Protein AF-0000000078792615 (afdb_homodimer)

InterPro domains:
  IPR002495 Glycosyl transferase, family 8 [PF01501] (6-255)
  IPR029044 Nucleotide-diphospho-sugar transferases [G3DSA:3.90.550.10] (3-283)
  IPR029044 Nucleotide-diphospho-sugar transferases [SSF53448] (6-279)
  IPR050748 Glycosyltransferase 8 domain-containing [PTHR13778] (88-263)

Radius of gyration: 26.43 Å; Cα contacts (8 Å, |Δi|>4): 1040; chains: 2; bounding box: 48×71×64 Å

Secondary structure (DSSP, 8-state):
--EEEEEEEEEGGGHHHHHHHHHHHHHHSPTT--EEEEEEEES--HHHHHHHHHHHHHTT-TTEEEEEEPPPGGGGG---TT--TTS-THHHHHHHHHHHTTTEEEEEEE-SSEEE-S--GGGGGSS-TT-SEEEEEPHHHHTTTTSPTTSS-TT-S-TTT-EEEEEEEEEHHHHHHH--HHHHHHHHHT---TTHHHHHHHHHTGGGEEEPPGGGGB---HHHIIIIIHHH-HHHHHHHHHHHTT-SEEE----TT-SGGGSSS--SHHHHHHHHHHHHHHHH--/--EEEEEEEEEGGGHHHHHHHHHHHHHHSPTT--EEEEEEEES--HHHHHHHHHHHHHTT-TTEEEEEEPPPGGGGG---SS--TTS-THHHHHHHHHHHTTTEEEEEEE-SSEEE-S--GGGGGSS-TT-SEEEEEPHHHHTTTTSPTTSS-TT-S-TTT-EEEEEEEEEHHHHHHH--HHHHHHHHHT---TTHHHHHHHHHTGGGEEEPPGGGGB---HHHIIIIIHHH-HHHHHHHHHHHTT-SEEE----TT-SGGGSSS--SHHHHHHHHHHHHHHHH--

Sequence (572 aa):
MSENAVLFTVTGSHIQLTGTAIASLVLHWPVNIPLRILVMADDYLNQDIFWLKSIPKQLLRPNITVDVWQKPSIMDQVHTANTNTRYPSVVLWRLFAPYIFSDTDRLLYLDNDVLICDDISPMFDMLPDDKAIGAVNDFQTLLYADTKEGSIWPEIKHFDSYFNSGVLLINTHKYIQAYTQDQLVNTINTSDYSFIDQTILNNLFESQSIHLPLQYNYQKDDEWLNGYALHYNLKQAKKMQAARKKVVIRHFVSEIRSLPWEHGYSRDEFEQNFWRVFSLVKSITRMSENAVLFTVTGSHIQLTGTAIASLVLHWPVNIPLRILVMADDYLNQDIFWLKSIPKQLLRPNITVDVWQKPSIMDQVHTANTNTRYPSVVLWRLFAPYIFSDTDRLLYLDNDVLICDDISPMFDMLPDDKAIGAVNDFQTLLYADTKEGSIWPEIKHFDSYFNSGVLLINTHKYIQAYTQDQLVNTINTSDYSFIDQTILNNLFESQSIHLPLQYNYQKDDEWLNGYALHYNLKQAKKMQAARKKVVIRHFVSEIRSLPWEHGYSRDEFEQNFWRVFSLVKSITR

Organism: Lacticaseibacillus rhamnosus (strain LMS2-1) (NCBI:txid525361)

Structure (mmCIF, N/CA/C/O backbone):
data_AF-0000000078792615-model_v1
#
loop_
_entity.id
_entity.type
_entity.pdbx_description
1 polymer 'Glycosyltransferase, family 8'
#
loop_
_atom_site.group_PDB
_atom_site.id
_atom_site.type_symbol
_atom_site.label_atom_id
_atom_site.label_alt_id
_atom_site.label_comp_id
_atom_site.label_asym_id
_atom_site.label_entity_id
_atom_site.label_seq_id
_atom_site.pdbx_PDB_ins_code
_atom_site.Cartn_x
_atom_site.Cartn_y
_atom_site.Cartn_z
_atom_site.occupancy
_atom_site.B_iso_or_equiv
_atom_site.auth_seq_id
_atom_site.auth_comp_id
_atom_site.auth_asym_id
_atom_site.auth_atom_id
_atom_site.pdbx_PDB_model_num
ATOM 1 N N . MET A 1 1 ? 13.469 -21.625 -31.547 1 41.62 1 MET A N 1
ATOM 2 C CA . MET A 1 1 ? 13.547 -22.391 -30.297 1 41.62 1 MET A CA 1
ATOM 3 C C . MET A 1 1 ? 12.594 -21.812 -29.25 1 41.62 1 MET A C 1
ATOM 5 O O . MET A 1 1 ? 12.539 -20.609 -29.047 1 41.62 1 MET A O 1
ATOM 9 N N . SER A 1 2 ? 11.562 -22.531 -28.922 1 60.44 2 SER A N 1
ATOM 10 C CA . SER A 1 2 ? 10.43 -22.188 -28.078 1 60.44 2 SER A CA 1
ATOM 11 C C . SER A 1 2 ? 10.898 -21.766 -26.688 1 60.44 2 SER A C 1
ATOM 13 O O . SER A 1 2 ? 11.844 -22.344 -26.141 1 60.44 2 SER A O 1
ATOM 15 N N . GLU A 1 3 ? 10.719 -20.438 -26.297 1 86.88 3 GLU A N 1
ATOM 16 C CA . GLU A 1 3 ? 11.289 -19.844 -25.094 1 86.88 3 GLU A CA 1
ATOM 17 C C . GLU A 1 3 ? 10.289 -19.859 -23.938 1 86.88 3 GLU A C 1
ATOM 19 O O . GLU A 1 3 ? 9.078 -19.859 -24.156 1 86.88 3 GLU A O 1
ATOM 24 N N . ASN A 1 4 ? 10.781 -20.297 -22.766 1 93.69 4 ASN A N 1
ATOM 25 C CA . ASN A 1 4 ? 10.016 -20.188 -21.531 1 93.69 4 ASN A CA 1
ATOM 26 C C . ASN A 1 4 ? 9.984 -18.75 -21.016 1 93.69 4 ASN A C 1
ATOM 28 O O . ASN A 1 4 ? 10.922 -17.984 -21.25 1 93.69 4 ASN A O 1
ATOM 32 N N . ALA A 1 5 ? 8.852 -18.344 -20.547 1 98.31 5 ALA A N 1
ATOM 33 C CA . ALA A 1 5 ? 8.719 -16.984 -20.031 1 98.31 5 ALA A CA 1
ATOM 34 C C . ALA A 1 5 ? 7.91 -16.953 -18.734 1 98.31 5 ALA A C 1
ATOM 36 O O . ALA A 1 5 ? 7.18 -17.906 -18.438 1 98.31 5 ALA A O 1
ATOM 37 N N . VAL A 1 6 ? 8.156 -15.969 -17.953 1 98.75 6 VAL A N 1
ATOM 38 C CA . VAL A 1 6 ? 7.355 -15.695 -16.766 1 98.75 6 VAL A CA 1
ATOM 39 C C . VAL A 1 6 ? 6.465 -14.477 -17.016 1 98.75 6 VAL A C 1
ATOM 41 O O . VAL A 1 6 ? 6.906 -13.492 -17.609 1 98.75 6 VAL A O 1
ATOM 44 N N . LEU A 1 7 ? 5.199 -14.547 -16.594 1 98.69 7 LEU A N 1
ATOM 45 C CA . LEU A 1 7 ? 4.219 -13.508 -16.875 1 98.69 7 LEU A CA 1
ATOM 46 C C . LEU A 1 7 ? 3.637 -12.938 -15.586 1 98.69 7 LEU A C 1
ATOM 48 O O . LEU A 1 7 ? 3.297 -13.688 -14.664 1 98.69 7 LEU A O 1
ATOM 52 N N . PHE A 1 8 ? 3.574 -11.625 -15.516 1 98.44 8 PHE A N 1
ATOM 53 C CA . PHE A 1 8 ? 2.82 -10.898 -14.5 1 98.44 8 PHE A CA 1
ATOM 54 C C . PHE A 1 8 ? 1.744 -10.031 -15.148 1 98.44 8 PHE A C 1
ATOM 56 O O . PHE A 1 8 ? 1.907 -9.57 -16.281 1 98.44 8 PHE A O 1
ATOM 63 N N . THR A 1 9 ? 0.621 -9.852 -14.398 1 96.81 9 THR A N 1
ATOM 64 C CA . THR A 1 9 ? -0.385 -8.852 -14.734 1 96.81 9 THR A CA 1
ATOM 65 C C . THR A 1 9 ? -0.545 -7.844 -13.594 1 96.81 9 THR A C 1
ATOM 67 O O . THR A 1 9 ? -0.509 -8.219 -12.422 1 96.81 9 THR A O 1
ATOM 70 N N . VAL A 1 10 ? -0.583 -6.609 -13.969 1 94.5 10 VAL A N 1
ATOM 71 C CA . VAL A 1 10 ? -0.576 -5.645 -12.867 1 94.5 10 VAL A CA 1
ATOM 72 C C . VAL A 1 10 ? -1.396 -4.418 -13.258 1 94.5 10 VAL A C 1
ATOM 74 O O . VAL A 1 10 ? -1.412 -4.016 -14.422 1 94.5 10 VAL A O 1
ATOM 77 N N . THR A 1 11 ? -2.145 -3.938 -12.297 1 87.31 11 THR A N 1
ATOM 78 C CA . THR A 1 11 ? -2.816 -2.648 -12.422 1 87.31 11 THR A CA 1
ATOM 79 C C . THR A 1 11 ? -2.59 -1.804 -11.172 1 87.31 11 THR A C 1
ATOM 81 O O . THR A 1 11 ? -2.295 -2.338 -10.094 1 87.31 11 THR A O 1
ATOM 84 N N . GLY A 1 12 ? -2.619 -0.521 -11.391 1 78.38 12 GLY A N 1
ATOM 85 C CA . GLY A 1 12 ? -2.637 0.423 -10.281 1 78.38 12 GLY A CA 1
ATOM 86 C C . GLY A 1 12 ? -1.364 0.399 -9.461 1 78.38 12 GLY A C 1
ATOM 87 O O . GLY A 1 12 ? -0.263 0.337 -10.008 1 78.38 12 GLY A O 1
ATOM 88 N N . SER A 1 13 ? -1.615 0.479 -8.078 1 74.44 13 SER A N 1
ATOM 89 C CA . SER A 1 13 ? -0.501 0.624 -7.148 1 74.44 13 SER A CA 1
ATOM 90 C C . SER A 1 13 ? 0.203 -0.708 -6.914 1 74.44 13 SER A C 1
ATOM 92 O O . SER A 1 13 ? 1.247 -0.759 -6.262 1 74.44 13 SER A O 1
ATOM 94 N N . HIS A 1 14 ? -0.24 -1.742 -7.527 1 89.06 14 HIS A N 1
ATOM 95 C CA . HIS A 1 14 ? 0.392 -3.041 -7.328 1 89.06 14 HIS A CA 1
ATOM 96 C C . HIS A 1 14 ? 1.694 -3.148 -8.109 1 89.06 14 HIS A C 1
ATOM 98 O O . HIS A 1 14 ? 2.395 -4.16 -8.031 1 89.06 14 HIS A O 1
ATOM 104 N N . ILE A 1 15 ? 2.053 -2.131 -8.734 1 92.75 15 ILE A N 1
ATOM 105 C CA . ILE A 1 15 ? 3.281 -2.1 -9.516 1 92.75 15 ILE A CA 1
ATOM 106 C C . ILE A 1 15 ? 4.484 -2.342 -8.609 1 92.75 15 ILE A C 1
ATOM 108 O O . ILE A 1 15 ? 5.461 -2.973 -9.016 1 92.75 15 ILE A O 1
ATOM 112 N N . GLN A 1 16 ? 4.422 -1.887 -7.387 1 94.5 16 GLN A N 1
ATOM 113 C CA . GLN A 1 16 ? 5.531 -2.098 -6.465 1 94.5 16 GLN A CA 1
ATOM 114 C C . GLN A 1 16 ? 5.637 -3.564 -6.055 1 94.5 16 GLN A C 1
ATOM 116 O O . GLN A 1 16 ? 6.738 -4.086 -5.879 1 94.5 16 GLN A O 1
ATOM 121 N N . LEU A 1 17 ? 4.473 -4.203 -5.91 1 96.31 17 LEU A N 1
ATOM 122 C CA . LEU A 1 17 ? 4.469 -5.637 -5.645 1 96.31 17 LEU A CA 1
ATOM 123 C C . LEU A 1 17 ? 5.078 -6.406 -6.812 1 96.31 17 LEU A C 1
ATOM 125 O O . LEU A 1 17 ? 5.84 -7.352 -6.605 1 96.31 17 LEU A O 1
ATOM 129 N N . THR A 1 18 ? 4.73 -5.945 -7.973 1 97.56 18 THR A N 1
ATOM 130 C CA . THR A 1 18 ? 5.262 -6.586 -9.172 1 97.56 18 THR A CA 1
ATOM 131 C C . THR A 1 18 ? 6.781 -6.457 -9.227 1 97.56 18 THR A C 1
ATOM 133 O O . THR A 1 18 ? 7.484 -7.434 -9.492 1 97.56 18 THR A O 1
ATOM 136 N N . GLY A 1 19 ? 7.266 -5.25 -8.984 1 97.5 19 GLY A N 1
ATOM 137 C CA . GLY A 1 19 ? 8.711 -5.062 -8.93 1 97.5 19 GLY A CA 1
ATOM 138 C C . GLY A 1 19 ? 9.391 -5.949 -7.906 1 97.5 19 GLY A C 1
ATOM 139 O O . GLY A 1 19 ? 10.461 -6.5 -8.172 1 97.5 19 GLY A O 1
ATOM 140 N N . THR A 1 20 ? 8.742 -6.082 -6.762 1 98.06 20 THR A N 1
ATOM 141 C CA . THR A 1 20 ? 9.281 -6.91 -5.695 1 98.06 20 THR A CA 1
ATOM 142 C C . THR A 1 20 ? 9.297 -8.383 -6.102 1 98.06 20 THR A C 1
ATOM 144 O O . THR A 1 20 ? 10.281 -9.086 -5.867 1 98.06 20 THR A O 1
ATOM 147 N N . ALA A 1 21 ? 8.234 -8.836 -6.695 1 98.69 21 ALA A N 1
ATOM 148 C CA . ALA A 1 21 ? 8.164 -10.211 -7.188 1 98.69 21 ALA A CA 1
ATOM 149 C C . ALA A 1 21 ? 9.242 -10.469 -8.234 1 98.69 21 ALA A C 1
ATOM 151 O O . ALA A 1 21 ? 9.93 -11.492 -8.188 1 98.69 21 ALA A O 1
ATOM 152 N N . ILE A 1 22 ? 9.406 -9.555 -9.164 1 98.69 22 ILE A N 1
ATOM 153 C CA . ILE A 1 22 ? 10.414 -9.68 -10.211 1 98.69 22 ILE A CA 1
ATOM 154 C C . ILE A 1 22 ? 11.805 -9.734 -9.578 1 98.69 22 ILE A C 1
ATOM 156 O O . ILE A 1 22 ? 12.633 -10.57 -9.953 1 98.69 22 ILE A O 1
ATOM 160 N N . ALA A 1 23 ? 12.023 -8.859 -8.625 1 98.62 23 ALA A N 1
ATOM 161 C CA . ALA A 1 23 ? 13.328 -8.852 -7.965 1 98.62 23 ALA A CA 1
ATOM 162 C C . ALA A 1 23 ? 13.609 -10.18 -7.27 1 98.62 23 ALA A C 1
ATOM 164 O O . ALA A 1 23 ? 14.711 -10.719 -7.375 1 98.62 23 ALA A O 1
ATOM 165 N N . SER A 1 24 ? 12.617 -10.672 -6.559 1 98.81 24 SER A N 1
ATOM 166 C CA . SER A 1 24 ? 12.797 -11.953 -5.883 1 98.81 24 SER A CA 1
ATOM 167 C C . SER A 1 24 ? 13.055 -13.078 -6.887 1 98.81 24 SER A C 1
ATOM 169 O O . SER A 1 24 ? 13.852 -13.977 -6.625 1 98.81 24 SER A O 1
ATOM 171 N N . LEU A 1 25 ? 12.383 -13.062 -8.008 1 98.81 25 LEU A N 1
ATOM 172 C CA . LEU A 1 25 ? 12.594 -14.016 -9.094 1 98.81 25 LEU A CA 1
ATOM 173 C C . LEU A 1 25 ? 14.016 -13.914 -9.633 1 98.81 25 LEU A C 1
ATOM 175 O O . LEU A 1 25 ? 14.719 -14.922 -9.75 1 98.81 25 LEU A O 1
ATOM 179 N N . VAL A 1 26 ? 14.43 -12.711 -9.906 1 98.31 26 VAL A N 1
ATOM 180 C CA . VAL A 1 26 ? 15.75 -12.453 -10.484 1 98.31 26 VAL A CA 1
ATOM 181 C C . VAL A 1 26 ? 16.844 -12.945 -9.531 1 98.31 26 VAL A C 1
ATOM 183 O O . VAL A 1 26 ? 17.797 -13.602 -9.945 1 98.31 26 VAL A O 1
ATOM 186 N N . LEU A 1 27 ? 16.656 -12.711 -8.273 1 98.06 27 LEU A N 1
ATOM 187 C CA . LEU A 1 27 ? 17.656 -13.047 -7.258 1 98.06 27 LEU A CA 1
ATOM 188 C C . LEU A 1 27 ? 17.828 -14.562 -7.148 1 98.06 27 LEU A C 1
ATOM 190 O O . LEU A 1 27 ? 18.906 -15.039 -6.797 1 98.06 27 LEU A O 1
ATOM 194 N N . HIS A 1 28 ? 16.812 -15.328 -7.496 1 98.38 28 HIS A N 1
ATOM 195 C CA . HIS A 1 28 ? 16.859 -16.766 -7.273 1 98.38 28 HIS A CA 1
ATOM 196 C C . HIS A 1 28 ? 16.984 -17.531 -8.594 1 98.38 28 HIS A C 1
ATOM 198 O O . HIS A 1 28 ? 17.109 -18.75 -8.602 1 98.38 28 HIS A O 1
ATOM 204 N N . TRP A 1 29 ? 16.859 -16.781 -9.688 1 97.94 29 TRP A N 1
ATOM 205 C CA . TRP A 1 29 ? 17.016 -17.406 -10.992 1 97.94 29 TRP A CA 1
ATOM 206 C C . TRP A 1 29 ? 18.469 -17.812 -11.234 1 97.94 29 TRP A C 1
ATOM 208 O O . TRP A 1 29 ? 19.391 -17.094 -10.836 1 97.94 29 TRP A O 1
ATOM 218 N N . PRO A 1 30 ? 18.688 -19.047 -11.852 1 96 30 PRO A N 1
ATOM 219 C CA . PRO A 1 30 ? 20.062 -19.469 -12.117 1 96 30 PRO A CA 1
ATOM 220 C C . PRO A 1 30 ? 20.875 -18.422 -12.891 1 96 30 PRO A C 1
ATOM 222 O O . PRO A 1 30 ? 20.375 -17.859 -13.875 1 96 30 PRO A O 1
ATOM 225 N N . VAL A 1 31 ? 22.078 -18.453 -12.438 1 92.19 31 VAL A N 1
ATOM 226 C CA . VAL A 1 31 ? 22.953 -17.438 -13.023 1 92.19 31 VAL A CA 1
ATOM 227 C C . VAL A 1 31 ? 23.234 -17.797 -14.484 1 92.19 31 VAL A C 1
ATOM 229 O O . VAL A 1 31 ? 23.406 -18.969 -14.828 1 92.19 31 VAL A O 1
ATOM 232 N N . ASN A 1 32 ? 23.172 -17.062 -15.484 1 90 32 ASN A N 1
ATOM 233 C CA . ASN A 1 32 ? 23.594 -17.172 -16.875 1 90 32 ASN A CA 1
ATOM 234 C C . ASN A 1 32 ? 22.5 -17.812 -17.734 1 90 32 ASN A C 1
ATOM 236 O O . ASN A 1 32 ? 22.734 -18.156 -18.891 1 90 32 ASN A O 1
ATOM 240 N N . ILE A 1 33 ? 21.469 -18.266 -17.125 1 93.62 33 ILE A N 1
ATOM 241 C CA . ILE A 1 33 ? 20.328 -18.734 -17.922 1 93.62 33 ILE A CA 1
ATOM 242 C C . ILE A 1 33 ? 19.438 -17.547 -18.25 1 93.62 33 ILE A C 1
ATOM 244 O O . ILE A 1 33 ? 19 -16.812 -17.359 1 93.62 33 ILE A O 1
ATOM 248 N N . PRO A 1 34 ? 19.25 -17.359 -19.516 1 96.31 34 PRO A N 1
ATOM 249 C CA . PRO A 1 34 ? 18.375 -16.25 -19.891 1 96.31 34 PRO A CA 1
ATOM 250 C C . PRO A 1 34 ? 16.922 -16.484 -19.469 1 96.31 34 PRO A C 1
ATOM 252 O O . PRO A 1 34 ? 16.484 -17.625 -19.359 1 96.31 34 PRO A O 1
ATOM 255 N N . LEU A 1 35 ? 16.234 -15.445 -19.203 1 97.19 35 LEU A N 1
ATOM 256 C CA . LEU A 1 35 ? 14.82 -15.484 -18.875 1 97.19 35 LEU A CA 1
ATOM 257 C C . LEU A 1 35 ? 14.086 -14.281 -19.453 1 97.19 35 LEU A C 1
ATOM 259 O O . LEU A 1 35 ? 14.594 -13.156 -19.391 1 97.19 35 LEU A O 1
ATOM 263 N N . ARG A 1 36 ? 12.977 -14.578 -20.047 1 97.88 36 ARG A N 1
ATOM 264 C CA . ARG A 1 36 ? 12.062 -13.539 -20.5 1 97.88 36 ARG A CA 1
ATOM 265 C C . ARG A 1 36 ? 10.922 -13.344 -19.5 1 97.88 36 ARG A C 1
ATOM 267 O O . ARG A 1 36 ? 10.18 -14.273 -19.203 1 97.88 36 ARG A O 1
ATOM 274 N N . ILE A 1 37 ? 10.875 -12.148 -18.938 1 98.56 37 ILE A N 1
ATOM 275 C CA . ILE A 1 37 ? 9.766 -11.773 -18.062 1 98.56 37 ILE A CA 1
ATOM 276 C C . ILE A 1 37 ? 8.812 -10.844 -18.812 1 98.56 37 ILE A C 1
ATOM 278 O O . ILE A 1 37 ? 9.234 -9.852 -19.406 1 98.56 37 ILE A O 1
ATOM 282 N N . LEU A 1 38 ? 7.582 -11.219 -18.812 1 98.38 38 LEU A N 1
ATOM 283 C CA . LEU A 1 38 ? 6.516 -10.445 -19.438 1 98.38 38 LEU A CA 1
ATOM 284 C C . LEU A 1 38 ? 5.621 -9.797 -18.375 1 98.38 38 LEU A C 1
ATOM 286 O O . LEU A 1 38 ? 5.293 -10.43 -17.359 1 98.38 38 LEU A O 1
ATOM 290 N N . VAL A 1 39 ? 5.309 -8.523 -18.578 1 98.12 39 VAL A N 1
ATOM 291 C CA . VAL A 1 39 ? 4.391 -7.82 -17.672 1 98.12 39 VAL A CA 1
ATOM 292 C C . VAL A 1 39 ? 3.268 -7.18 -18.484 1 98.12 39 VAL A C 1
ATOM 294 O O . VAL A 1 39 ? 3.521 -6.336 -19.359 1 98.12 39 VAL A O 1
ATOM 297 N N . MET A 1 40 ? 2.051 -7.645 -18.266 1 97 40 MET A N 1
ATOM 298 C CA . MET A 1 40 ? 0.905 -6.938 -18.844 1 97 40 MET A CA 1
ATOM 299 C C . MET A 1 40 ? 0.404 -5.859 -17.891 1 97 40 MET A C 1
ATOM 301 O O . MET A 1 40 ? 0.065 -6.148 -16.734 1 97 40 MET A O 1
ATOM 305 N N . ALA A 1 41 ? 0.444 -4.723 -18.312 1 93.31 41 ALA A N 1
ATOM 306 C CA . ALA A 1 41 ? 0.088 -3.58 -17.484 1 93.31 41 ALA A CA 1
ATOM 307 C C . ALA A 1 41 ? -0.82 -2.611 -18.234 1 93.31 41 ALA A C 1
ATOM 309 O O . ALA A 1 41 ? -0.812 -2.576 -19.469 1 93.31 41 ALA A O 1
ATOM 310 N N . ASP A 1 42 ? -1.654 -1.929 -17.469 1 85.44 42 ASP A N 1
ATOM 311 C CA . ASP A 1 42 ? -2.525 -0.917 -18.062 1 85.44 42 ASP A CA 1
ATOM 312 C C . ASP A 1 42 ? -2.404 0.413 -17.328 1 85.44 42 ASP A C 1
ATOM 314 O O . ASP A 1 42 ? -2.324 0.439 -16.094 1 85.44 42 ASP A O 1
ATOM 318 N N . ASP A 1 43 ? -2.348 1.54 -18.109 1 79.88 43 ASP A N 1
ATOM 319 C CA . ASP A 1 43 ? -2.416 2.914 -17.625 1 79.88 43 ASP A CA 1
ATOM 320 C C . ASP A 1 43 ? -1.289 3.203 -16.641 1 79.88 43 ASP A C 1
ATOM 322 O O . ASP A 1 43 ? -1.533 3.709 -15.539 1 79.88 43 ASP A O 1
ATOM 326 N N . TYR A 1 44 ? -0.04 2.824 -17.016 1 80.75 44 TYR A N 1
ATOM 327 C CA . TYR A 1 44 ? 1.097 3.125 -16.156 1 80.75 44 TYR A CA 1
ATOM 328 C C . TYR A 1 44 ? 1.992 4.188 -16.781 1 80.75 44 TYR A C 1
ATOM 330 O O . TYR A 1 44 ? 1.984 4.375 -18 1 80.75 44 TYR A O 1
ATOM 338 N N . LEU A 1 45 ? 2.648 4.836 -15.945 1 82.75 45 LEU A N 1
ATOM 339 C CA . LEU A 1 45 ? 3.584 5.871 -16.359 1 82.75 45 LEU A CA 1
ATOM 340 C C . LEU A 1 45 ? 4.812 5.258 -17.031 1 82.75 45 LEU A C 1
ATOM 342 O O . LEU A 1 45 ? 5.227 4.152 -16.672 1 82.75 45 LEU A O 1
ATOM 346 N N . ASN A 1 46 ? 5.402 5.965 -18 1 90.31 46 ASN A N 1
ATOM 347 C CA . ASN A 1 46 ? 6.633 5.512 -18.641 1 90.31 46 ASN A CA 1
ATOM 348 C C . ASN A 1 46 ? 7.738 5.254 -17.625 1 90.31 46 ASN A C 1
ATOM 350 O O . ASN A 1 46 ? 8.523 4.32 -17.781 1 90.31 46 ASN A O 1
ATOM 354 N N . GLN A 1 47 ? 7.75 6.016 -16.641 1 91.19 47 GLN A N 1
ATOM 355 C CA . GLN A 1 47 ? 8.781 5.871 -15.617 1 91.19 47 GLN A CA 1
ATOM 356 C C . GLN A 1 47 ? 8.648 4.543 -14.875 1 91.19 47 GLN A C 1
ATOM 358 O O . GLN A 1 47 ? 9.648 3.941 -14.484 1 91.19 47 GLN A O 1
ATOM 363 N N . ASP A 1 48 ? 7.434 4.121 -14.688 1 92.25 48 ASP A N 1
ATOM 364 C CA . ASP A 1 48 ? 7.203 2.826 -14.055 1 92.25 48 ASP A CA 1
ATOM 365 C C . ASP A 1 48 ? 7.676 1.684 -14.953 1 92.25 48 ASP A C 1
ATOM 367 O O . ASP A 1 48 ? 8.227 0.694 -14.477 1 92.25 48 ASP A O 1
ATOM 371 N N . ILE A 1 49 ? 7.398 1.833 -16.219 1 93.88 49 ILE A N 1
ATOM 372 C CA . ILE A 1 49 ? 7.828 0.837 -17.188 1 93.88 49 ILE A CA 1
ATOM 373 C C . ILE A 1 49 ? 9.352 0.741 -17.188 1 93.88 49 ILE A C 1
ATOM 375 O O . ILE A 1 49 ? 9.914 -0.356 -17.141 1 93.88 49 ILE A O 1
ATOM 379 N N . PHE A 1 50 ? 10.008 1.859 -17.234 1 94.88 50 PHE A N 1
ATOM 380 C CA . PHE A 1 50 ? 11.469 1.887 -17.203 1 94.88 50 PHE A CA 1
ATOM 381 C C . PHE A 1 50 ? 12 1.276 -15.914 1 94.88 50 PHE A C 1
ATOM 383 O O . PHE A 1 50 ? 12.977 0.531 -15.93 1 94.88 50 PHE A O 1
ATOM 390 N N . TRP A 1 51 ? 11.312 1.616 -14.859 1 95.06 51 TRP A N 1
ATOM 391 C CA . TRP A 1 51 ? 11.68 1.085 -13.555 1 95.06 51 TRP A CA 1
ATOM 392 C C . TRP A 1 51 ? 11.609 -0.438 -13.547 1 95.06 51 TRP A C 1
ATOM 394 O O . TRP A 1 51 ? 12.586 -1.107 -13.195 1 95.06 51 TRP A O 1
ATOM 404 N N . LEU A 1 52 ? 10.578 -1.015 -14.016 1 96.44 52 LEU A N 1
ATOM 405 C CA . LEU A 1 52 ? 10.43 -2.465 -14.062 1 96.44 52 LEU A CA 1
ATOM 406 C C . LEU A 1 52 ? 11.516 -3.098 -14.93 1 96.44 52 LEU A C 1
ATOM 408 O O . LEU A 1 52 ? 12.141 -4.086 -14.523 1 96.44 52 LEU A O 1
ATOM 412 N N . LYS A 1 53 ? 11.742 -2.535 -16.078 1 97.06 53 LYS A N 1
ATOM 413 C CA . LYS A 1 53 ? 12.688 -3.082 -17.047 1 97.06 53 LYS A CA 1
ATOM 414 C C . LYS A 1 53 ? 14.117 -3.025 -16.516 1 97.06 53 LYS A C 1
ATOM 416 O O . LYS A 1 53 ? 14.969 -3.811 -16.938 1 97.06 53 LYS A O 1
ATOM 421 N N . SER A 1 54 ? 14.344 -2.143 -15.609 1 97.19 54 SER A N 1
ATOM 422 C CA . SER A 1 54 ? 15.711 -1.916 -15.148 1 97.19 54 SER A CA 1
ATOM 423 C C . SER A 1 54 ? 16.094 -2.896 -14.039 1 97.19 54 SER A C 1
ATOM 425 O O . SER A 1 54 ? 17.266 -3.059 -13.719 1 97.19 54 SER A O 1
ATOM 427 N N . ILE A 1 55 ? 15.164 -3.559 -13.445 1 97.75 55 ILE A N 1
ATOM 428 C CA . ILE A 1 55 ? 15.359 -4.332 -12.219 1 97.75 55 ILE A CA 1
ATOM 429 C C . ILE A 1 55 ? 16.406 -5.414 -12.461 1 97.75 55 ILE A C 1
ATOM 431 O O . ILE A 1 55 ? 17.375 -5.531 -11.703 1 97.75 55 ILE A O 1
ATOM 435 N N . PRO A 1 56 ? 16.328 -6.199 -13.562 1 97.88 56 PRO A N 1
ATOM 436 C CA . PRO A 1 56 ? 17.312 -7.266 -13.742 1 97.88 56 PRO A CA 1
ATOM 437 C C . PRO A 1 56 ? 18.734 -6.727 -13.875 1 97.88 56 PRO A C 1
ATOM 439 O O . PRO A 1 56 ? 19.656 -7.258 -13.25 1 97.88 56 PRO A O 1
ATOM 442 N N . LYS A 1 57 ? 18.859 -5.68 -14.656 1 96.62 57 LYS A N 1
ATOM 443 C CA . LYS A 1 57 ? 20.188 -5.102 -14.852 1 96.62 57 LYS A CA 1
ATOM 444 C C . LYS A 1 57 ? 20.75 -4.574 -13.539 1 96.62 57 LYS A C 1
ATOM 446 O O . LYS A 1 57 ? 21.938 -4.754 -13.25 1 96.62 57 LYS A O 1
ATOM 451 N N . GLN A 1 58 ? 19.922 -3.902 -12.758 1 96.62 58 GLN A N 1
ATOM 452 C CA . GLN A 1 58 ? 20.359 -3.332 -11.492 1 96.62 58 GLN A CA 1
ATOM 453 C C . GLN A 1 58 ? 20.766 -4.426 -10.508 1 96.62 58 GLN A C 1
ATOM 455 O O . GLN A 1 58 ? 21.594 -4.195 -9.625 1 96.62 58 GLN A O 1
ATOM 460 N N . LEU A 1 59 ? 20.219 -5.598 -10.711 1 96.88 59 LEU A N 1
ATOM 461 C CA . LEU A 1 59 ? 20.562 -6.727 -9.852 1 96.88 59 LEU A CA 1
ATOM 462 C C . LEU A 1 59 ? 21.656 -7.582 -10.484 1 96.88 59 LEU A C 1
ATOM 464 O O . LEU A 1 59 ? 21.844 -8.734 -10.094 1 96.88 59 LEU A O 1
ATOM 468 N N . LEU A 1 60 ? 22.25 -7.062 -11.539 1 96.19 60 LEU A N 1
ATOM 469 C CA . LEU A 1 60 ? 23.406 -7.645 -12.219 1 96.19 60 LEU A CA 1
ATOM 470 C C . LEU A 1 60 ? 23.031 -8.953 -12.914 1 96.19 60 LEU A C 1
ATOM 472 O O . LEU A 1 60 ? 23.781 -9.93 -12.852 1 96.19 60 LEU A O 1
ATOM 476 N N . ARG A 1 61 ? 21.844 -9.016 -13.422 1 96.94 61 ARG A N 1
ATOM 477 C CA . ARG A 1 61 ? 21.344 -10.133 -14.219 1 96.94 61 ARG A CA 1
ATOM 478 C C . ARG A 1 61 ? 20.875 -9.672 -15.594 1 96.94 61 ARG A C 1
ATOM 480 O O . ARG A 1 61 ? 19.703 -9.781 -15.922 1 96.94 61 ARG A O 1
ATOM 487 N N . PRO A 1 62 ? 21.812 -9.281 -16.406 1 94.38 62 PRO A N 1
ATOM 488 C CA . PRO A 1 62 ? 21.438 -8.656 -17.672 1 94.38 62 PRO A CA 1
ATOM 489 C C . PRO A 1 62 ? 20.828 -9.648 -18.656 1 94.38 62 PRO A C 1
ATOM 491 O O . PRO A 1 62 ? 20.234 -9.242 -19.672 1 94.38 62 PRO A O 1
ATOM 494 N N . ASN A 1 63 ? 20.969 -10.977 -18.438 1 95.94 63 ASN A N 1
ATOM 495 C CA . ASN A 1 63 ? 20.406 -11.992 -19.328 1 95.94 63 ASN A CA 1
ATOM 496 C C . ASN A 1 63 ? 18.906 -12.188 -19.078 1 95.94 63 ASN A C 1
ATOM 498 O O . ASN A 1 63 ? 18.25 -12.938 -19.797 1 95.94 63 ASN A O 1
ATOM 502 N N . ILE A 1 64 ? 18.438 -11.516 -18.062 1 97.81 64 ILE A N 1
ATOM 503 C CA . ILE A 1 64 ? 17 -11.508 -17.797 1 97.81 64 ILE A CA 1
ATOM 504 C C . ILE A 1 64 ? 16.375 -10.227 -18.344 1 97.81 64 ILE A C 1
ATOM 506 O O . ILE A 1 64 ? 16.875 -9.133 -18.094 1 97.81 64 ILE A O 1
ATOM 510 N N . THR A 1 65 ? 15.352 -10.359 -19.156 1 97.94 65 THR A N 1
ATOM 511 C CA . THR A 1 65 ? 14.703 -9.195 -19.766 1 97.94 65 THR A CA 1
ATOM 512 C C . THR A 1 65 ? 13.273 -9.047 -19.25 1 97.94 65 THR A C 1
ATOM 514 O O . THR A 1 65 ? 12.633 -10.039 -18.906 1 97.94 65 THR A O 1
ATOM 517 N N . VAL A 1 66 ? 12.836 -7.812 -19.156 1 98.31 66 VAL A N 1
ATOM 518 C CA . VAL A 1 66 ? 11.461 -7.488 -18.797 1 98.31 66 VAL A CA 1
ATOM 519 C C . VAL A 1 66 ? 10.797 -6.711 -19.938 1 98.31 66 VAL A C 1
ATOM 521 O O . VAL A 1 66 ? 11.281 -5.648 -20.344 1 98.31 66 VAL A O 1
ATOM 524 N N . ASP A 1 67 ? 9.758 -7.258 -20.469 1 97.31 67 ASP A N 1
ATOM 525 C CA . ASP A 1 67 ? 8.961 -6.598 -21.516 1 97.31 67 ASP A CA 1
ATOM 526 C C . ASP A 1 67 ? 7.559 -6.281 -21 1 97.31 67 ASP A C 1
ATOM 528 O O . ASP A 1 67 ? 6.867 -7.16 -20.484 1 97.31 67 ASP A O 1
ATOM 532 N N . VAL A 1 68 ? 7.164 -5.027 -21.188 1 96.94 68 VAL A N 1
ATOM 533 C CA . VAL A 1 68 ? 5.859 -4.586 -20.703 1 96.94 68 VAL A CA 1
ATOM 534 C C . VAL A 1 68 ? 4.879 -4.48 -21.875 1 96.94 68 VAL A C 1
ATOM 536 O O . VAL A 1 68 ? 5.207 -3.91 -22.922 1 96.94 68 VAL A O 1
ATOM 539 N N . TRP A 1 69 ? 3.768 -5.078 -21.688 1 95.75 69 TRP A N 1
ATOM 540 C CA . TRP A 1 69 ? 2.719 -5.145 -22.688 1 95.75 69 TRP A CA 1
ATOM 541 C C . TRP A 1 69 ? 1.43 -4.508 -22.188 1 95.75 69 TRP A C 1
ATOM 543 O O . TRP A 1 69 ? 1.245 -4.348 -20.969 1 95.75 69 TRP A O 1
ATOM 553 N N . GLN A 1 70 ? 0.562 -4.109 -23.125 1 93.31 70 GLN A N 1
ATOM 554 C CA . GLN A 1 70 ? -0.773 -3.635 -22.766 1 93.31 70 GLN A CA 1
ATOM 555 C C . GLN A 1 70 ? -1.684 -4.797 -22.375 1 93.31 70 GLN A C 1
ATOM 557 O O . GLN A 1 70 ? -1.37 -5.957 -22.656 1 93.31 70 GLN A O 1
ATOM 562 N N . LYS A 1 71 ? -2.752 -4.438 -21.719 1 92.5 71 LYS A N 1
ATOM 563 C CA . LYS A 1 71 ? -3.76 -5.453 -21.422 1 92.5 71 LYS A CA 1
ATOM 564 C C . LYS A 1 71 ? -4.273 -6.102 -22.703 1 92.5 71 LYS A C 1
ATOM 566 O O . LYS A 1 71 ? -4.199 -5.504 -23.781 1 92.5 71 LYS A O 1
ATOM 571 N N . PRO A 1 72 ? -4.828 -7.305 -22.578 1 93.5 72 PRO A N 1
ATOM 572 C CA . PRO A 1 72 ? -5.375 -7.926 -23.797 1 93.5 72 PRO A CA 1
ATOM 573 C C . PRO A 1 72 ? -6.527 -7.129 -24.391 1 93.5 72 PRO A C 1
ATOM 575 O O . PRO A 1 72 ? -7.477 -6.773 -23.688 1 93.5 72 PRO A O 1
ATOM 578 N N . SER A 1 73 ? -6.5 -6.914 -25.688 1 92.12 73 SER A N 1
ATOM 579 C CA . SER A 1 73 ? -7.531 -6.137 -26.375 1 92.12 73 SER A CA 1
ATOM 580 C C . SER A 1 73 ? -8.891 -6.82 -26.281 1 92.12 73 SER A C 1
ATOM 582 O O . SER A 1 73 ? -9.93 -6.152 -26.281 1 92.12 73 SER A O 1
ATOM 584 N N . ILE A 1 74 ? -8.844 -8.117 -26.203 1 93.81 74 ILE A N 1
ATOM 585 C CA . ILE A 1 74 ? -10.07 -8.914 -26.172 1 93.81 74 ILE A CA 1
ATOM 586 C C . ILE A 1 74 ? -10.883 -8.57 -24.938 1 93.81 74 ILE A C 1
ATOM 588 O O . ILE A 1 74 ? -12.07 -8.883 -24.859 1 93.81 74 ILE A O 1
ATOM 592 N N . MET A 1 75 ? -10.242 -7.961 -23.938 1 91.44 75 MET A N 1
ATOM 593 C CA . MET A 1 75 ? -10.93 -7.578 -22.703 1 91.44 75 MET A CA 1
ATOM 594 C C . MET A 1 75 ? -12.086 -6.625 -23 1 91.44 75 MET A C 1
ATOM 596 O O . MET A 1 75 ? -13.008 -6.496 -22.203 1 91.44 75 MET A O 1
ATOM 600 N N . ASP A 1 76 ? -12.031 -5.957 -24.125 1 90.06 76 ASP A N 1
ATOM 601 C CA . ASP A 1 76 ? -13.094 -5.047 -24.531 1 90.06 76 ASP A CA 1
ATOM 602 C C . ASP A 1 76 ? -14.398 -5.801 -24.766 1 90.06 76 ASP A C 1
ATOM 604 O O . ASP A 1 76 ? -15.477 -5.203 -24.766 1 90.06 76 ASP A O 1
ATOM 608 N N . GLN A 1 77 ? -14.289 -7.078 -24.984 1 91.5 77 GLN A N 1
ATOM 609 C CA . GLN A 1 77 ? -15.469 -7.898 -25.266 1 91.5 77 GLN A CA 1
ATOM 610 C C . GLN A 1 77 ? -15.992 -8.547 -23.984 1 91.5 77 GLN A C 1
ATOM 612 O O . GLN A 1 77 ? -17.031 -9.227 -24.016 1 91.5 77 GLN A O 1
ATOM 617 N N . VAL A 1 78 ? -15.25 -8.477 -22.969 1 89.25 78 VAL A N 1
ATOM 618 C CA . VAL A 1 78 ? -15.664 -9.031 -21.688 1 89.25 78 VAL A CA 1
ATOM 619 C C . VAL A 1 78 ? -16.578 -8.039 -20.969 1 89.25 78 VAL A C 1
ATOM 621 O O . VAL A 1 78 ? -16.219 -6.875 -20.797 1 89.25 78 VAL A O 1
ATOM 624 N N . HIS A 1 79 ? -17.812 -8.336 -20.875 1 78.44 79 HIS A N 1
ATOM 625 C CA . HIS A 1 79 ? -18.812 -7.488 -20.219 1 78.44 79 HIS A CA 1
ATOM 626 C C . HIS A 1 79 ? -19.031 -7.906 -18.781 1 78.44 79 HIS A C 1
ATOM 628 O O . HIS A 1 79 ? -19.672 -8.93 -18.516 1 78.44 79 HIS A O 1
ATOM 634 N N . THR A 1 80 ? -18.109 -8.062 -18.203 1 59 80 THR A N 1
ATOM 635 C CA . THR A 1 80 ? -18.344 -8.578 -16.859 1 59 80 THR A CA 1
ATOM 636 C C . THR A 1 80 ? -19.453 -7.797 -16.172 1 59 80 THR A C 1
ATOM 638 O O . THR A 1 80 ? -19.266 -6.629 -15.82 1 59 80 THR A O 1
ATOM 641 N N . ALA A 1 81 ? -20.609 -7.582 -16.766 1 50.41 81 ALA A N 1
ATOM 642 C CA . ALA A 1 81 ? -21.703 -7.137 -15.914 1 50.41 81 ALA A CA 1
ATOM 643 C C . ALA A 1 81 ? -21.359 -7.328 -14.438 1 50.41 81 ALA A C 1
ATOM 645 O O . ALA A 1 81 ? -21.609 -6.445 -13.617 1 50.41 81 ALA A O 1
ATOM 646 N N . ASN A 1 82 ? -21.422 -8.617 -14.148 1 46.44 82 ASN A N 1
ATOM 647 C CA . ASN A 1 82 ? -21.281 -9.125 -12.789 1 46.44 82 ASN A CA 1
ATOM 648 C C . ASN A 1 82 ? -19.859 -8.922 -12.258 1 46.44 82 ASN A C 1
ATOM 650 O O . ASN A 1 82 ? -19.344 -9.766 -11.531 1 46.44 82 ASN A O 1
ATOM 654 N N . THR A 1 83 ? -18.969 -8.453 -13.047 1 47.47 83 THR A N 1
ATOM 655 C CA . THR A 1 83 ? -17.75 -8.273 -12.25 1 47.47 83 THR A CA 1
ATOM 656 C C . THR A 1 83 ? -18.062 -7.551 -10.945 1 47.47 83 THR A C 1
ATOM 658 O O . THR A 1 83 ? -18.562 -6.422 -10.953 1 47.47 83 THR A O 1
ATOM 661 N N . ASN A 1 84 ? -18.547 -8.297 -10.211 1 49.12 84 ASN A N 1
ATOM 662 C CA . ASN A 1 84 ? -18.672 -7.832 -8.828 1 49.12 84 ASN A CA 1
ATOM 663 C C . ASN A 1 84 ? -17.594 -6.801 -8.492 1 49.12 84 ASN A C 1
ATOM 665 O O . ASN A 1 84 ? -16.453 -6.906 -8.961 1 49.12 84 ASN A O 1
ATOM 669 N N . THR A 1 85 ? -18.016 -5.578 -8.32 1 51.94 85 THR A N 1
ATOM 670 C CA . THR A 1 85 ? -17.188 -4.488 -7.824 1 51.94 85 THR A CA 1
ATOM 671 C C . THR A 1 85 ? -15.984 -5.031 -7.051 1 51.94 85 THR A C 1
ATOM 673 O O . THR A 1 85 ? -15.055 -4.289 -6.738 1 51.94 85 THR A O 1
ATOM 676 N N . ARG A 1 86 ? -16.109 -6.402 -6.867 1 51.5 86 ARG A N 1
ATOM 677 C CA . ARG A 1 86 ? -15.148 -6.961 -5.922 1 51.5 86 ARG A CA 1
ATOM 678 C C . ARG A 1 86 ? -13.812 -7.242 -6.598 1 51.5 86 ARG A C 1
ATOM 680 O O . ARG A 1 86 ? -12.758 -7.105 -5.98 1 51.5 86 ARG A O 1
ATOM 687 N N . TYR A 1 87 ? -13.922 -7.891 -7.914 1 59.06 87 TYR A N 1
ATOM 688 C CA . TYR A 1 87 ? -12.625 -8.242 -8.469 1 59.06 87 TYR A CA 1
ATOM 689 C C . TYR A 1 87 ? -12.305 -7.398 -9.695 1 59.06 87 TYR A C 1
ATOM 691 O O . TYR A 1 87 ? -13.133 -7.262 -10.602 1 59.06 87 TYR A O 1
ATOM 699 N N . PRO A 1 88 ? -11.102 -6.945 -9.641 1 70.81 88 PRO A N 1
ATOM 700 C CA . PRO A 1 88 ? -10.641 -6.105 -10.75 1 70.81 88 PRO A CA 1
ATOM 701 C C . PRO A 1 88 ? -10.445 -6.887 -12.047 1 70.81 88 PRO A C 1
ATOM 703 O O . PRO A 1 88 ? -10.172 -8.094 -12.008 1 70.81 88 PRO A O 1
ATOM 706 N N . SER A 1 89 ? -10.766 -6.371 -13.227 1 83.38 89 SER A N 1
ATOM 707 C CA . SER A 1 89 ? -10.672 -6.965 -14.555 1 83.38 89 SER A CA 1
ATOM 708 C C . SER A 1 89 ? -9.289 -7.566 -14.797 1 83.38 89 SER A C 1
ATOM 710 O O . SER A 1 89 ? -9.133 -8.469 -15.617 1 83.38 89 SER A O 1
ATOM 712 N N . VAL A 1 90 ? -8.344 -7.16 -14.047 1 90 90 VAL A N 1
ATOM 713 C CA . VAL A 1 90 ? -6.957 -7.57 -14.25 1 90 90 VAL A CA 1
ATOM 714 C C . VAL A 1 90 ? -6.824 -9.078 -14.031 1 90 90 VAL A C 1
ATOM 716 O O . VAL A 1 90 ? -6.008 -9.734 -14.68 1 90 90 VAL A O 1
ATOM 719 N N . VAL A 1 91 ? -7.68 -9.68 -13.211 1 90.44 91 VAL A N 1
ATOM 720 C CA . VAL A 1 91 ? -7.539 -11.094 -12.883 1 90.44 91 VAL A CA 1
ATOM 721 C C . VAL A 1 91 ? -7.918 -11.945 -14.094 1 90.44 91 VAL A C 1
ATOM 723 O O . VAL A 1 91 ? -7.543 -13.117 -14.18 1 90.44 91 VAL A O 1
ATOM 726 N N . LEU A 1 92 ? -8.609 -11.398 -15.039 1 94.38 92 LEU A N 1
ATOM 727 C CA . LEU A 1 92 ? -9.055 -12.125 -16.219 1 94.38 92 LEU A CA 1
ATOM 728 C C . LEU A 1 92 ? -8 -12.094 -17.312 1 94.38 92 LEU A C 1
ATOM 730 O O . LEU A 1 92 ? -8.055 -12.883 -18.266 1 94.38 92 LEU A O 1
ATOM 734 N N . TRP A 1 93 ? -7.055 -11.148 -17.219 1 96.12 93 TRP A N 1
ATOM 735 C CA . TRP A 1 93 ? -6.059 -10.992 -18.281 1 96.12 93 TRP A CA 1
ATOM 736 C C . TRP A 1 93 ? -5.27 -12.281 -18.484 1 96.12 93 TRP A C 1
ATOM 738 O O . TRP A 1 93 ? -4.953 -12.648 -19.609 1 96.12 93 TRP A O 1
ATOM 748 N N . ARG A 1 94 ? -5 -12.961 -17.391 1 96.81 94 ARG A N 1
ATOM 749 C CA . ARG A 1 94 ? -4.152 -14.148 -17.438 1 96.81 94 ARG A CA 1
ATOM 750 C C . ARG A 1 94 ? -4.789 -15.234 -18.297 1 96.81 94 ARG A C 1
ATOM 752 O O . ARG A 1 94 ? -4.086 -16.062 -18.875 1 96.81 94 ARG A O 1
ATOM 759 N N . LEU A 1 95 ? -6.105 -15.211 -18.406 1 97.62 95 LEU A N 1
ATOM 760 C CA . LEU A 1 95 ? -6.801 -16.219 -19.203 1 97.62 95 LEU A CA 1
ATOM 761 C C . LEU A 1 95 ? -6.469 -16.078 -20.688 1 97.62 95 LEU A C 1
ATOM 763 O O . LEU A 1 95 ? -6.547 -17.047 -21.438 1 97.62 95 LEU A O 1
ATOM 767 N N . PHE A 1 96 ? -6.07 -14.914 -21.078 1 97.88 96 PHE A N 1
ATOM 768 C CA . PHE A 1 96 ? -5.902 -14.641 -22.5 1 97.88 96 PHE A CA 1
ATOM 769 C C . PHE A 1 96 ? -4.43 -14.516 -22.859 1 97.88 96 PHE A C 1
ATOM 771 O O . PHE A 1 96 ? -4.07 -14.477 -24.047 1 97.88 96 PHE A O 1
ATOM 778 N N . ALA A 1 97 ? -3.574 -14.484 -21.859 1 97.31 97 ALA A N 1
ATOM 779 C CA . ALA A 1 97 ? -2.143 -14.273 -22.062 1 97.31 97 ALA A CA 1
ATOM 780 C C . ALA A 1 97 ? -1.552 -15.336 -22.984 1 97.31 97 ALA A C 1
ATOM 782 O O . ALA A 1 97 ? -0.742 -15.023 -23.859 1 97.31 97 ALA A O 1
ATOM 783 N N . PRO A 1 98 ? -1.949 -16.641 -22.891 1 97.81 98 PRO A N 1
ATOM 784 C CA . PRO A 1 98 ? -1.349 -17.656 -23.75 1 97.81 98 PRO A CA 1
ATOM 785 C C . PRO A 1 98 ? -1.597 -17.406 -25.234 1 97.81 98 PRO A C 1
ATOM 787 O O . PRO A 1 98 ? -0.792 -17.812 -26.078 1 97.81 98 PRO A O 1
ATOM 790 N N . TYR A 1 99 ? -2.688 -16.719 -25.594 1 97.81 99 TYR A N 1
ATOM 791 C CA . TYR A 1 99 ? -2.992 -16.406 -26.984 1 97.81 99 TYR A CA 1
ATOM 792 C C . TYR A 1 99 ? -2.086 -15.289 -27.5 1 97.81 99 TYR A C 1
ATOM 794 O O . TYR A 1 99 ? -1.737 -15.266 -28.672 1 97.81 99 TYR A O 1
ATOM 802 N N . ILE A 1 100 ? -1.746 -14.391 -26.641 1 97.12 100 ILE A N 1
ATOM 803 C CA . ILE A 1 100 ? -0.885 -13.258 -26.969 1 97.12 100 ILE A CA 1
ATOM 804 C C . ILE A 1 100 ? 0.565 -13.727 -27.062 1 97.12 100 ILE A C 1
ATOM 806 O O . ILE A 1 100 ? 1.298 -13.32 -27.969 1 97.12 100 ILE A O 1
ATOM 810 N N . PHE A 1 101 ? 0.885 -14.594 -26.172 1 97.5 101 PHE A N 1
ATOM 811 C CA . PHE A 1 101 ? 2.256 -15.086 -26.109 1 97.5 101 PHE A CA 1
ATOM 812 C C . PHE A 1 101 ? 2.342 -16.531 -26.625 1 97.5 101 PHE A C 1
ATOM 814 O O . PHE A 1 101 ? 2.924 -17.391 -25.953 1 97.5 101 PHE A O 1
ATOM 821 N N . SER A 1 102 ? 1.789 -16.781 -27.734 1 95.62 102 SER A N 1
ATOM 822 C CA . SER A 1 102 ? 1.68 -18.109 -28.312 1 95.62 102 SER A CA 1
ATOM 823 C C . SER A 1 102 ? 3.035 -18.625 -28.797 1 95.62 102 SER A C 1
ATOM 825 O O . SER A 1 102 ? 3.188 -19.812 -29.094 1 95.62 102 SER A O 1
ATOM 827 N N . ASP A 1 103 ? 4 -17.766 -28.828 1 94.81 103 ASP A N 1
ATOM 828 C CA . ASP A 1 103 ? 5.348 -18.125 -29.25 1 94.81 103 ASP A CA 1
ATOM 829 C C . ASP A 1 103 ? 6.121 -18.797 -28.125 1 94.81 103 ASP A C 1
ATOM 831 O O . ASP A 1 103 ? 7.227 -19.312 -28.328 1 94.81 103 ASP A O 1
ATOM 835 N N . THR A 1 104 ? 5.531 -18.844 -26.906 1 96.19 104 THR A N 1
ATOM 836 C CA . THR A 1 104 ? 6.184 -19.469 -25.766 1 96.19 104 THR A CA 1
ATOM 837 C C . THR A 1 104 ? 5.82 -20.953 -25.688 1 96.19 104 THR A C 1
ATOM 839 O O . THR A 1 104 ? 4.695 -21.344 -26 1 96.19 104 THR A O 1
ATOM 842 N N . ASP A 1 105 ? 6.789 -21.75 -25.281 1 96.06 105 ASP A N 1
ATOM 843 C CA . ASP A 1 105 ? 6.5 -23.156 -24.984 1 96.06 105 ASP A CA 1
ATOM 844 C C . ASP A 1 105 ? 5.766 -23.297 -23.656 1 96.06 105 ASP A C 1
ATOM 846 O O . ASP A 1 105 ? 4.688 -23.891 -23.594 1 96.06 105 ASP A O 1
ATOM 850 N N . ARG A 1 106 ? 6.441 -22.797 -22.609 1 97.88 106 ARG A N 1
ATOM 851 C CA . ARG A 1 106 ? 5.84 -22.734 -21.281 1 97.88 106 ARG A CA 1
ATOM 852 C C . ARG A 1 106 ? 5.734 -21.297 -20.797 1 97.88 106 ARG A C 1
ATOM 854 O O . ARG A 1 106 ? 6.68 -20.516 -20.922 1 97.88 106 ARG A O 1
ATOM 861 N N . LEU A 1 107 ? 4.574 -20.969 -20.359 1 98.5 107 LEU A N 1
ATOM 862 C CA . LEU A 1 107 ? 4.297 -19.688 -19.734 1 98.5 107 LEU A CA 1
ATOM 863 C C . LEU A 1 107 ? 3.961 -19.844 -18.266 1 98.5 107 LEU A C 1
ATOM 865 O O . LEU A 1 107 ? 2.957 -20.469 -17.922 1 98.5 107 LEU A O 1
ATOM 869 N N . LEU A 1 108 ? 4.855 -19.344 -17.438 1 98.81 108 LEU A N 1
ATOM 870 C CA . LEU A 1 108 ? 4.586 -19.359 -16 1 98.81 108 LEU A CA 1
ATOM 871 C C . LEU A 1 108 ? 3.947 -18.047 -15.555 1 98.81 108 LEU A C 1
ATOM 873 O O . LEU A 1 108 ? 4.598 -17 -15.57 1 98.81 108 LEU A O 1
ATOM 877 N N . TYR A 1 109 ? 2.707 -18.109 -15.227 1 98.81 109 TYR A N 1
ATOM 878 C CA . TYR A 1 109 ? 2.023 -16.953 -14.672 1 98.81 109 TYR A CA 1
ATOM 879 C C . TYR A 1 109 ? 2.209 -16.875 -13.156 1 98.81 109 TYR A C 1
ATOM 881 O O . TYR A 1 109 ? 2.049 -17.875 -12.461 1 98.81 109 TYR A O 1
ATOM 889 N N . LEU A 1 110 ? 2.51 -15.688 -12.656 1 98.75 110 LEU A N 1
ATOM 890 C CA . LEU A 1 110 ? 2.615 -15.414 -11.227 1 98.75 110 LEU A CA 1
ATOM 891 C C . LEU A 1 110 ? 1.806 -14.172 -10.852 1 98.75 110 LEU A C 1
ATOM 893 O O . LEU A 1 110 ? 1.912 -13.133 -11.508 1 98.75 110 LEU A O 1
ATOM 897 N N . ASP A 1 111 ? 0.928 -14.289 -9.805 1 97.06 111 ASP A N 1
ATOM 898 C CA . ASP A 1 111 ? 0.401 -13.07 -9.195 1 97.06 111 ASP A CA 1
ATOM 899 C C . ASP A 1 111 ? 1.53 -12.156 -8.727 1 97.06 111 ASP A C 1
ATOM 901 O O . ASP A 1 111 ? 2.676 -12.594 -8.594 1 97.06 111 ASP A O 1
ATOM 905 N N . ASN A 1 112 ? 1.146 -10.977 -8.453 1 96.31 112 ASN A N 1
ATOM 906 C CA . ASN A 1 112 ? 2.176 -10.031 -8.023 1 96.31 112 ASN A CA 1
ATOM 907 C C . ASN A 1 112 ? 2.441 -10.133 -6.527 1 96.31 112 ASN A C 1
ATOM 909 O O . ASN A 1 112 ? 3.463 -9.641 -6.039 1 96.31 112 ASN A O 1
ATOM 913 N N . ASP A 1 113 ? 1.556 -10.688 -5.781 1 96.38 113 ASP A N 1
ATOM 914 C CA . ASP A 1 113 ? 1.699 -10.781 -4.332 1 96.38 113 ASP A CA 1
ATOM 915 C C . ASP A 1 113 ? 2.4 -12.078 -3.934 1 96.38 113 ASP A C 1
ATOM 917 O O . ASP A 1 113 ? 1.928 -12.797 -3.053 1 96.38 113 ASP A O 1
ATOM 921 N N . VAL A 1 114 ? 3.514 -12.32 -4.605 1 98.31 114 VAL A N 1
ATOM 922 C CA . VAL A 1 114 ? 4.316 -13.508 -4.316 1 98.31 114 VAL A CA 1
ATOM 923 C C . VAL A 1 114 ? 5.734 -13.086 -3.928 1 98.31 114 VAL A C 1
ATOM 925 O O . VAL A 1 114 ? 6.145 -11.953 -4.191 1 98.31 114 VAL A O 1
ATOM 928 N N . LEU A 1 115 ? 6.43 -13.914 -3.277 1 98.69 115 LEU A N 1
ATOM 929 C CA . LEU A 1 115 ? 7.863 -13.867 -3.014 1 98.69 115 LEU A CA 1
ATOM 930 C C . LEU A 1 115 ? 8.539 -15.156 -3.467 1 98.69 115 LEU A C 1
ATOM 932 O O . LEU A 1 115 ? 8.211 -16.234 -2.984 1 98.69 115 LEU A O 1
ATOM 936 N N . ILE A 1 116 ? 9.445 -15.07 -4.461 1 98.88 116 ILE A N 1
ATOM 937 C CA . ILE A 1 116 ? 10.227 -16.219 -4.879 1 98.88 116 ILE A CA 1
ATOM 938 C C . ILE A 1 116 ? 11.328 -16.5 -3.854 1 98.88 116 ILE A C 1
ATOM 940 O O . ILE A 1 116 ? 12.156 -15.633 -3.574 1 98.88 116 ILE A O 1
ATOM 944 N N . CYS A 1 117 ? 11.281 -17.688 -3.318 1 98.69 117 CYS A N 1
ATOM 945 C CA . CYS A 1 117 ? 12.148 -18 -2.188 1 98.69 117 CYS A CA 1
ATOM 946 C C . CYS A 1 117 ? 13.258 -18.953 -2.604 1 98.69 117 CYS A C 1
ATOM 948 O O . CYS A 1 117 ? 14.188 -19.203 -1.835 1 98.69 117 CYS A O 1
ATOM 950 N N . ASP A 1 118 ? 13.141 -19.516 -3.721 1 98.31 118 ASP A N 1
ATOM 951 C CA . ASP A 1 118 ? 14.117 -20.469 -4.254 1 98.31 118 ASP A CA 1
ATOM 952 C C . ASP A 1 118 ? 14.078 -20.5 -5.781 1 98.31 118 ASP A C 1
ATOM 954 O O . ASP A 1 118 ? 13.258 -19.812 -6.398 1 98.31 118 ASP A O 1
ATOM 958 N N . ASP A 1 119 ? 15.047 -21.25 -6.352 1 98.12 119 ASP A N 1
ATOM 959 C CA . ASP A 1 119 ? 15.109 -21.391 -7.805 1 98.12 119 ASP A CA 1
ATOM 960 C C . ASP A 1 119 ? 13.844 -22.031 -8.359 1 98.12 119 ASP A C 1
ATOM 962 O O . ASP A 1 119 ? 13.508 -23.172 -8.008 1 98.12 119 ASP A O 1
ATOM 966 N N . ILE A 1 120 ? 13.102 -21.281 -9.25 1 98.12 120 ILE A N 1
ATOM 967 C CA . ILE A 1 120 ? 11.836 -21.797 -9.742 1 98.12 120 ILE A CA 1
ATOM 968 C C . ILE A 1 120 ? 12.023 -22.375 -11.141 1 98.12 120 ILE A C 1
ATOM 970 O O . ILE A 1 120 ? 11.086 -22.906 -11.734 1 98.12 120 ILE A O 1
ATOM 974 N N . SER A 1 121 ? 13.234 -22.375 -11.703 1 97.06 121 SER A N 1
ATOM 975 C CA . SER A 1 121 ? 13.484 -22.797 -13.078 1 97.06 121 SER A CA 1
ATOM 976 C C . SER A 1 121 ? 13.078 -24.25 -13.305 1 97.06 121 SER A C 1
ATOM 978 O O . SER A 1 121 ? 12.578 -24.594 -14.367 1 97.06 121 SER A O 1
ATOM 980 N N . PRO A 1 122 ? 13.172 -25.141 -12.273 1 96.88 122 PRO A N 1
ATOM 981 C CA . PRO A 1 122 ? 12.773 -26.531 -12.492 1 96.88 122 PRO A CA 1
ATOM 982 C C . PRO A 1 122 ? 11.273 -26.688 -12.766 1 96.88 122 PRO A C 1
ATOM 984 O O . PRO A 1 122 ? 10.828 -27.719 -13.258 1 96.88 122 PRO A O 1
ATOM 987 N N . MET A 1 123 ? 10.469 -25.688 -12.438 1 97.75 123 MET A N 1
ATOM 988 C CA . MET A 1 123 ? 9.023 -25.75 -12.633 1 97.75 123 MET A CA 1
ATOM 989 C C . MET A 1 123 ? 8.68 -26 -14.094 1 97.75 123 MET A C 1
ATOM 991 O O . MET A 1 123 ? 7.715 -26.703 -14.398 1 97.75 123 MET A O 1
ATOM 995 N N . PHE A 1 124 ? 9.453 -25.469 -15 1 97.12 124 PHE A N 1
ATOM 996 C CA . PHE A 1 124 ? 9.148 -25.516 -16.422 1 97.12 124 PHE A CA 1
ATOM 997 C C . PHE A 1 124 ? 9.172 -26.953 -16.938 1 97.12 124 PHE A C 1
ATOM 999 O O . PHE A 1 124 ? 8.516 -27.281 -17.922 1 97.12 124 PHE A O 1
ATOM 1006 N N . ASP A 1 125 ? 9.844 -27.797 -16.156 1 96.69 125 ASP A N 1
ATOM 1007 C CA . ASP A 1 125 ? 9.953 -29.203 -16.562 1 96.69 125 ASP A CA 1
ATOM 1008 C C . ASP A 1 125 ? 8.898 -30.062 -15.875 1 96.69 125 ASP A C 1
ATOM 1010 O O . ASP A 1 125 ? 8.789 -31.266 -16.141 1 96.69 125 ASP A O 1
ATOM 1014 N N . MET A 1 126 ? 8.078 -29.438 -15.086 1 98 126 MET A N 1
ATOM 1015 C CA . MET A 1 126 ? 7.164 -30.234 -14.258 1 98 126 MET A CA 1
ATOM 1016 C C . MET A 1 126 ? 5.855 -30.5 -14.992 1 98 126 MET A C 1
ATOM 1018 O O . MET A 1 126 ? 5.062 -31.344 -14.578 1 98 126 MET A O 1
ATOM 1022 N N . LEU A 1 127 ? 5.586 -29.766 -16.031 1 98.25 127 LEU A N 1
ATOM 1023 C CA . LEU A 1 127 ? 4.352 -29.922 -16.797 1 98.25 127 LEU A CA 1
ATOM 1024 C C . LEU A 1 127 ? 4.555 -30.844 -17.984 1 98.25 127 LEU A C 1
ATOM 1026 O O . LEU A 1 127 ? 5.32 -30.531 -18.906 1 98.25 127 LEU A O 1
ATOM 1030 N N . PRO A 1 128 ? 3.885 -31.984 -17.953 1 97.69 128 PRO A N 1
ATOM 1031 C CA . PRO A 1 128 ? 3.986 -32.906 -19.109 1 97.69 128 PRO A CA 1
ATOM 1032 C C . PRO A 1 128 ? 3.473 -32.25 -20.391 1 97.69 128 PRO A C 1
ATOM 1034 O O . PRO A 1 128 ? 2.578 -31.406 -20.359 1 97.69 128 PRO A O 1
ATOM 1037 N N . ASP A 1 129 ? 3.938 -32.781 -21.516 1 96.62 129 ASP A N 1
ATOM 1038 C CA . ASP A 1 129 ? 3.654 -32.188 -22.812 1 96.62 129 ASP A CA 1
ATOM 1039 C C . ASP A 1 129 ? 2.197 -32.406 -23.219 1 96.62 129 ASP A C 1
ATOM 1041 O O . ASP A 1 129 ? 1.68 -31.719 -24.094 1 96.62 129 ASP A O 1
ATOM 1045 N N . ASP A 1 130 ? 1.589 -33.375 -22.641 1 97.44 130 ASP A N 1
ATOM 1046 C CA . ASP A 1 130 ? 0.223 -33.688 -23.047 1 97.44 130 ASP A CA 1
ATOM 1047 C C . ASP A 1 130 ? -0.792 -32.969 -22.156 1 97.44 130 ASP A C 1
ATOM 1049 O O . ASP A 1 130 ? -2 -33.188 -22.281 1 97.44 130 ASP A O 1
ATOM 1053 N N . LYS A 1 131 ? -0.351 -32.156 -21.203 1 98.5 131 LYS A N 1
ATOM 1054 C CA . LYS A 1 131 ? -1.222 -31.406 -20.297 1 98.5 131 LYS A CA 1
ATOM 1055 C C . LYS A 1 131 ? -1.133 -29.906 -20.578 1 98.5 131 LYS A C 1
ATOM 1057 O O . LYS A 1 131 ? -0.116 -29.422 -21.062 1 98.5 131 LYS A O 1
ATOM 1062 N N . ALA A 1 132 ? -2.172 -29.188 -20.219 1 98.69 132 ALA A N 1
ATOM 1063 C CA . ALA A 1 132 ? -2.277 -27.766 -20.562 1 98.69 132 ALA A CA 1
ATOM 1064 C C . ALA A 1 132 ? -1.824 -26.906 -19.391 1 98.69 132 ALA A C 1
ATOM 1066 O O . ALA A 1 132 ? -1.229 -25.844 -19.594 1 98.69 132 ALA A O 1
ATOM 1067 N N . ILE A 1 133 ? -2.123 -27.375 -18.188 1 98.75 133 ILE A N 1
ATOM 1068 C CA . ILE A 1 133 ? -1.905 -26.5 -17.047 1 98.75 133 ILE A CA 1
ATOM 1069 C C . ILE A 1 133 ? -1.283 -27.281 -15.898 1 98.75 133 ILE A C 1
ATOM 1071 O O . ILE A 1 133 ? -1.696 -28.406 -15.617 1 98.75 133 ILE A O 1
ATOM 1075 N N . GLY A 1 134 ? -0.209 -26.812 -15.352 1 98.81 134 GLY A N 1
ATOM 1076 C CA . GLY A 1 134 ? 0.265 -27.172 -14.031 1 98.81 134 GLY A CA 1
ATOM 1077 C C . GLY A 1 134 ? -0.043 -26.125 -12.977 1 98.81 134 GLY A C 1
ATOM 1078 O O . GLY A 1 134 ? 0.228 -24.938 -13.172 1 98.81 134 GLY A O 1
ATOM 1079 N N . ALA A 1 135 ? -0.699 -26.5 -11.891 1 98.81 135 ALA A N 1
ATOM 1080 C CA . ALA A 1 135 ? -1.096 -25.578 -10.836 1 98.81 135 ALA A CA 1
ATOM 1081 C C . ALA A 1 135 ? -1.044 -26.234 -9.469 1 98.81 135 ALA A C 1
ATOM 1083 O O . ALA A 1 135 ? -0.882 -27.453 -9.367 1 98.81 135 ALA A O 1
ATOM 1084 N N . VAL A 1 136 ? -1.069 -25.438 -8.438 1 98.75 136 VAL A N 1
ATOM 1085 C CA . VAL A 1 136 ? -1.041 -25.922 -7.062 1 98.75 136 VAL A CA 1
ATOM 1086 C C . VAL A 1 136 ? -2.439 -25.844 -6.453 1 98.75 136 VAL A C 1
ATOM 1088 O O . VAL A 1 136 ? -3.174 -24.891 -6.695 1 98.75 136 VAL A O 1
ATOM 1091 N N . ASN A 1 137 ? -2.754 -26.828 -5.695 1 98.25 137 ASN A N 1
ATOM 1092 C CA . ASN A 1 137 ? -4.039 -26.844 -5.004 1 98.25 137 ASN A CA 1
ATOM 1093 C C . ASN A 1 137 ? -4.273 -25.547 -4.227 1 98.25 137 ASN A C 1
ATOM 1095 O O . ASN A 1 137 ? -3.326 -24.953 -3.711 1 98.25 137 ASN A O 1
ATOM 1099 N N . ASP A 1 138 ? -5.52 -25.172 -4.219 1 97.5 138 ASP A N 1
ATOM 1100 C CA . ASP A 1 138 ? -5.918 -24.109 -3.297 1 97.5 138 ASP A CA 1
ATOM 1101 C C . ASP A 1 138 ? -5.914 -24.609 -1.854 1 97.5 138 ASP A C 1
ATOM 1103 O O . ASP A 1 138 ? -6.617 -25.562 -1.521 1 97.5 138 ASP A O 1
ATOM 1107 N N . PHE A 1 139 ? -5.152 -23.922 -1.001 1 96.88 139 PHE A N 1
ATOM 1108 C CA . PHE A 1 139 ? -4.934 -24.406 0.353 1 96.88 139 PHE A CA 1
ATOM 1109 C C . PHE A 1 139 ? -6.242 -24.438 1.137 1 96.88 139 PHE A C 1
ATOM 1111 O O . PHE A 1 139 ? -6.496 -25.375 1.894 1 96.88 139 PHE A O 1
ATOM 1118 N N . GLN A 1 140 ? -7.023 -23.422 0.946 1 94.31 140 GLN A N 1
ATOM 1119 C CA . GLN A 1 140 ? -8.281 -23.359 1.685 1 94.31 140 GLN A CA 1
ATOM 1120 C C . GLN A 1 140 ? -9.227 -24.469 1.268 1 94.31 140 GLN A C 1
ATOM 1122 O O . GLN A 1 140 ? -9.781 -25.172 2.117 1 94.31 140 GLN A O 1
ATOM 1127 N N . THR A 1 141 ? -9.398 -24.641 -0.015 1 95.12 141 THR A N 1
ATOM 1128 C CA . THR A 1 141 ? -10.32 -25.656 -0.518 1 95.12 141 THR A CA 1
ATOM 1129 C C . THR A 1 141 ? -9.805 -27.062 -0.205 1 95.12 141 THR A C 1
ATOM 1131 O O . THR A 1 141 ? -10.586 -27.984 0.031 1 95.12 141 THR A O 1
ATOM 1134 N N . LEU A 1 142 ? -8.5 -27.203 -0.213 1 95.69 142 LEU A N 1
ATOM 1135 C CA . LEU A 1 142 ? -7.887 -28.5 0.078 1 95.69 142 LEU A CA 1
ATOM 1136 C C . LEU A 1 142 ? -8.281 -28.984 1.469 1 95.69 142 LEU A C 1
ATOM 1138 O O . LEU A 1 142 ? -8.406 -30.188 1.696 1 95.69 142 LEU A O 1
ATOM 1142 N N . LEU A 1 143 ? -8.539 -28.062 2.398 1 95 143 LEU A N 1
ATOM 1143 C CA . LEU A 1 143 ? -8.961 -28.438 3.744 1 95 143 LEU A CA 1
ATOM 1144 C C . LEU A 1 143 ? -10.344 -29.078 3.723 1 95 143 LEU A C 1
ATOM 1146 O O . LEU A 1 143 ? -10.703 -29.828 4.637 1 95 143 LEU A O 1
ATOM 1150 N N . TYR A 1 144 ? -11.07 -28.781 2.727 1 94.25 144 TYR A N 1
ATOM 1151 C CA . TYR A 1 144 ? -12.445 -29.266 2.66 1 94.25 144 TYR A CA 1
ATOM 1152 C C . TYR A 1 144 ? -12.531 -30.531 1.816 1 94.25 144 TYR A C 1
ATOM 1154 O O . TYR A 1 144 ? -13.625 -30.938 1.422 1 94.25 144 TYR A O 1
ATOM 1162 N N . ALA A 1 145 ? -11.508 -31.141 1.509 1 92.56 145 ALA A N 1
ATOM 1163 C CA . ALA A 1 145 ? -11.422 -32.281 0.617 1 92.56 145 ALA A CA 1
ATOM 1164 C C . ALA A 1 145 ? -12.359 -33.406 1.074 1 92.56 145 ALA A C 1
ATOM 1166 O O . ALA A 1 145 ? -12.844 -34.188 0.256 1 92.56 145 ALA A O 1
ATOM 1167 N N . ASP A 1 146 ? -12.711 -33.5 2.346 1 90.19 146 ASP A N 1
ATOM 1168 C CA . ASP A 1 146 ? -13.5 -34.594 2.879 1 90.19 146 ASP A CA 1
ATOM 1169 C C . ASP A 1 146 ? -14.969 -34.188 3.029 1 90.19 146 ASP A C 1
ATOM 1171 O O . ASP A 1 146 ? -15.781 -34.969 3.539 1 90.19 146 ASP A O 1
ATOM 1175 N N . THR A 1 147 ? -15.211 -33.031 2.613 1 88.62 147 THR A N 1
ATOM 1176 C CA . THR A 1 147 ? -16.594 -32.562 2.725 1 88.62 147 THR A CA 1
ATOM 1177 C C . THR A 1 147 ? -17.344 -32.781 1.417 1 88.62 147 THR A C 1
ATOM 1179 O O . THR A 1 147 ? -16.734 -33.062 0.381 1 88.62 147 THR A O 1
ATOM 1182 N N . LYS A 1 148 ? -18.719 -32.781 1.586 1 86.81 148 LYS A N 1
ATOM 1183 C CA . LYS A 1 148 ? -19.562 -32.938 0.403 1 86.81 148 LYS A CA 1
ATOM 1184 C C . LYS A 1 148 ? -19.266 -31.828 -0.618 1 86.81 148 LYS A C 1
ATOM 1186 O O . LYS A 1 148 ? -19.203 -30.641 -0.268 1 86.81 148 LYS A O 1
ATOM 1191 N N . GLU A 1 149 ? -19.062 -32.281 -1.836 1 83.75 149 GLU A N 1
ATOM 1192 C CA . GLU A 1 149 ? -18.766 -31.328 -2.91 1 83.75 149 GLU A CA 1
ATOM 1193 C C . GLU A 1 149 ? -19.828 -30.25 -3.006 1 83.75 149 GLU A C 1
ATOM 1195 O O . GLU A 1 149 ? -21.016 -30.531 -2.889 1 83.75 149 GLU A O 1
ATOM 1200 N N . GLY A 1 150 ? -19.391 -29.047 -3.199 1 83.38 150 GLY A N 1
ATOM 1201 C CA . GLY A 1 150 ? -20.281 -27.922 -3.398 1 83.38 150 GLY A CA 1
ATOM 1202 C C . GLY A 1 150 ? -20.969 -27.484 -2.123 1 83.38 150 GLY A C 1
ATOM 1203 O O . GLY A 1 150 ? -21.766 -26.531 -2.137 1 83.38 150 GLY A O 1
ATOM 1204 N N . SER A 1 151 ? -20.719 -28.094 -0.978 1 83.81 151 SER A N 1
ATOM 1205 C CA . SER A 1 151 ? -21.422 -27.828 0.266 1 83.81 151 SER A CA 1
ATOM 1206 C C . SER A 1 151 ? -20.984 -26.5 0.874 1 83.81 151 SER A C 1
ATOM 1208 O O . SER A 1 151 ? -21.766 -25.828 1.552 1 83.81 151 SER A O 1
ATOM 1210 N N . ILE A 1 152 ? -19.766 -26.141 0.609 1 86.5 152 ILE A N 1
ATOM 1211 C CA . ILE A 1 152 ? -19.234 -24.906 1.179 1 86.5 152 ILE A CA 1
ATOM 1212 C C . ILE A 1 152 ? -19.281 -23.797 0.136 1 86.5 152 ILE A C 1
ATOM 1214 O O . ILE A 1 152 ? -19.781 -22.703 0.407 1 86.5 152 ILE A O 1
ATOM 1218 N N . TRP A 1 153 ? -18.766 -24.125 -1.073 1 88.69 153 TRP A N 1
ATOM 1219 C CA . TRP A 1 153 ? -18.844 -23.25 -2.244 1 88.69 153 TRP A CA 1
ATOM 1220 C C . TRP A 1 153 ? -19.5 -23.969 -3.42 1 88.69 153 TRP A C 1
ATOM 1222 O O . TRP A 1 153 ? -18.891 -24.859 -4.027 1 88.69 153 TRP A O 1
ATOM 1232 N N . PRO A 1 154 ? -20.656 -23.547 -3.744 1 88.81 154 PRO A N 1
ATOM 1233 C CA . PRO A 1 154 ? -21.422 -24.266 -4.773 1 88.81 154 PRO A CA 1
ATOM 1234 C C . PRO A 1 154 ? -20.688 -24.297 -6.117 1 88.81 154 PRO A C 1
ATOM 1236 O O . PRO A 1 154 ? -20.891 -25.234 -6.902 1 88.81 154 PRO A O 1
ATOM 1239 N N . GLU A 1 155 ? -19.828 -23.359 -6.375 1 89.75 155 GLU A N 1
ATOM 1240 C CA . GLU A 1 155 ? -19.172 -23.25 -7.68 1 89.75 155 GLU A CA 1
ATOM 1241 C C . GLU A 1 155 ? -17.984 -24.188 -7.781 1 89.75 155 GLU A C 1
ATOM 1243 O O . GLU A 1 155 ? -17.453 -24.422 -8.875 1 89.75 155 GLU A O 1
ATOM 1248 N N . ILE A 1 156 ? -17.578 -24.781 -6.676 1 92.1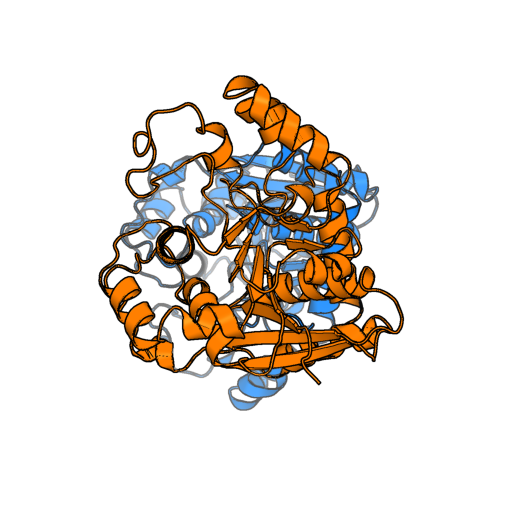2 156 ILE A N 1
ATOM 1249 C CA . ILE A 1 156 ? -16.422 -25.656 -6.656 1 92.12 156 ILE A CA 1
ATOM 1250 C C . ILE A 1 156 ? -16.875 -27.109 -6.672 1 92.12 156 ILE A C 1
ATOM 1252 O O . ILE A 1 156 ? -17.422 -27.609 -5.688 1 92.12 156 ILE A O 1
ATOM 1256 N N . LYS A 1 157 ? -16.594 -27.766 -7.738 1 88.75 157 LYS A N 1
ATOM 1257 C CA . LYS A 1 157 ? -17.047 -29.125 -7.957 1 88.75 157 LYS A CA 1
ATOM 1258 C C . LYS A 1 157 ? -16.266 -30.109 -7.086 1 88.75 157 LYS A C 1
ATOM 1260 O O . LYS A 1 157 ? -16.844 -30.984 -6.445 1 88.75 157 LYS A O 1
ATOM 1265 N N . HIS A 1 158 ? -14.945 -29.969 -7.121 1 91.38 158 HIS A N 1
ATOM 1266 C CA . HIS A 1 158 ? -14.047 -30.844 -6.375 1 91.38 158 HIS A CA 1
ATOM 1267 C C . HIS A 1 158 ? -13.102 -30.047 -5.488 1 91.38 158 HIS A C 1
ATOM 1269 O O . HIS A 1 158 ? -12.195 -29.375 -5.984 1 91.38 158 HIS A O 1
ATOM 1275 N N . PHE A 1 159 ? -13.273 -30.203 -4.191 1 93.5 159 PHE A N 1
ATOM 1276 C CA . PHE A 1 159 ? -12.469 -29.438 -3.252 1 93.5 159 PHE A CA 1
ATOM 1277 C C . PHE A 1 159 ? -11.016 -29.922 -3.266 1 93.5 159 PHE A C 1
ATOM 1279 O O . PHE A 1 159 ? -10.094 -29.109 -3.166 1 93.5 159 PHE A O 1
ATOM 1286 N N . ASP A 1 160 ? -10.812 -31.188 -3.402 1 92.31 160 ASP A N 1
ATOM 1287 C CA . ASP A 1 160 ? -9.484 -31.781 -3.25 1 92.31 160 ASP A CA 1
ATOM 1288 C C . ASP A 1 160 ? -8.609 -31.5 -4.473 1 92.31 160 ASP A C 1
ATOM 1290 O O . ASP A 1 160 ? -7.383 -31.531 -4.383 1 92.31 160 ASP A O 1
ATOM 1294 N N . SER A 1 161 ? -9.242 -31.25 -5.625 1 95.31 161 SER A N 1
ATOM 1295 C CA . SER A 1 161 ? -8.461 -31.047 -6.844 1 95.31 161 SER A CA 1
ATOM 1296 C C . SER A 1 161 ? -8.469 -29.578 -7.27 1 95.31 161 SER A C 1
ATOM 1298 O O . SER A 1 161 ? -7.703 -29.188 -8.148 1 95.31 161 SER A O 1
ATOM 1300 N N . TYR A 1 162 ? -9.273 -28.734 -6.645 1 97.25 162 TYR A N 1
ATOM 1301 C CA . TYR A 1 162 ? -9.383 -27.328 -6.992 1 97.25 162 TYR A CA 1
ATOM 1302 C C . TYR A 1 162 ? -8.055 -26.609 -6.789 1 97.25 162 TYR A C 1
ATOM 1304 O O . TYR A 1 162 ? -7.449 -26.703 -5.723 1 97.25 162 TYR A O 1
ATOM 1312 N N . PHE A 1 163 ? -7.574 -25.969 -7.883 1 98.19 163 PHE A N 1
ATOM 1313 C CA . PHE A 1 163 ? -6.27 -25.328 -7.77 1 98.19 163 PHE A CA 1
ATOM 1314 C C . PHE A 1 163 ? -6.414 -23.812 -7.73 1 98.19 163 PHE A C 1
ATOM 1316 O O . PHE A 1 163 ? -7.445 -23.266 -8.133 1 98.19 163 PHE A O 1
ATOM 1323 N N . ASN A 1 164 ? -5.48 -23.125 -7.105 1 97.75 164 ASN A N 1
ATOM 1324 C CA . ASN A 1 164 ? -5.348 -21.688 -7.074 1 97.75 164 ASN A CA 1
ATOM 1325 C C . ASN A 1 164 ? -4.758 -21.141 -8.375 1 97.75 164 ASN A C 1
ATOM 1327 O O . ASN A 1 164 ? -3.814 -21.719 -8.922 1 97.75 164 ASN A O 1
ATOM 1331 N N . SER A 1 165 ? -5.262 -20.062 -8.852 1 97.69 165 SER A N 1
ATOM 1332 C CA . SER A 1 165 ? -4.883 -19.562 -10.172 1 97.69 165 SER A CA 1
ATOM 1333 C C . SER A 1 165 ? -3.809 -18.484 -10.078 1 97.69 165 SER A C 1
ATOM 1335 O O . SER A 1 165 ? -3.5 -17.812 -11.062 1 97.69 165 SER A O 1
ATOM 1337 N N . GLY A 1 166 ? -3.193 -18.281 -8.891 1 97.81 166 GLY A N 1
ATOM 1338 C CA . GLY A 1 166 ? -2.203 -17.234 -8.727 1 97.81 166 GLY A CA 1
ATOM 1339 C C . GLY A 1 166 ? -0.817 -17.641 -9.195 1 97.81 166 GLY A C 1
ATOM 1340 O O . GLY A 1 166 ? 0.063 -16.781 -9.352 1 97.81 166 GLY A O 1
ATOM 1341 N N . VAL A 1 167 ? -0.589 -18.906 -9.336 1 98.81 167 VAL A N 1
ATOM 1342 C CA . VAL A 1 167 ? 0.606 -19.484 -9.93 1 98.81 167 VAL A CA 1
ATOM 1343 C C . VAL A 1 167 ? 0.207 -20.578 -10.93 1 98.81 167 VAL A C 1
ATOM 1345 O O . VAL A 1 167 ? -0.302 -21.625 -10.539 1 98.81 167 VAL A O 1
ATOM 1348 N N . LEU A 1 168 ? 0.466 -20.328 -12.203 1 98.88 168 LEU A N 1
ATOM 1349 C CA . LEU A 1 168 ? 0.056 -21.25 -13.258 1 98.88 168 LEU A CA 1
ATOM 1350 C C . LEU A 1 168 ? 1.204 -21.516 -14.219 1 98.88 168 LEU A C 1
ATOM 1352 O O . LEU A 1 168 ? 1.797 -20.578 -14.758 1 98.88 168 LEU A O 1
ATOM 1356 N N . LEU A 1 169 ? 1.546 -22.766 -14.352 1 98.88 169 LEU A N 1
ATOM 1357 C CA . LEU A 1 169 ? 2.414 -23.172 -15.453 1 98.88 169 LEU A CA 1
ATOM 1358 C C . LEU A 1 169 ? 1.594 -23.625 -16.656 1 98.88 169 LEU A C 1
ATOM 1360 O O . LEU A 1 169 ? 0.822 -24.578 -16.562 1 98.88 169 LEU A O 1
ATOM 1364 N N . ILE A 1 170 ? 1.8 -22.984 -17.797 1 98.81 170 ILE A N 1
ATOM 1365 C CA . ILE A 1 170 ? 0.892 -23.172 -18.922 1 98.81 170 ILE A CA 1
ATOM 1366 C C . ILE A 1 170 ? 1.663 -23.719 -20.125 1 98.81 170 ILE A C 1
ATOM 1368 O O . ILE A 1 170 ? 2.705 -23.172 -20.5 1 98.81 170 ILE A O 1
ATOM 1372 N N . ASN A 1 171 ? 1.199 -24.828 -20.578 1 98.44 171 ASN A N 1
ATOM 1373 C CA . ASN A 1 171 ? 1.545 -25.266 -21.922 1 98.44 171 ASN A CA 1
ATOM 1374 C C . ASN A 1 171 ? 0.781 -24.469 -22.984 1 98.44 171 ASN A C 1
ATOM 1376 O O . ASN A 1 171 ? -0.387 -24.766 -23.25 1 98.44 171 ASN A O 1
ATOM 1380 N N . THR A 1 172 ? 1.462 -23.516 -23.562 1 97.88 172 THR A N 1
ATOM 1381 C CA . THR A 1 172 ? 0.78 -22.516 -24.375 1 97.88 172 THR A CA 1
ATOM 1382 C C . THR A 1 172 ? 0.057 -23.172 -25.562 1 97.88 172 THR A C 1
ATOM 1384 O O . THR A 1 172 ? -1.105 -22.875 -25.828 1 97.88 172 THR A O 1
ATOM 1387 N N . HIS A 1 173 ? 0.675 -24.094 -26.188 1 97.12 173 HIS A N 1
ATOM 1388 C CA . HIS A 1 173 ? 0.092 -24.766 -27.344 1 97.12 173 HIS A CA 1
ATOM 1389 C C . HIS A 1 173 ? -1.156 -25.547 -26.953 1 97.12 173 HIS A C 1
ATOM 1391 O O . HIS A 1 173 ? -2.203 -25.422 -27.594 1 97.12 173 HIS A O 1
ATOM 1397 N N . LYS A 1 174 ? -1.029 -26.344 -25.922 1 98.12 174 LYS A N 1
ATOM 1398 C CA . LYS A 1 174 ? -2.166 -27.141 -25.469 1 98.12 174 LYS A CA 1
ATOM 1399 C C . LYS A 1 174 ? -3.311 -26.266 -25 1 98.12 174 LYS A C 1
ATOM 1401 O O . LYS A 1 174 ? -4.48 -26.562 -25.234 1 98.12 174 LYS A O 1
ATOM 1406 N N . TYR A 1 175 ? -2.973 -25.203 -24.359 1 98.56 175 TYR A N 1
ATOM 1407 C CA . TYR A 1 175 ? -3.963 -24.281 -23.844 1 98.56 175 TYR A CA 1
ATOM 1408 C C . TYR A 1 175 ? -4.781 -23.656 -24.969 1 98.56 175 TYR A C 1
ATOM 1410 O O . TYR A 1 175 ? -6.016 -23.688 -24.938 1 98.56 175 TYR A O 1
ATOM 1418 N N . ILE A 1 176 ? -4.105 -23.125 -25.984 1 97.94 176 ILE A N 1
ATOM 1419 C CA . ILE A 1 176 ? -4.758 -22.406 -27.062 1 97.94 176 ILE A CA 1
ATOM 1420 C C . ILE A 1 176 ? -5.539 -23.375 -27.938 1 97.94 176 ILE A C 1
ATOM 1422 O O . ILE A 1 176 ? -6.555 -23 -28.531 1 97.94 176 ILE A O 1
ATOM 1426 N N . GLN A 1 177 ? -5.121 -24.609 -27.938 1 97.38 177 GLN A N 1
ATOM 1427 C CA . GLN A 1 177 ? -5.801 -25.625 -28.719 1 97.38 177 GLN A CA 1
ATOM 1428 C C . GLN A 1 177 ? -7.09 -26.094 -28.047 1 97.38 177 GLN A C 1
ATOM 1430 O O . GLN A 1 177 ? -8.039 -26.5 -28.703 1 97.38 177 GLN A O 1
ATOM 1435 N N . ALA A 1 178 ? -7.09 -25.984 -26.797 1 97.38 178 ALA A N 1
ATOM 1436 C CA . ALA A 1 178 ? -8.211 -26.516 -26.031 1 97.38 178 ALA A CA 1
ATOM 1437 C C . ALA A 1 178 ? -9.453 -25.641 -26.188 1 97.38 178 ALA A C 1
ATOM 1439 O O . ALA A 1 178 ? -10.57 -26.141 -26.297 1 97.38 178 ALA A O 1
ATOM 1440 N N . TYR A 1 179 ? -9.281 -24.312 -26.172 1 97 179 TYR A N 1
ATOM 1441 C CA . TYR A 1 179 ? -10.391 -23.375 -26.266 1 97 179 TYR A CA 1
ATOM 1442 C C . TYR A 1 179 ? -9.992 -22.141 -27.078 1 97 179 TYR A C 1
ATOM 1444 O O . TYR A 1 179 ? -8.836 -21.703 -27.031 1 97 179 TYR A O 1
ATOM 1452 N N . THR A 1 180 ? -10.969 -21.578 -27.75 1 97.25 180 THR A N 1
ATOM 1453 C CA . THR A 1 180 ? -10.734 -20.312 -28.438 1 97.25 180 THR A CA 1
ATOM 1454 C C . THR A 1 180 ? -10.938 -19.141 -27.484 1 97.25 180 THR A C 1
ATOM 1456 O O . THR A 1 180 ? -11.578 -19.281 -26.438 1 97.25 180 THR A O 1
ATOM 1459 N N . GLN A 1 181 ? -10.398 -17.984 -27.844 1 97.19 181 GLN A N 1
ATOM 1460 C CA . GLN A 1 181 ? -10.609 -16.781 -27.047 1 97.19 181 GLN A CA 1
ATOM 1461 C C . GLN A 1 181 ? -12.102 -16.469 -26.922 1 97.19 181 GLN A C 1
ATOM 1463 O O . GLN A 1 181 ? -12.562 -16.062 -25.859 1 97.19 181 GLN A O 1
ATOM 1468 N N . ASP A 1 182 ? -12.789 -16.656 -28.016 1 96.25 182 ASP A N 1
ATOM 1469 C CA . ASP A 1 182 ? -14.219 -16.359 -28.016 1 96.25 182 ASP A CA 1
ATOM 1470 C C . ASP A 1 182 ? -14.969 -17.266 -27.047 1 96.25 182 ASP A C 1
ATOM 1472 O O . ASP A 1 182 ? -15.906 -16.828 -26.375 1 96.25 182 ASP A O 1
ATOM 1476 N N . GLN A 1 183 ? -14.609 -18.484 -27.016 1 96.62 183 GLN A N 1
ATOM 1477 C CA . GLN A 1 183 ? -15.219 -19.422 -26.062 1 96.62 183 GLN A CA 1
ATOM 1478 C C . GLN A 1 183 ? -14.969 -18.969 -24.625 1 96.62 183 GLN A C 1
ATOM 1480 O O . GLN A 1 183 ? -15.859 -19.062 -23.781 1 96.62 183 GLN A O 1
ATOM 1485 N N . LEU A 1 184 ? -13.75 -18.516 -24.375 1 96.06 184 LEU A N 1
ATOM 1486 C CA . LEU A 1 184 ? -13.422 -18.031 -23.031 1 96.06 184 LEU A CA 1
ATOM 1487 C C . LEU A 1 184 ? -14.242 -16.797 -22.688 1 96.06 184 LEU A C 1
ATOM 1489 O O . LEU A 1 184 ? -14.789 -16.688 -21.594 1 96.06 184 LEU A O 1
ATOM 1493 N N . VAL A 1 185 ? -14.367 -15.852 -23.62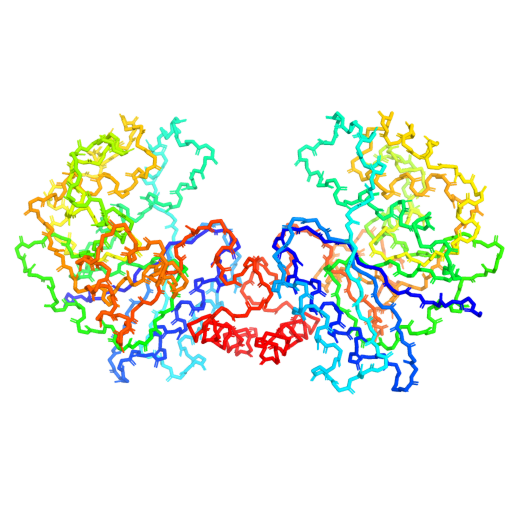5 1 95 185 VAL A N 1
ATOM 1494 C CA . VAL A 1 185 ? -15.156 -14.641 -23.406 1 95 185 VAL A CA 1
ATOM 1495 C C . VAL A 1 185 ? -16.594 -15.016 -23.078 1 95 185 VAL A C 1
ATOM 1497 O O . VAL A 1 185 ? -17.172 -14.484 -22.125 1 95 185 VAL A O 1
ATOM 1500 N N . ASN A 1 186 ? -17.141 -15.922 -23.859 1 94.62 186 ASN A N 1
ATOM 1501 C CA . ASN A 1 186 ? -18.516 -16.359 -23.625 1 94.62 186 ASN A CA 1
ATOM 1502 C C . ASN A 1 186 ? -18.672 -16.984 -22.234 1 94.62 186 ASN A C 1
ATOM 1504 O O . ASN A 1 186 ? -19.656 -16.719 -21.547 1 94.62 186 ASN A O 1
ATOM 1508 N N . THR A 1 187 ? -17.703 -17.828 -21.891 1 94.19 187 THR A N 1
ATOM 1509 C CA . THR A 1 187 ? -17.734 -18.453 -20.578 1 94.19 187 THR A CA 1
ATOM 1510 C C . THR A 1 187 ? -17.703 -17.406 -19.484 1 94.19 187 THR A C 1
ATOM 1512 O O . THR A 1 187 ? -18.469 -17.484 -18.516 1 94.19 187 THR A O 1
ATOM 1515 N N . ILE A 1 188 ? -16.797 -16.406 -19.578 1 93.5 188 ILE A N 1
ATOM 1516 C CA . ILE A 1 188 ? -16.656 -15.336 -18.594 1 93.5 188 ILE A CA 1
ATOM 1517 C C . ILE A 1 188 ? -17.969 -14.562 -18.5 1 93.5 188 ILE A C 1
ATOM 1519 O O . ILE A 1 188 ? -18.484 -14.344 -17.391 1 93.5 188 ILE A O 1
ATOM 1523 N N . ASN A 1 189 ? -18.516 -14.234 -19.609 1 91.38 189 ASN A N 1
ATOM 1524 C CA . ASN A 1 189 ? -19.672 -13.344 -19.656 1 91.38 189 ASN A CA 1
ATOM 1525 C C . ASN A 1 189 ? -20.938 -14.031 -19.141 1 91.38 189 ASN A C 1
ATOM 1527 O O . ASN A 1 189 ? -21.922 -13.367 -18.797 1 91.38 189 ASN A O 1
ATOM 1531 N N . THR A 1 190 ? -20.922 -15.367 -19.047 1 90.75 190 THR A N 1
ATOM 1532 C CA . THR A 1 190 ? -22.109 -16.094 -18.609 1 90.75 190 THR A CA 1
ATOM 1533 C C . THR A 1 190 ? -21.891 -16.703 -17.219 1 90.75 190 THR A C 1
ATOM 1535 O O . THR A 1 190 ? -22.75 -17.438 -16.719 1 90.75 190 THR A O 1
ATOM 1538 N N . SER A 1 191 ? -20.734 -16.438 -16.672 1 88.62 191 SER A N 1
ATOM 1539 C CA . SER A 1 191 ? -20.406 -17 -15.359 1 88.62 191 SER A CA 1
ATOM 1540 C C . SER A 1 191 ? -20.75 -16.016 -14.242 1 88.62 191 SER A C 1
ATOM 1542 O O . SER A 1 191 ? -20.641 -14.797 -14.414 1 88.62 191 SER A O 1
ATOM 1544 N N . ASP A 1 192 ? -21.109 -16.547 -13.055 1 85 192 ASP A N 1
ATOM 1545 C CA . ASP A 1 192 ? -21.359 -15.766 -11.859 1 85 192 ASP A CA 1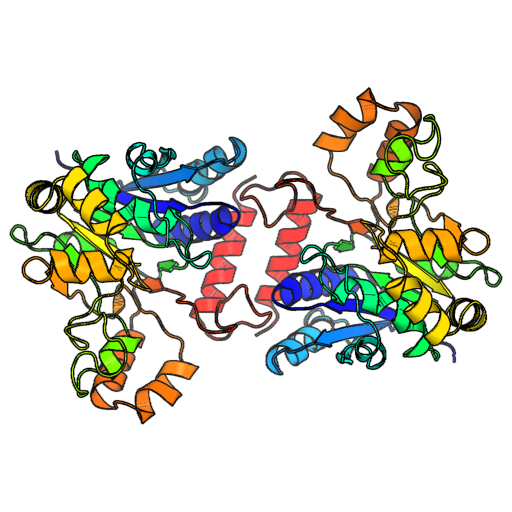
ATOM 1546 C C . ASP A 1 192 ? -20.516 -16.266 -10.688 1 85 192 ASP A C 1
ATOM 1548 O O . ASP A 1 192 ? -20.953 -16.203 -9.531 1 85 192 ASP A O 1
ATOM 1552 N N . TYR A 1 193 ? -19.391 -16.75 -11.055 1 87.81 193 TYR A N 1
ATOM 1553 C CA . TYR A 1 193 ? -18.5 -17.312 -10.031 1 87.81 193 TYR A CA 1
ATOM 1554 C C . TYR A 1 193 ? -17.875 -16.203 -9.195 1 87.81 193 TYR A C 1
ATOM 1556 O O . TYR A 1 193 ? -17.531 -15.148 -9.711 1 87.81 193 TYR A O 1
ATOM 1564 N N . SER A 1 194 ? -17.625 -16.406 -7.879 1 83.38 194 SER A N 1
ATOM 1565 C CA . SER A 1 194 ? -16.906 -15.484 -6.992 1 83.38 194 SER A CA 1
ATOM 1566 C C . SER A 1 194 ? -15.43 -15.391 -7.363 1 83.38 194 SER A C 1
ATOM 1568 O O . SER A 1 194 ? -14.859 -14.297 -7.383 1 83.38 194 SER A O 1
ATOM 1570 N N . PHE A 1 195 ? -14.867 -16.531 -7.637 1 88.56 195 PHE A N 1
ATOM 1571 C CA . PHE A 1 195 ? -13.492 -16.625 -8.109 1 88.56 195 PHE A CA 1
ATOM 1572 C C . PHE A 1 195 ? -13.453 -16.953 -9.594 1 88.56 195 PHE A C 1
ATOM 1574 O O . PHE A 1 195 ? -13.062 -18.062 -9.977 1 88.56 195 PHE A O 1
ATOM 1581 N N . ILE A 1 196 ? -13.812 -16.031 -10.383 1 90 196 ILE A N 1
ATOM 1582 C CA . ILE A 1 196 ? -14.242 -16.25 -11.758 1 90 196 ILE A CA 1
ATOM 1583 C C . ILE A 1 196 ? -13.102 -16.875 -12.555 1 90 196 ILE A C 1
ATOM 1585 O O . ILE A 1 196 ? -13.266 -17.938 -13.164 1 90 196 ILE A O 1
ATOM 1589 N N . ASP A 1 197 ? -11.922 -16.266 -12.539 1 94.25 197 ASP A N 1
ATOM 1590 C CA . ASP A 1 197 ? -10.812 -16.781 -13.328 1 94.25 197 ASP A CA 1
ATOM 1591 C C . ASP A 1 197 ? -10.406 -18.188 -12.859 1 94.25 197 ASP A C 1
ATOM 1593 O O . ASP A 1 197 ? -10.273 -19.094 -13.664 1 94.25 197 ASP A O 1
ATOM 1597 N N . GLN A 1 198 ? -10.344 -18.297 -11.555 1 95.88 198 GLN A N 1
ATOM 1598 C CA . GLN A 1 198 ? -9.898 -19.547 -10.938 1 95.88 198 GLN A CA 1
ATOM 1599 C C . GLN A 1 198 ? -10.891 -20.672 -11.203 1 95.88 198 GLN A C 1
ATOM 1601 O O . GLN A 1 198 ? -10.5 -21.766 -11.594 1 95.88 198 GLN A O 1
ATOM 1606 N N . THR A 1 199 ? -12.156 -20.344 -11.031 1 95.44 199 THR A N 1
ATOM 1607 C CA . THR A 1 199 ? -13.188 -21.359 -11.227 1 95.44 199 THR A CA 1
ATOM 1608 C C . THR A 1 199 ? -13.297 -21.734 -12.703 1 95.44 199 THR A C 1
ATOM 1610 O O . THR A 1 199 ? -13.422 -22.922 -13.047 1 95.44 199 THR A O 1
ATOM 1613 N N . ILE A 1 200 ? -13.18 -20.812 -13.555 1 95.56 200 ILE A N 1
ATOM 1614 C CA . ILE A 1 200 ? -13.234 -21.078 -14.992 1 95.56 200 ILE A CA 1
ATOM 1615 C C . ILE A 1 200 ? -12.086 -22 -15.383 1 95.56 200 ILE A C 1
ATOM 1617 O O . ILE A 1 200 ? -12.297 -23 -16.078 1 95.56 200 ILE A O 1
ATOM 1621 N N . LEU A 1 201 ? -10.914 -21.734 -14.953 1 97.62 201 LEU A N 1
ATOM 1622 C CA . LEU A 1 201 ? -9.75 -22.562 -15.289 1 97.62 201 LEU A CA 1
ATOM 1623 C C . LEU A 1 201 ? -9.914 -23.969 -14.75 1 97.62 201 LEU A C 1
ATOM 1625 O O . LEU A 1 201 ? -9.633 -24.953 -15.445 1 97.62 201 LEU A O 1
ATOM 1629 N N . ASN A 1 202 ? -10.375 -24.062 -13.5 1 97.69 202 ASN A N 1
ATOM 1630 C CA . ASN A 1 202 ? -10.578 -25.375 -12.898 1 97.69 202 ASN A CA 1
ATOM 1631 C C . ASN A 1 202 ? -11.609 -26.203 -13.672 1 97.69 202 ASN A C 1
ATOM 1633 O O . ASN A 1 202 ? -11.438 -27.406 -13.852 1 97.69 202 ASN A O 1
ATOM 1637 N N . ASN A 1 203 ? -12.641 -25.547 -14.125 1 95.88 203 ASN A N 1
ATOM 1638 C CA . ASN A 1 203 ? -13.703 -26.234 -14.844 1 95.88 203 ASN A CA 1
ATOM 1639 C C . ASN A 1 203 ? -13.266 -26.625 -16.25 1 95.88 203 ASN A C 1
ATOM 1641 O O . ASN A 1 203 ? -13.461 -27.766 -16.672 1 95.88 203 ASN A O 1
ATOM 1645 N N . LEU A 1 204 ? -12.688 -25.766 -16.922 1 96.25 204 LEU A N 1
ATOM 1646 C CA . LEU A 1 204 ? -12.344 -25.969 -18.328 1 96.25 204 LEU A CA 1
ATOM 1647 C C . LEU A 1 204 ? -11.203 -26.969 -18.469 1 96.25 204 LEU A C 1
ATOM 1649 O O . LEU A 1 204 ? -11.156 -27.734 -19.422 1 96.25 204 LEU A O 1
ATOM 1653 N N . PHE A 1 205 ? -10.289 -26.969 -17.5 1 97.19 205 PHE A N 1
ATOM 1654 C CA . PHE A 1 205 ? -9.07 -27.75 -17.719 1 97.19 205 PHE A CA 1
ATOM 1655 C C . PHE A 1 205 ? -8.984 -28.891 -16.719 1 97.19 205 PHE A C 1
ATOM 1657 O O . PHE A 1 205 ? -7.887 -29.391 -16.422 1 97.19 205 PHE A O 1
ATOM 1664 N N . GLU A 1 206 ? -10.008 -29.297 -16.219 1 94.69 206 GLU A N 1
ATOM 1665 C CA . GLU A 1 206 ? -10.078 -30.359 -15.203 1 94.69 206 GLU A CA 1
ATOM 1666 C C . GLU A 1 206 ? -9.266 -31.578 -15.625 1 94.69 206 GLU A C 1
ATOM 1668 O O . GLU A 1 206 ? -8.445 -32.062 -14.852 1 94.69 206 GLU A O 1
ATOM 1673 N N . SER A 1 207 ? -9.391 -32.031 -16.859 1 95 207 SER A N 1
ATOM 1674 C CA . SER A 1 207 ? -8.727 -33.25 -17.328 1 95 207 SER A CA 1
ATOM 1675 C C . SER A 1 207 ? -7.367 -32.938 -17.938 1 95 207 SER A C 1
ATOM 1677 O O . SER A 1 207 ? -6.602 -33.844 -18.266 1 95 207 SER A O 1
ATOM 1679 N N . GLN A 1 208 ? -7.051 -31.703 -18.031 1 97.44 208 GLN A N 1
ATOM 1680 C CA . GLN A 1 208 ? -5.84 -31.281 -18.719 1 97.44 208 GLN A CA 1
ATOM 1681 C C . GLN A 1 208 ? -4.887 -30.562 -17.781 1 97.44 208 GLN A C 1
ATOM 1683 O O . GLN A 1 208 ? -3.98 -29.859 -18.234 1 97.44 208 GLN A O 1
ATOM 1688 N N . SER A 1 209 ? -5.137 -30.703 -16.5 1 98.19 209 SER A N 1
ATOM 1689 C CA . SER A 1 209 ? -4.262 -30.062 -15.523 1 98.19 209 SER A CA 1
ATOM 1690 C C . SER A 1 209 ? -3.59 -31.094 -14.625 1 98.19 209 SER A C 1
ATOM 1692 O O . SER A 1 209 ? -4.086 -32.219 -14.477 1 98.19 209 SER A O 1
ATOM 1694 N N . ILE A 1 210 ? -2.43 -30.766 -14.172 1 98.44 210 ILE A N 1
ATOM 1695 C CA . ILE A 1 210 ? -1.755 -31.547 -13.141 1 98.44 210 ILE A CA 1
ATOM 1696 C C . ILE A 1 210 ? -1.499 -30.672 -11.914 1 98.44 210 ILE A C 1
ATOM 1698 O O . ILE A 1 210 ? -1.457 -29.453 -12.016 1 98.44 210 ILE A O 1
ATOM 1702 N N . HIS A 1 211 ? -1.346 -31.328 -10.797 1 98.44 211 HIS A N 1
ATOM 1703 C CA . HIS A 1 211 ? -1.031 -30.625 -9.562 1 98.44 211 HIS A CA 1
ATOM 1704 C C . HIS A 1 211 ? 0.474 -30.578 -9.32 1 98.44 211 HIS A C 1
ATOM 1706 O O . HIS A 1 211 ? 1.138 -31.625 -9.32 1 98.44 211 HIS A O 1
ATOM 1712 N N . LEU A 1 212 ? 0.967 -29.422 -9.172 1 98.69 212 LEU A N 1
ATOM 1713 C CA . LEU A 1 212 ? 2.357 -29.219 -8.789 1 98.69 212 LEU A CA 1
ATOM 1714 C C . LEU A 1 212 ? 2.525 -29.312 -7.273 1 98.69 212 LEU A C 1
ATOM 1716 O O . LEU A 1 212 ? 1.543 -29.25 -6.531 1 98.69 212 LEU A O 1
ATOM 1720 N N . PRO A 1 213 ? 3.783 -29.578 -6.82 1 98.5 213 PRO A N 1
ATOM 1721 C CA . PRO A 1 213 ? 4 -29.609 -5.375 1 98.5 213 PRO A CA 1
ATOM 1722 C C . PRO A 1 213 ? 3.557 -28.328 -4.676 1 98.5 213 PRO A C 1
ATOM 1724 O O . PRO A 1 213 ? 3.717 -27.234 -5.23 1 98.5 213 PRO A O 1
ATOM 1727 N N . LEU A 1 214 ? 3.084 -28.453 -3.42 1 98.69 214 LEU A N 1
ATOM 1728 C CA . LEU A 1 214 ? 2.477 -27.359 -2.672 1 98.69 214 LEU A CA 1
ATOM 1729 C C . LEU A 1 214 ? 3.475 -26.219 -2.461 1 98.69 214 LEU A C 1
ATOM 1731 O O . LEU A 1 214 ? 3.086 -25.062 -2.377 1 98.69 214 LEU A O 1
ATOM 1735 N N . GLN A 1 215 ? 4.754 -26.531 -2.539 1 98.56 215 GLN A N 1
ATOM 1736 C CA . GLN A 1 215 ? 5.824 -25.594 -2.266 1 98.56 215 GLN A CA 1
ATOM 1737 C C . GLN A 1 215 ? 5.879 -24.5 -3.332 1 98.56 215 GLN A C 1
ATOM 1739 O O . GLN A 1 215 ? 6.492 -23.453 -3.123 1 98.56 215 GLN A O 1
ATOM 1744 N N . TYR A 1 216 ? 5.266 -24.719 -4.441 1 98.88 216 TYR A N 1
ATOM 1745 C CA . TYR A 1 216 ? 5.43 -23.828 -5.586 1 98.88 216 TYR A CA 1
ATOM 1746 C C . TYR A 1 216 ? 4.316 -22.781 -5.637 1 98.88 216 TYR A C 1
ATOM 1748 O O . TYR A 1 216 ? 4.277 -21.953 -6.543 1 98.88 216 TYR A O 1
ATOM 1756 N N . ASN A 1 217 ? 3.408 -22.781 -4.75 1 98.75 217 ASN A N 1
ATOM 1757 C CA . ASN A 1 217 ? 2.361 -21.797 -4.488 1 98.75 217 ASN A CA 1
ATOM 1758 C C . ASN A 1 217 ? 1.884 -21.859 -3.039 1 98.75 2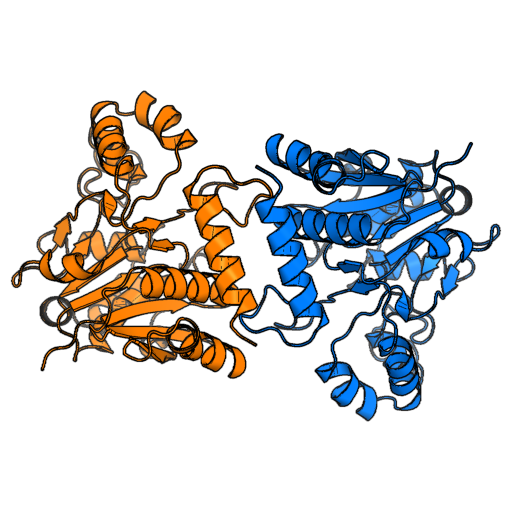17 ASN A C 1
ATOM 1760 O O . ASN A 1 217 ? 0.71 -22.125 -2.779 1 98.75 217 ASN A O 1
ATOM 1764 N N . TYR A 1 218 ? 2.82 -21.609 -2.119 1 98.5 218 TYR A N 1
ATOM 1765 C CA . TYR A 1 218 ? 2.525 -21.703 -0.694 1 98.5 218 TYR A CA 1
ATOM 1766 C C . TYR A 1 218 ? 1.726 -20.5 -0.213 1 98.5 218 TYR A C 1
ATOM 1768 O O . TYR A 1 218 ? 2.264 -19.406 -0.097 1 98.5 218 TYR A O 1
ATOM 1776 N N . GLN A 1 219 ? 0.509 -20.656 0.294 1 97.56 219 GLN A N 1
ATOM 1777 C CA . GLN A 1 219 ? -0.507 -19.609 0.268 1 97.56 219 GLN A CA 1
ATOM 1778 C C . GLN A 1 219 ? -0.777 -19.078 1.67 1 97.56 219 GLN A C 1
ATOM 1780 O O . GLN A 1 219 ? -1.4 -18.016 1.827 1 97.56 219 GLN A O 1
ATOM 1785 N N . LYS A 1 220 ? -0.333 -19.734 2.717 1 94.69 220 LYS A N 1
ATOM 1786 C CA . LYS A 1 220 ? -0.833 -19.375 4.043 1 94.69 220 LYS A CA 1
ATOM 1787 C C . LYS A 1 220 ? 0.316 -19.172 5.027 1 94.69 220 LYS A C 1
ATOM 1789 O O . LYS A 1 220 ? 1.454 -19.562 4.746 1 94.69 220 LYS A O 1
ATOM 1794 N N . ASP A 1 221 ? -0.041 -18.453 6.066 1 92.31 221 ASP A N 1
ATOM 1795 C CA . ASP A 1 221 ? 0.969 -18.172 7.082 1 92.31 221 ASP A CA 1
ATOM 1796 C C . ASP A 1 221 ? 0.959 -19.25 8.18 1 92.31 221 ASP A C 1
ATOM 1798 O O . ASP A 1 221 ? 0.125 -20.156 8.156 1 92.31 221 ASP A O 1
ATOM 1802 N N . ASP A 1 222 ? 1.899 -19.109 9.117 1 92.62 222 ASP A N 1
ATOM 1803 C CA . ASP A 1 222 ? 2.088 -20.109 10.148 1 92.62 222 ASP A CA 1
ATOM 1804 C C . ASP A 1 222 ? 0.921 -20.125 11.133 1 92.62 222 ASP A C 1
ATOM 1806 O O . ASP A 1 222 ? 0.555 -21.172 11.664 1 92.62 222 ASP A O 1
ATOM 1810 N N . GLU A 1 223 ? 0.364 -18.953 11.375 1 90.19 223 GLU A N 1
ATOM 1811 C CA . GLU A 1 223 ? -0.77 -18.875 12.297 1 90.19 223 GLU A CA 1
ATOM 1812 C C . GLU A 1 223 ? -1.957 -19.688 11.766 1 90.19 223 GLU A C 1
ATOM 1814 O O . GLU A 1 223 ? -2.568 -20.453 12.508 1 90.19 223 GLU A O 1
ATOM 1819 N N . TRP A 1 224 ? -2.279 -19.469 10.531 1 93.06 224 TRP A N 1
ATOM 1820 C CA . TRP A 1 224 ? -3.359 -20.219 9.898 1 93.06 224 TRP A CA 1
ATOM 1821 C C . TRP A 1 224 ? -3.059 -21.719 9.883 1 93.06 224 TRP A C 1
ATOM 1823 O O . TRP A 1 224 ? -3.926 -22.531 10.203 1 93.06 224 TRP A O 1
ATOM 1833 N N . LEU A 1 225 ? -1.798 -22.141 9.492 1 95 225 LEU A N 1
ATOM 1834 C CA . LEU A 1 225 ? -1.368 -23.516 9.336 1 95 225 LEU A CA 1
ATOM 1835 C C . LEU A 1 225 ? -1.434 -24.266 10.672 1 95 225 LEU A C 1
ATOM 1837 O O . LEU A 1 225 ? -1.967 -25.375 10.75 1 95 225 LEU A O 1
ATOM 1841 N N . ASN A 1 226 ? -0.969 -23.578 11.727 1 94.25 226 ASN A N 1
ATOM 1842 C CA . ASN A 1 226 ? -0.848 -24.234 13.023 1 94.25 226 ASN A CA 1
ATOM 1843 C C . ASN A 1 226 ? -2.104 -24.047 13.867 1 94.25 226 ASN A C 1
ATOM 1845 O O . ASN A 1 226 ? -2.168 -24.516 15.008 1 94.25 226 ASN A O 1
ATOM 1849 N N . GLY A 1 227 ? -3.068 -23.391 13.375 1 94.44 227 GLY A N 1
ATOM 1850 C CA . GLY A 1 227 ? -4.355 -23.172 14.023 1 94.44 227 GLY A CA 1
ATOM 1851 C C . GLY A 1 227 ? -5.516 -23.781 13.258 1 94.44 227 GLY A C 1
ATOM 1852 O O . GLY A 1 227 ? -5.785 -24.969 13.359 1 94.44 227 GLY A O 1
ATOM 1853 N N . TYR A 1 228 ? -6.031 -22.922 12.453 1 94.06 228 TYR A N 1
ATOM 1854 C CA . TYR A 1 228 ? -7.254 -23.297 11.75 1 94.06 228 TYR A CA 1
ATOM 1855 C C . TYR A 1 228 ? -7.059 -24.562 10.945 1 94.06 228 TYR A C 1
ATOM 1857 O O . TYR A 1 228 ? -7.875 -25.484 11.016 1 94.06 228 TYR A O 1
ATOM 1865 N N . ALA A 1 229 ? -6.035 -24.672 10.141 1 96.12 229 ALA A N 1
ATOM 1866 C CA . ALA A 1 229 ? -5.816 -25.797 9.242 1 96.12 229 ALA A CA 1
ATOM 1867 C C . ALA A 1 229 ? -5.676 -27.109 10.016 1 96.12 229 ALA A C 1
ATOM 1869 O O . ALA A 1 229 ? -6.301 -28.109 9.664 1 96.12 229 ALA A O 1
ATOM 1870 N N . LEU A 1 230 ? -4.859 -27.094 11.078 1 96.19 230 LEU A N 1
ATOM 1871 C CA . LEU A 1 230 ? -4.637 -28.281 11.891 1 96.19 230 LEU A CA 1
ATOM 1872 C C . LEU A 1 230 ? -5.938 -28.766 12.523 1 96.19 230 LEU A C 1
ATOM 1874 O O . LEU A 1 230 ? -6.18 -29.969 12.617 1 96.19 230 LEU A O 1
ATOM 1878 N N . HIS A 1 231 ? -6.742 -27.828 12.945 1 96.31 231 HIS A N 1
ATOM 1879 C CA . HIS A 1 231 ? -7.996 -28.156 13.617 1 96.31 231 HIS A CA 1
ATOM 1880 C C . HIS A 1 231 ? -9.031 -28.688 12.633 1 96.31 231 HIS A C 1
ATOM 1882 O O . HIS A 1 231 ? -9.836 -29.562 12.992 1 96.31 231 HIS A O 1
ATOM 1888 N N . TYR A 1 232 ? -9.031 -28.234 11.477 1 95.75 232 TYR A N 1
ATOM 1889 C CA . TYR A 1 232 ? -10.086 -28.578 10.531 1 95.75 232 TYR A CA 1
ATOM 1890 C C . TYR A 1 232 ? -9.781 -29.891 9.828 1 95.75 232 TYR A C 1
ATOM 1892 O O . TYR A 1 232 ? -10.672 -30.719 9.648 1 95.75 232 TYR A O 1
ATOM 1900 N N . ASN A 1 233 ? -8.547 -30.094 9.297 1 97.19 233 ASN A N 1
ATOM 1901 C CA . ASN A 1 233 ? -8.156 -31.266 8.539 1 97.19 233 ASN A CA 1
ATOM 1902 C C . ASN A 1 233 ? -6.684 -31.609 8.758 1 97.19 233 ASN A C 1
ATOM 1904 O O . ASN A 1 233 ? -5.816 -31.125 8.031 1 97.19 233 ASN A O 1
ATOM 1908 N N . LEU A 1 234 ? -6.43 -32.438 9.703 1 97 234 LEU A N 1
ATOM 1909 C CA . LEU A 1 234 ? -5.086 -32.781 10.148 1 97 234 LEU A CA 1
ATOM 1910 C C . LEU A 1 234 ? -4.246 -33.344 9 1 97 234 LEU A C 1
ATOM 1912 O O . LEU A 1 234 ? -3.08 -32.969 8.844 1 97 234 LEU A O 1
ATOM 1916 N N . LYS A 1 235 ? -4.797 -34.219 8.258 1 96.75 235 LYS A N 1
ATOM 1917 C CA . LYS A 1 235 ? -4.082 -34.844 7.156 1 96.75 235 LYS A CA 1
ATOM 1918 C C . LYS A 1 235 ? -3.58 -33.812 6.152 1 96.75 235 LYS A C 1
ATOM 1920 O O . LYS A 1 235 ? -2.4 -33.812 5.793 1 96.75 235 LYS A O 1
ATOM 1925 N N . GLN A 1 236 ? -4.449 -32.969 5.699 1 97.25 236 GLN A N 1
ATOM 1926 C CA . GLN A 1 236 ? -4.074 -31.938 4.734 1 97.25 236 GLN A CA 1
ATOM 1927 C C . GLN A 1 236 ? -3.121 -30.922 5.355 1 97.25 236 GLN A C 1
ATOM 1929 O O . GLN A 1 236 ? -2.197 -30.438 4.691 1 97.25 236 GLN A O 1
ATOM 1934 N N . ALA A 1 237 ? -3.359 -30.562 6.602 1 97.62 237 ALA A N 1
ATOM 1935 C CA . ALA A 1 237 ? -2.48 -29.641 7.309 1 97.62 237 ALA A CA 1
ATOM 1936 C C . ALA A 1 237 ? -1.052 -30.172 7.367 1 97.62 237 ALA A C 1
ATOM 1938 O O . ALA A 1 237 ? -0.092 -29.422 7.199 1 97.62 237 ALA A O 1
ATOM 1939 N N . LYS A 1 238 ? -0.902 -31.422 7.617 1 97.62 238 LYS A N 1
ATOM 1940 C CA . LYS A 1 238 ? 0.422 -32.031 7.688 1 97.62 23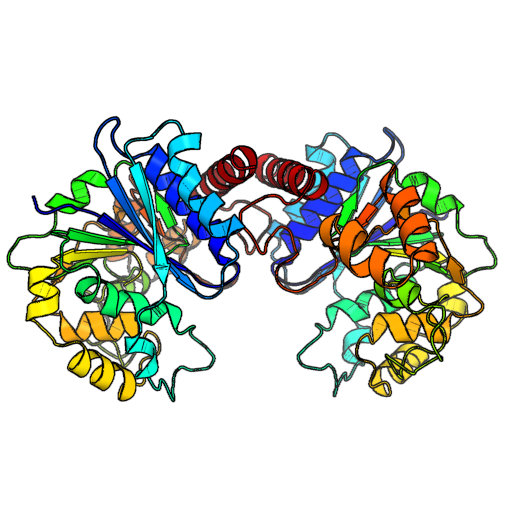8 LYS A CA 1
ATOM 1941 C C . LYS A 1 238 ? 1.119 -32 6.332 1 97.62 238 LYS A C 1
ATOM 1943 O O . LYS A 1 238 ? 2.336 -31.812 6.258 1 97.62 238 LYS A O 1
ATOM 1948 N N . LYS A 1 239 ? 0.369 -32.219 5.301 1 97.31 239 LYS A N 1
ATOM 1949 C CA . LYS A 1 239 ? 0.913 -32.062 3.953 1 97.31 239 LYS A CA 1
ATOM 1950 C C . LYS A 1 239 ? 1.441 -30.656 3.723 1 97.31 239 LYS A C 1
ATOM 1952 O O . LYS A 1 239 ? 2.527 -30.484 3.168 1 97.31 239 LYS A O 1
ATOM 1957 N N . MET A 1 240 ? 0.688 -29.688 4.16 1 97.94 240 MET A N 1
ATOM 1958 C CA . MET A 1 240 ? 1.09 -28.297 4.012 1 97.94 240 MET A CA 1
ATOM 1959 C C . MET A 1 240 ? 2.293 -27.969 4.895 1 97.94 240 MET A C 1
ATOM 1961 O O . MET A 1 240 ? 3.156 -27.188 4.516 1 97.94 240 MET A O 1
ATOM 1965 N N . GLN A 1 241 ? 2.355 -28.562 6.059 1 97.62 241 GLN A N 1
ATOM 1966 C CA . GLN A 1 241 ? 3.506 -28.391 6.941 1 97.62 241 GLN A CA 1
ATOM 1967 C C . GLN A 1 241 ? 4.777 -28.938 6.297 1 97.62 241 GLN A C 1
ATOM 1969 O O . GLN A 1 241 ? 5.859 -28.375 6.465 1 97.62 241 GLN A O 1
ATOM 1974 N N . ALA A 1 242 ? 4.629 -30.047 5.645 1 98.06 242 ALA A N 1
ATOM 1975 C CA . ALA A 1 242 ? 5.773 -30.609 4.926 1 98.06 242 ALA A CA 1
ATOM 1976 C C . ALA A 1 242 ? 6.27 -29.656 3.85 1 98.06 242 ALA A C 1
ATOM 1978 O O . ALA A 1 242 ? 7.477 -29.469 3.68 1 98.06 242 ALA A O 1
ATOM 1979 N N . ALA A 1 243 ? 5.344 -29.062 3.15 1 98.06 243 ALA A N 1
ATOM 1980 C CA . ALA A 1 243 ? 5.684 -28.094 2.107 1 98.06 243 ALA A CA 1
ATOM 1981 C C . ALA A 1 243 ? 6.32 -26.844 2.703 1 98.06 243 ALA A C 1
ATOM 1983 O O . ALA A 1 243 ? 7.148 -26.203 2.061 1 98.06 243 ALA A O 1
ATOM 1984 N N . ARG A 1 244 ? 5.863 -26.469 3.918 1 97.62 244 ARG A N 1
ATOM 1985 C CA . ARG A 1 244 ? 6.367 -25.297 4.625 1 97.62 244 ARG A CA 1
ATOM 1986 C C . ARG A 1 244 ? 7.879 -25.375 4.809 1 97.62 244 ARG A C 1
ATOM 1988 O O . ARG A 1 244 ? 8.562 -24.344 4.852 1 97.62 244 ARG A O 1
ATOM 1995 N N . LYS A 1 245 ? 8.461 -26.531 4.848 1 96.94 245 LYS A N 1
ATOM 1996 C CA . LYS A 1 245 ? 9.875 -26.75 5.133 1 96.94 245 LYS A CA 1
ATOM 1997 C C . LYS A 1 245 ? 10.758 -26.234 4 1 96.94 245 LYS A C 1
ATOM 1999 O O . LYS A 1 245 ? 11.914 -25.875 4.223 1 96.94 245 LYS A O 1
ATOM 2004 N N . LYS A 1 246 ? 10.172 -26.188 2.793 1 97.31 246 LYS A N 1
ATOM 2005 C CA . LYS A 1 246 ? 10.938 -25.703 1.65 1 97.31 246 LYS A CA 1
ATOM 2006 C C . LYS A 1 246 ? 10.039 -24.969 0.658 1 97.31 246 LYS A C 1
ATOM 2008 O O . LYS A 1 246 ? 9.836 -25.438 -0.465 1 97.31 246 LYS A O 1
ATOM 2013 N N . VAL A 1 247 ? 9.656 -23.859 1.064 1 98.5 247 VAL A N 1
ATOM 2014 C CA . VAL A 1 247 ? 8.781 -23.031 0.233 1 98.5 247 VAL A CA 1
ATOM 2015 C C . VAL A 1 247 ? 9.578 -22.469 -0.95 1 98.5 247 VAL A C 1
ATOM 2017 O O . VAL A 1 247 ? 10.664 -21.922 -0.772 1 98.5 247 VAL A O 1
ATOM 2020 N N . VAL A 1 248 ? 9.102 -22.641 -2.152 1 98.81 248 VAL A N 1
ATOM 2021 C CA . VAL A 1 248 ? 9.742 -22.141 -3.361 1 98.81 248 VAL A CA 1
ATOM 2022 C C . VAL A 1 248 ? 9.109 -20.812 -3.76 1 98.81 248 VAL A C 1
ATOM 2024 O O . VAL A 1 248 ? 9.82 -19.844 -4.043 1 98.81 248 VAL A O 1
ATOM 2027 N N . ILE A 1 249 ? 7.84 -20.719 -3.803 1 98.88 249 ILE A N 1
ATOM 2028 C CA . ILE A 1 249 ? 7.086 -19.5 -4.031 1 98.88 249 ILE A CA 1
ATOM 2029 C C . ILE A 1 249 ? 6.121 -19.266 -2.869 1 98.88 249 ILE A C 1
ATOM 2031 O O . ILE A 1 249 ? 5.199 -20.047 -2.648 1 98.88 249 ILE A O 1
ATOM 2035 N N . ARG A 1 250 ? 6.371 -18.266 -2.041 1 98.75 250 ARG A N 1
ATOM 2036 C CA . ARG A 1 250 ? 5.406 -17.828 -1.04 1 98.75 250 ARG A CA 1
ATOM 2037 C C . ARG A 1 250 ? 4.363 -16.891 -1.659 1 98.75 250 ARG A C 1
ATOM 2039 O O . ARG A 1 250 ? 4.707 -15.852 -2.219 1 98.75 250 ARG A O 1
ATOM 2046 N N . HIS A 1 251 ? 3.133 -17.281 -1.715 1 98.5 251 HIS A N 1
ATOM 2047 C CA . HIS A 1 251 ? 2.014 -16.516 -2.26 1 98.5 251 HIS A CA 1
ATOM 2048 C C . HIS A 1 251 ? 1.173 -15.898 -1.148 1 98.5 251 HIS A C 1
ATOM 2050 O O . HIS A 1 251 ? 0.533 -16.609 -0.376 1 98.5 251 HIS A O 1
ATOM 2056 N N . PHE A 1 252 ? 1.215 -14.602 -0.994 1 96.38 252 PHE A N 1
ATOM 2057 C CA . PHE A 1 252 ? 0.482 -13.914 0.061 1 96.38 252 PHE A CA 1
ATOM 2058 C C . PHE A 1 252 ? -0.992 -13.781 -0.301 1 96.38 252 PHE A C 1
ATOM 2060 O O . PHE A 1 252 ? -1.417 -12.758 -0.835 1 96.38 252 PHE A O 1
ATOM 2067 N N . VAL A 1 253 ? -1.777 -14.719 -0.003 1 92.5 253 VAL A N 1
ATOM 2068 C CA . VAL A 1 253 ? -3.195 -14.766 -0.344 1 92.5 253 VAL A CA 1
ATOM 2069 C C . VAL A 1 253 ? -4.016 -14.133 0.776 1 92.5 253 VAL A C 1
ATOM 2071 O O . VAL A 1 253 ? -3.789 -14.406 1.955 1 92.5 253 VAL A O 1
ATOM 2074 N N . SER A 1 254 ? -4.777 -13.281 0.314 1 74.75 254 SER A N 1
ATOM 2075 C CA . SER A 1 254 ? -5.504 -12.352 1.167 1 74.75 254 SER A CA 1
ATOM 2076 C C . SER A 1 254 ? -6.375 -13.086 2.18 1 74.75 254 SER A C 1
ATOM 2078 O O . SER A 1 254 ? -7.023 -14.078 1.839 1 74.75 254 SER A O 1
ATOM 2080 N N . GLU A 1 255 ? -6.18 -12.891 3.289 1 74.38 255 GLU A N 1
ATOM 2081 C CA . GLU A 1 255 ? -7.113 -12.992 4.406 1 74.38 255 GLU A CA 1
ATOM 2082 C C . GLU A 1 255 ? -7.242 -11.672 5.152 1 74.38 255 GLU A C 1
ATOM 2084 O O . GLU A 1 255 ? -6.453 -10.75 4.93 1 74.38 255 GLU A O 1
ATOM 2089 N N . ILE A 1 256 ? -8.258 -11.453 5.797 1 63.88 256 ILE A N 1
ATOM 2090 C CA . ILE A 1 256 ? -8.484 -10.18 6.465 1 63.88 256 ILE A CA 1
ATOM 2091 C C . ILE A 1 256 ? -7.223 -9.766 7.219 1 63.88 256 ILE A C 1
ATOM 2093 O O . ILE A 1 256 ? -6.801 -10.445 8.156 1 63.88 256 ILE A O 1
ATOM 2097 N N . ARG A 1 257 ? -6.52 -8.664 6.797 1 70.5 257 ARG A N 1
ATOM 2098 C CA . ARG A 1 257 ? -5.383 -7.98 7.402 1 70.5 257 ARG A CA 1
ATOM 2099 C C . ARG A 1 257 ? -4.199 -8.93 7.562 1 70.5 257 ARG A C 1
ATOM 2101 O O . ARG A 1 257 ? -3.469 -8.859 8.555 1 70.5 257 ARG A O 1
ATOM 2108 N N . SER A 1 258 ? -4.109 -9.812 6.633 1 81.12 258 SER A N 1
ATOM 2109 C CA . SER A 1 258 ? -3.074 -10.828 6.785 1 81.12 258 SER A CA 1
ATOM 2110 C C . SER A 1 258 ? -1.932 -10.602 5.801 1 81.12 258 SER A C 1
ATOM 2112 O O . SER A 1 258 ? -0.914 -11.297 5.852 1 81.12 258 SER A O 1
ATOM 2114 N N . LEU A 1 259 ? -2.072 -9.633 4.98 1 90.69 259 LEU A N 1
ATOM 2115 C CA . LEU A 1 259 ? -1.027 -9.367 3.996 1 90.69 259 LEU A CA 1
ATOM 2116 C C . LEU A 1 259 ? 0.069 -8.492 4.59 1 90.69 259 LEU A C 1
ATOM 2118 O O . LEU A 1 259 ? -0.207 -7.617 5.414 1 90.69 259 LEU A O 1
ATOM 2122 N N . PRO A 1 260 ? 1.326 -8.703 4.137 1 92.06 260 PRO A N 1
ATOM 2123 C CA . PRO A 1 260 ? 2.447 -7.957 4.715 1 92.06 260 PRO A CA 1
ATOM 2124 C C . PRO A 1 260 ? 2.227 -6.445 4.691 1 92.06 260 PRO A C 1
ATOM 2126 O O . PRO A 1 260 ? 2.699 -5.734 5.578 1 92.06 260 PRO A O 1
ATOM 2129 N N . TRP A 1 261 ? 1.529 -5.941 3.729 1 92.12 261 TRP A N 1
ATOM 2130 C CA . TRP A 1 261 ? 1.385 -4.5 3.543 1 92.12 261 TRP A CA 1
ATOM 2131 C C . TRP A 1 261 ? 0.123 -3.986 4.23 1 92.12 261 TRP A C 1
ATOM 2133 O O . TRP A 1 261 ? -0.268 -2.832 4.039 1 92.12 261 TRP A O 1
ATOM 2143 N N . GLU A 1 262 ? -0.52 -4.84 5.066 1 90.25 262 GLU A N 1
ATOM 2144 C CA . GLU A 1 262 ? -1.736 -4.441 5.77 1 90.25 262 GLU A CA 1
ATOM 2145 C C . GLU A 1 262 ? -1.479 -4.27 7.262 1 90.25 262 GLU A C 1
ATOM 2147 O O . GLU A 1 262 ? -2.387 -3.924 8.023 1 90.25 262 GLU A O 1
ATOM 2152 N N . HIS A 1 263 ? -0.25 -4.516 7.711 1 90.56 263 HIS A N 1
ATOM 2153 C CA . HIS A 1 263 ? 0.116 -4.359 9.117 1 90.56 263 HIS A CA 1
ATOM 2154 C C . HIS A 1 263 ? 1.563 -3.898 9.258 1 90.56 263 HIS A C 1
ATOM 2156 O O . HIS A 1 263 ? 2.334 -3.949 8.297 1 90.56 263 HIS A O 1
ATOM 2162 N N . GLY A 1 264 ? 1.913 -3.447 10.43 1 90.25 264 GLY A N 1
ATOM 2163 C CA . GLY A 1 264 ? 3.227 -2.865 10.656 1 90.25 264 GLY A CA 1
ATOM 2164 C C . GLY A 1 264 ? 4.293 -3.902 10.953 1 90.25 264 GLY A C 1
ATOM 2165 O O . GLY A 1 264 ? 5.422 -3.797 10.469 1 90.25 264 GLY A O 1
ATOM 2166 N N . TYR A 1 265 ? 3.957 -4.891 11.711 1 88.5 265 TYR A N 1
ATOM 2167 C CA . TYR A 1 265 ? 4.914 -5.895 12.156 1 88.5 265 TYR A CA 1
ATOM 2168 C C . TYR A 1 265 ? 5.082 -6.988 11.109 1 88.5 265 TYR A C 1
ATOM 2170 O O . TYR A 1 265 ? 4.27 -7.105 10.188 1 88.5 265 TYR A O 1
ATOM 2178 N N . SER A 1 266 ? 6.164 -7.688 11.156 1 90.94 266 SER A N 1
ATOM 2179 C CA . SER A 1 266 ? 6.344 -8.859 10.312 1 90.94 266 SER A CA 1
ATOM 2180 C C . SER A 1 266 ? 5.914 -10.133 11.031 1 90.94 266 SER A C 1
ATOM 2182 O O . SER A 1 266 ? 6.398 -10.43 12.125 1 90.94 266 SER A O 1
ATOM 2184 N N . ARG A 1 267 ? 5.078 -10.93 10.445 1 88.25 267 ARG A N 1
ATOM 2185 C CA . ARG A 1 267 ? 4.473 -12.102 11.078 1 88.25 267 ARG A CA 1
ATOM 2186 C C . ARG A 1 267 ? 5.43 -13.289 11.07 1 88.25 267 ARG A C 1
ATOM 2188 O O . ARG A 1 267 ? 5.359 -14.156 11.945 1 88.25 267 ARG A O 1
ATOM 2195 N N . ASP A 1 268 ? 6.223 -13.375 10.062 1 91 268 ASP A N 1
ATOM 2196 C CA . ASP A 1 268 ? 7.117 -14.516 9.922 1 91 268 ASP A CA 1
ATOM 2197 C C . ASP A 1 268 ? 8.305 -14.18 9.031 1 91 268 ASP A C 1
ATOM 2199 O O . ASP A 1 268 ? 8.492 -13.023 8.641 1 91 268 ASP A O 1
ATOM 2203 N N . GLU A 1 269 ? 9.133 -15.164 8.781 1 94.12 269 GLU A N 1
ATOM 2204 C CA . GLU A 1 269 ? 10.352 -14.953 8.016 1 94.12 269 GLU A CA 1
ATOM 2205 C C . GLU A 1 269 ? 10.039 -14.555 6.578 1 94.12 269 GLU A C 1
ATOM 2207 O O . GLU A 1 269 ? 10.828 -13.852 5.938 1 94.12 269 GLU A O 1
ATOM 2212 N N . PHE A 1 270 ? 8.922 -14.984 6.035 1 96.31 270 PHE A N 1
ATOM 2213 C CA . PHE A 1 270 ? 8.562 -14.664 4.66 1 96.31 270 PHE A CA 1
ATOM 2214 C C . PHE A 1 270 ? 8.234 -13.18 4.52 1 96.31 270 PHE A C 1
ATOM 2216 O O . PHE A 1 270 ? 8.633 -12.539 3.541 1 96.31 270 PHE A O 1
ATOM 2223 N N . GLU A 1 271 ? 7.504 -12.641 5.488 1 95.12 271 GLU A N 1
ATOM 2224 C CA . GLU A 1 271 ? 7.219 -11.211 5.457 1 95.12 271 GLU A CA 1
ATOM 2225 C C . GLU A 1 271 ? 8.492 -10.391 5.633 1 95.12 271 GLU A C 1
ATOM 2227 O O . GLU A 1 271 ? 8.672 -9.359 4.98 1 95.12 271 GLU A O 1
ATOM 2232 N N . GLN A 1 272 ? 9.383 -10.844 6.551 1 95.5 272 GLN A N 1
ATOM 2233 C CA . GLN A 1 272 ? 10.664 -10.164 6.715 1 95.5 272 GLN A CA 1
ATOM 2234 C C . GLN A 1 272 ? 11.438 -10.133 5.402 1 95.5 272 GLN A C 1
ATOM 2236 O O . GLN A 1 272 ? 11.961 -9.086 5.012 1 95.5 272 GLN A O 1
ATOM 2241 N N . ASN A 1 273 ? 11.484 -11.312 4.758 1 97.25 273 ASN A N 1
ATOM 2242 C CA . ASN A 1 273 ? 12.195 -11.398 3.484 1 97.25 273 ASN A CA 1
ATOM 2243 C C . ASN A 1 273 ? 11.516 -10.562 2.406 1 97.25 273 ASN A C 1
ATOM 2245 O O . ASN A 1 273 ? 12.188 -9.984 1.549 1 97.25 273 ASN A O 1
ATOM 2249 N N . PHE A 1 274 ? 10.234 -10.492 2.447 1 97.44 274 PHE A N 1
ATOM 2250 C CA . PHE A 1 274 ? 9.484 -9.648 1.525 1 97.44 274 PHE A CA 1
ATOM 2251 C C . PHE A 1 274 ? 9.93 -8.195 1.638 1 97.44 274 PHE A C 1
ATOM 2253 O O . PHE A 1 274 ? 10.258 -7.562 0.632 1 97.44 274 PHE A O 1
ATOM 2260 N N . TRP A 1 275 ? 9.953 -7.66 2.809 1 96.81 275 TRP A N 1
ATOM 2261 C CA . TRP A 1 275 ? 10.297 -6.258 3.006 1 96.81 275 TRP A CA 1
ATOM 2262 C C . TRP A 1 275 ? 11.766 -6.012 2.689 1 96.81 275 TRP A C 1
ATOM 2264 O O . TRP A 1 275 ? 12.133 -4.93 2.217 1 96.81 275 TRP A O 1
ATOM 2274 N N . ARG A 1 276 ? 12.633 -7.078 2.904 1 96.75 276 ARG A N 1
ATOM 2275 C CA . ARG A 1 276 ? 14.023 -6.957 2.498 1 96.75 276 ARG A CA 1
ATOM 2276 C C . ARG A 1 276 ? 14.148 -6.789 0.987 1 96.75 276 ARG A C 1
ATOM 2278 O O . ARG A 1 276 ? 14.875 -5.914 0.511 1 96.75 276 ARG A O 1
ATOM 2285 N N . VAL A 1 277 ? 13.438 -7.617 0.278 1 97.94 277 VAL A N 1
ATOM 2286 C CA . VAL A 1 277 ? 13.477 -7.547 -1.179 1 97.94 277 VAL A CA 1
ATOM 2287 C C . VAL A 1 277 ? 12.836 -6.246 -1.651 1 97.94 277 VAL A C 1
ATOM 2289 O O . VAL A 1 277 ? 13.344 -5.59 -2.566 1 97.94 277 VAL A O 1
ATOM 2292 N N . PHE A 1 278 ? 11.727 -5.848 -1.039 1 96.81 278 PHE A N 1
ATOM 2293 C CA . PHE A 1 278 ? 11.055 -4.59 -1.336 1 96.81 278 PHE A CA 1
ATOM 2294 C C . PHE A 1 278 ? 12.016 -3.414 -1.182 1 96.81 278 PHE A C 1
ATOM 2296 O O . PHE A 1 278 ? 12.117 -2.568 -2.074 1 96.81 278 PHE A O 1
ATOM 2303 N N . SER A 1 279 ? 12.742 -3.385 -0.065 1 95.81 279 SER A N 1
ATOM 2304 C CA . SER A 1 279 ? 13.711 -2.33 0.204 1 95.81 279 SER A CA 1
ATOM 2305 C C . SER A 1 279 ? 14.82 -2.316 -0.844 1 95.81 279 SER A C 1
ATOM 2307 O O . SER A 1 279 ? 15.266 -1.251 -1.276 1 95.81 279 SER A O 1
ATOM 2309 N N . LEU A 1 280 ? 15.227 -3.498 -1.159 1 95.81 280 LEU A N 1
ATOM 2310 C CA . LEU A 1 280 ? 16.281 -3.623 -2.162 1 95.81 280 LEU A CA 1
ATOM 2311 C C . LEU A 1 280 ? 15.852 -3 -3.484 1 95.81 280 LEU A C 1
ATOM 2313 O O . LEU A 1 280 ? 16.578 -2.191 -4.062 1 95.81 280 LEU A O 1
ATOM 2317 N N . VAL A 1 281 ? 14.695 -3.312 -3.932 1 95.31 281 VAL A N 1
ATOM 2318 C CA . VAL A 1 281 ? 14.234 -2.852 -5.234 1 95.31 281 VAL A CA 1
ATOM 2319 C C . VAL A 1 281 ? 14.008 -1.342 -5.199 1 95.31 281 VAL A C 1
ATOM 2321 O O . VAL A 1 281 ? 14.281 -0.64 -6.172 1 95.31 281 VAL A O 1
ATOM 2324 N N . LYS A 1 282 ? 13.531 -0.778 -4.074 1 93.75 282 LYS A N 1
ATOM 2325 C CA . LYS A 1 282 ? 13.281 0.654 -3.955 1 93.75 282 LYS A CA 1
ATOM 2326 C C . LYS A 1 282 ? 14.586 1.438 -3.863 1 93.75 282 LYS A C 1
ATOM 2328 O O . LYS A 1 282 ? 14.625 2.627 -4.188 1 93.75 282 LYS A O 1
ATOM 2333 N N . SER A 1 283 ? 15.656 0.741 -3.5 1 90.81 283 SER A N 1
ATOM 2334 C CA . SER A 1 283 ? 16.938 1.415 -3.291 1 90.81 283 SER A CA 1
ATOM 2335 C C . SER A 1 283 ? 17.781 1.409 -4.562 1 90.81 283 SER A C 1
ATOM 2337 O O . SER A 1 283 ? 18.594 2.305 -4.777 1 90.81 283 SER A O 1
ATOM 2339 N N . ILE A 1 284 ? 17.594 0.459 -5.332 1 84.94 284 ILE A N 1
ATOM 2340 C CA . ILE A 1 284 ? 18.516 0.289 -6.453 1 84.94 284 ILE A CA 1
ATOM 2341 C C . ILE A 1 284 ? 17.953 0.969 -7.695 1 84.94 284 ILE A C 1
ATOM 2343 O O . ILE A 1 284 ? 18.656 1.137 -8.695 1 84.94 284 ILE A O 1
ATOM 2347 N N . THR A 1 285 ? 16.688 1.209 -7.711 1 69.56 285 THR A N 1
ATOM 2348 C CA . THR A 1 285 ? 16.078 1.716 -8.938 1 69.56 285 THR A CA 1
ATOM 2349 C C . THR A 1 285 ? 15.758 3.203 -8.805 1 69.56 285 THR A C 1
ATOM 2351 O O . THR A 1 285 ? 15.039 3.611 -7.887 1 69.56 285 THR A O 1
ATOM 2354 N N . ARG A 1 286 ? 16.547 4.145 -9.266 1 62.5 286 ARG A N 1
ATOM 2355 C CA . ARG A 1 286 ? 16.422 5.598 -9.281 1 62.5 286 ARG A CA 1
ATOM 2356 C C . ARG A 1 286 ? 15.641 6.062 -10.508 1 62.5 286 ARG A C 1
ATOM 2358 O O . ARG A 1 286 ? 15.734 5.449 -11.578 1 62.5 286 ARG A O 1
ATOM 2365 N N . MET B 1 1 ? 2.531 20.172 34.812 1 41.84 1 MET B N 1
ATOM 2366 C CA . MET B 1 1 ? 3.395 20.797 33.812 1 41.84 1 MET B CA 1
ATOM 2367 C C . MET B 1 1 ? 2.893 20.516 32.406 1 41.84 1 MET B C 1
ATOM 2369 O O . MET B 1 1 ? 2.559 19.375 32.094 1 41.84 1 MET B O 1
ATOM 2373 N N . SER B 1 2 ? 2.367 21.469 31.75 1 59.72 2 SER B N 1
ATOM 2374 C CA . SER B 1 2 ? 1.729 21.484 30.438 1 59.72 2 SER B CA 1
ATOM 2375 C C . SER B 1 2 ? 2.645 20.891 29.375 1 59.72 2 SER B C 1
ATOM 2377 O O . SER B 1 2 ? 3.844 21.172 29.344 1 59.72 2 SER B O 1
ATOM 2379 N N . GLU B 1 3 ? 2.309 19.625 28.844 1 87 3 GLU B N 1
ATOM 2380 C CA . GLU B 1 3 ? 3.203 18.859 27.969 1 87 3 GLU B CA 1
ATOM 2381 C C . GLU B 1 3 ? 2.787 19 26.5 1 87 3 GLU B C 1
ATOM 2383 O O . GLU B 1 3 ? 1.618 19.25 26.203 1 87 3 GLU B O 1
ATOM 2388 N N . ASN B 1 4 ? 3.787 19.234 25.656 1 93.75 4 ASN B N 1
ATOM 2389 C CA . ASN B 1 4 ? 3.596 19.203 24.203 1 93.75 4 ASN B CA 1
ATOM 2390 C C . ASN B 1 4 ? 3.539 17.766 23.688 1 93.75 4 ASN B C 1
ATOM 2392 O O . ASN B 1 4 ? 4.156 16.875 24.25 1 93.75 4 ASN B O 1
ATOM 2396 N N . ALA B 1 5 ? 2.645 17.562 22.766 1 98.31 5 ALA B N 1
ATOM 2397 C CA . ALA B 1 5 ? 2.512 16.219 22.203 1 98.31 5 ALA B CA 1
ATOM 2398 C C . ALA B 1 5 ? 2.312 16.266 20.688 1 98.31 5 ALA B C 1
ATOM 2400 O O . ALA B 1 5 ? 1.941 17.312 20.141 1 98.31 5 ALA B O 1
ATOM 2401 N N . VAL B 1 6 ? 2.682 15.219 20.031 1 98.75 6 VAL B N 1
ATOM 2402 C CA . VAL B 1 6 ? 2.4 15.039 18.609 1 98.75 6 VAL B CA 1
ATOM 2403 C C . VAL B 1 6 ? 1.299 13.992 18.438 1 98.75 6 VAL B C 1
ATOM 2405 O O . VAL B 1 6 ? 1.286 12.969 19.125 1 98.75 6 VAL B O 1
ATOM 2408 N N . LEU B 1 7 ? 0.354 14.258 17.547 1 98.69 7 LEU B N 1
ATOM 2409 C CA . LEU B 1 7 ? -0.816 13.406 17.359 1 98.69 7 LEU B CA 1
ATOM 2410 C C . LEU B 1 7 ? -0.907 12.891 15.93 1 98.69 7 LEU B C 1
ATOM 2412 O O . LEU B 1 7 ? -0.707 13.648 14.984 1 98.69 7 LEU B O 1
ATOM 2416 N N . PHE B 1 8 ? -1.155 11.609 15.805 1 98.44 8 PHE B N 1
ATOM 2417 C CA . PHE B 1 8 ? -1.537 10.977 14.547 1 98.44 8 PHE B CA 1
ATOM 2418 C C . PHE B 1 8 ? -2.91 10.32 14.664 1 98.44 8 PHE B C 1
ATOM 2420 O O . PHE B 1 8 ? -3.305 9.883 15.75 1 98.44 8 PHE B O 1
ATOM 2427 N N . THR B 1 9 ? -3.641 10.289 13.523 1 96.75 9 THR B N 1
ATOM 2428 C CA . THR B 1 9 ? -4.848 9.484 13.383 1 96.75 9 THR B CA 1
ATOM 2429 C C . THR B 1 9 ? -4.699 8.477 12.25 1 96.75 9 THR B C 1
ATOM 2431 O O . THR B 1 9 ? -4.125 8.789 11.203 1 96.75 9 THR B O 1
ATOM 2434 N N . VAL B 1 10 ? -5.09 7.277 12.531 1 94.44 10 VAL B N 1
ATOM 2435 C CA . VAL B 1 10 ? -4.812 6.285 11.5 1 94.44 10 VAL B CA 1
ATOM 2436 C C . VAL B 1 10 ? -5.906 5.223 11.492 1 94.44 10 VAL B C 1
ATOM 2438 O O . VAL B 1 10 ? -6.449 4.875 12.547 1 94.44 10 VAL B O 1
ATOM 2441 N N . THR B 1 11 ? -6.273 4.828 10.305 1 87.19 11 THR B N 1
ATOM 2442 C CA . THR B 1 11 ? -7.137 3.668 10.109 1 87.19 11 THR B CA 1
ATOM 2443 C C . THR B 1 11 ? -6.574 2.754 9.023 1 87.19 11 THR B C 1
ATOM 2445 O O . THR B 1 11 ? -5.785 3.191 8.18 1 87.19 11 THR B O 1
ATOM 2448 N N . GLY B 1 12 ? -6.898 1.496 9.164 1 78.06 12 GLY B N 1
ATOM 2449 C CA . GLY B 1 12 ? -6.625 0.536 8.109 1 78.06 12 GLY B CA 1
ATOM 2450 C C . GLY B 1 12 ? -5.141 0.315 7.871 1 78.06 12 GLY B C 1
ATOM 2451 O O . GLY B 1 12 ? -4.363 0.217 8.82 1 78.06 12 GLY B O 1
ATOM 2452 N N . SER B 1 13 ? -4.797 0.24 6.496 1 74.62 13 SER B N 1
ATOM 2453 C CA . SER B 1 13 ? -3.441 -0.133 6.098 1 74.62 13 SER B CA 1
ATOM 2454 C C . SER B 1 13 ? -2.486 1.05 6.207 1 74.62 13 SER B C 1
ATOM 2456 O O . SER B 1 13 ? -1.276 0.897 6.027 1 74.62 13 SER B O 1
ATOM 2458 N N . HIS B 1 14 ? -2.961 2.164 6.637 1 89.06 14 HIS B N 1
ATOM 2459 C CA . HIS B 1 14 ? -2.096 3.332 6.738 1 89.06 14 HIS B CA 1
ATOM 2460 C C . HIS B 1 14 ? -1.232 3.271 7.996 1 89.06 14 HIS B C 1
ATOM 2462 O O . HIS B 1 14 ? -0.424 4.168 8.242 1 89.06 14 HIS B O 1
ATOM 2468 N N . ILE B 1 15 ? -1.319 2.221 8.68 1 92.75 15 ILE B N 1
ATOM 2469 C CA . ILE B 1 15 ? -0.541 2.031 9.898 1 92.75 15 ILE B CA 1
ATOM 2470 C C . ILE B 1 15 ? 0.949 2.043 9.57 1 92.75 15 ILE B C 1
ATOM 2472 O O . ILE B 1 15 ? 1.765 2.529 10.359 1 92.75 15 ILE B O 1
ATOM 2476 N N . GLN B 1 16 ? 1.319 1.547 8.414 1 94.44 16 GLN B N 1
ATOM 2477 C CA . GLN B 1 16 ? 2.727 1.54 8.023 1 94.44 16 GLN B CA 1
ATOM 2478 C C . GLN B 1 16 ? 3.225 2.953 7.734 1 94.44 16 GLN B C 1
ATOM 2480 O O . GLN B 1 16 ? 4.375 3.283 8.031 1 94.44 16 GLN B O 1
ATOM 2485 N N . LEU B 1 17 ? 2.336 3.77 7.156 1 96.25 17 LEU B N 1
ATOM 2486 C CA . LEU B 1 17 ? 2.67 5.176 6.961 1 96.25 17 LEU B CA 1
ATOM 2487 C C . LEU B 1 17 ? 2.873 5.879 8.297 1 96.25 17 LEU B C 1
ATOM 2489 O O . LEU B 1 17 ? 3.801 6.676 8.453 1 96.25 17 LEU B O 1
ATOM 2493 N N . THR B 1 18 ? 2.014 5.52 9.203 1 97.56 18 THR B N 1
ATOM 2494 C CA . THR B 1 18 ? 2.111 6.113 10.531 1 97.56 18 THR B CA 1
ATOM 2495 C C . THR B 1 18 ? 3.434 5.738 11.195 1 97.56 18 THR B C 1
ATOM 2497 O O . THR B 1 18 ? 4.117 6.598 11.758 1 97.56 18 THR B O 1
ATOM 2500 N N . GLY B 1 19 ? 3.766 4.461 11.125 1 97.5 19 GLY B N 1
ATOM 2501 C CA . GLY B 1 19 ? 5.051 4.039 11.664 1 97.5 19 GLY B CA 1
ATOM 2502 C C . GLY B 1 19 ? 6.227 4.762 11.031 1 97.5 19 GLY B C 1
ATOM 2503 O O . GLY B 1 19 ? 7.172 5.137 11.727 1 97.5 19 GLY B O 1
ATOM 2504 N N . THR B 1 20 ? 6.137 4.957 9.734 1 98.06 20 THR B N 1
ATOM 2505 C CA . THR B 1 20 ? 7.195 5.645 9 1 98.06 20 THR B CA 1
ATOM 2506 C C . THR B 1 20 ? 7.285 7.105 9.438 1 98.06 20 THR B C 1
ATOM 2508 O O . THR B 1 20 ? 8.383 7.629 9.641 1 98.06 20 THR B O 1
ATOM 2511 N N . ALA B 1 21 ? 6.164 7.754 9.555 1 98.69 21 ALA B N 1
ATOM 2512 C CA . ALA B 1 21 ? 6.129 9.141 10.023 1 98.69 21 ALA B CA 1
ATOM 2513 C C . ALA B 1 21 ? 6.711 9.258 11.43 1 98.69 21 ALA B C 1
ATOM 2515 O O . ALA B 1 21 ? 7.52 10.148 11.703 1 98.69 21 ALA B O 1
ATOM 2516 N N . ILE B 1 22 ? 6.336 8.367 12.305 1 98.69 22 ILE B N 1
ATOM 2517 C CA . ILE B 1 22 ? 6.836 8.359 13.68 1 98.69 22 ILE B CA 1
ATOM 2518 C C . ILE B 1 22 ? 8.352 8.156 13.672 1 98.69 22 ILE B C 1
ATOM 2520 O O . ILE B 1 22 ? 9.078 8.859 14.383 1 98.69 22 ILE B O 1
ATOM 2524 N N . ALA B 1 23 ? 8.789 7.234 12.859 1 98.62 23 ALA B N 1
ATOM 2525 C CA . ALA B 1 23 ? 10.227 6.98 12.789 1 98.62 23 ALA B CA 1
ATOM 2526 C C . ALA B 1 23 ? 10.977 8.219 12.312 1 98.62 23 ALA B C 1
ATOM 2528 O O . ALA B 1 23 ? 12.016 8.57 12.875 1 98.62 23 ALA B O 1
ATOM 2529 N N . SER B 1 24 ? 10.461 8.844 11.281 1 98.81 24 SER B N 1
ATOM 2530 C CA . SER B 1 24 ? 11.117 10.055 10.781 1 98.81 24 SER B CA 1
ATOM 2531 C C . SER B 1 24 ? 11.117 11.156 11.844 1 98.81 24 SER B C 1
ATOM 2533 O O . SER B 1 24 ? 12.094 11.898 11.961 1 98.81 24 SER B O 1
ATOM 2535 N N . LEU B 1 25 ? 10.055 11.281 12.594 1 98.81 25 LEU B N 1
ATOM 2536 C CA . LEU B 1 25 ? 9.961 12.227 13.703 1 98.81 25 LEU B CA 1
ATOM 2537 C C . LEU B 1 25 ? 11 11.914 14.773 1 98.81 25 LEU B C 1
ATOM 2539 O O . LEU B 1 25 ? 11.742 12.797 15.203 1 98.81 25 LEU B O 1
ATOM 2543 N N . VAL B 1 26 ? 11.062 10.68 15.156 1 98.31 26 VAL B N 1
ATOM 2544 C CA . VAL B 1 26 ? 11.961 10.234 16.203 1 98.31 26 VAL B CA 1
ATOM 2545 C C . VAL B 1 26 ? 13.414 10.5 15.797 1 98.31 26 VAL B C 1
ATOM 2547 O O . VAL B 1 26 ? 14.203 11.008 16.594 1 98.31 26 VAL B O 1
ATOM 2550 N N . LEU B 1 27 ? 13.734 10.242 14.57 1 98.06 27 LEU B N 1
ATOM 2551 C CA . LEU B 1 27 ? 15.094 10.375 14.062 1 98.06 27 LEU B CA 1
ATOM 2552 C C . LEU B 1 27 ? 15.539 11.836 14.086 1 98.06 27 LEU B C 1
ATOM 2554 O O . LEU B 1 27 ? 16.734 12.117 14.219 1 98.06 27 LEU B O 1
ATOM 2558 N N . HIS B 1 28 ? 14.617 12.766 14.016 1 98.38 28 HIS B N 1
ATOM 2559 C CA . HIS B 1 28 ? 14.992 14.172 13.883 1 98.38 28 HIS B CA 1
ATOM 2560 C C . HIS B 1 28 ? 14.688 14.945 15.164 1 98.38 28 HIS B C 1
ATOM 2562 O O . HIS B 1 28 ? 14.992 16.141 15.258 1 98.38 28 HIS B O 1
ATOM 2568 N N . TRP B 1 29 ? 14.023 14.273 16.078 1 97.88 29 TRP B N 1
ATOM 2569 C CA . TRP B 1 29 ? 13.734 14.906 17.359 1 97.88 29 TRP B CA 1
ATOM 2570 C C . TRP B 1 29 ? 15 15.07 18.188 1 97.88 29 TRP B C 1
ATOM 2572 O O . TRP B 1 29 ? 15.875 14.203 18.172 1 97.88 29 TRP B O 1
ATOM 2582 N N . PRO B 1 30 ? 15.156 16.281 18.891 1 95.94 30 PRO B N 1
ATOM 2583 C CA . PRO B 1 30 ? 16.344 16.469 19.703 1 95.94 30 PRO B CA 1
ATOM 2584 C C . PRO B 1 30 ? 16.578 15.336 20.703 1 95.94 30 PRO B C 1
ATOM 2586 O O . PRO B 1 30 ? 15.648 14.906 21.391 1 95.94 30 PRO B O 1
ATOM 2589 N N . VAL B 1 31 ? 17.859 15.156 20.781 1 92 31 VAL B N 1
ATOM 2590 C CA . VAL B 1 31 ? 18.234 14.039 21.641 1 92 31 VAL B CA 1
ATOM 2591 C C . VAL B 1 31 ? 17.953 14.391 23.094 1 92 31 VAL B C 1
ATOM 2593 O O . VAL B 1 31 ? 18.156 15.531 23.516 1 92 31 VAL B O 1
ATOM 2596 N N . ASN B 1 32 ? 17.359 13.719 23.953 1 90.06 32 ASN B N 1
ATOM 2597 C CA . ASN B 1 32 ? 17.172 13.797 25.391 1 90.06 32 ASN B CA 1
ATOM 2598 C C . ASN B 1 32 ? 15.953 14.641 25.75 1 90.06 32 ASN B C 1
ATOM 2600 O O . ASN B 1 32 ? 15.758 14.984 26.922 1 90.06 32 ASN B O 1
ATOM 2604 N N . ILE B 1 33 ? 15.359 15.258 24.797 1 93.62 33 ILE B N 1
ATOM 2605 C CA . ILE B 1 33 ? 14.094 15.922 25.078 1 93.62 33 ILE B CA 1
ATOM 2606 C C . ILE B 1 33 ? 12.945 14.914 24.984 1 93.62 33 ILE B C 1
ATOM 2608 O O . ILE B 1 33 ? 12.805 14.227 23.969 1 93.62 33 ILE B O 1
ATOM 2612 N N . PRO B 1 34 ? 12.242 14.82 26.047 1 96.38 34 PRO B N 1
ATOM 2613 C CA . PRO B 1 34 ? 11.117 13.883 25.984 1 96.38 34 PRO B CA 1
ATOM 2614 C C . PRO B 1 34 ? 10.023 14.328 25.016 1 96.38 34 PRO B C 1
ATOM 2616 O O . PRO B 1 34 ? 9.852 15.531 24.781 1 96.38 34 PRO B O 1
ATOM 2619 N N . LEU B 1 35 ? 9.344 13.414 24.469 1 97.12 35 LEU B N 1
ATOM 2620 C CA . LEU B 1 35 ? 8.211 13.68 23.578 1 97.12 35 LEU B CA 1
ATOM 2621 C C . LEU B 1 35 ? 7.117 12.633 23.781 1 97.12 35 LEU B C 1
ATOM 2623 O O . LEU B 1 35 ? 7.402 11.438 23.891 1 97.12 35 LEU B O 1
ATOM 2627 N N . ARG B 1 36 ? 5.93 13.125 23.875 1 97.88 36 ARG B N 1
ATOM 2628 C CA . ARG B 1 36 ? 4.746 12.273 23.875 1 97.88 36 ARG B CA 1
ATOM 2629 C C . ARG B 1 36 ? 4.102 12.227 22.5 1 97.88 36 ARG B C 1
ATOM 2631 O O . ARG B 1 36 ? 3.707 13.266 21.953 1 97.88 36 ARG B O 1
ATOM 2638 N N . ILE B 1 37 ? 4.09 11.039 21.922 1 98.56 37 ILE B N 1
ATOM 2639 C CA . ILE B 1 37 ? 3.389 10.82 20.656 1 98.56 37 ILE B CA 1
ATOM 2640 C C . ILE B 1 37 ? 2.07 10.094 20.922 1 98.56 37 ILE B C 1
ATOM 2642 O O . ILE B 1 37 ? 2.045 9.062 21.594 1 98.56 37 ILE B O 1
ATOM 2646 N N . LEU B 1 38 ? 1.03 10.664 20.422 1 98.38 38 LEU B N 1
ATOM 2647 C CA . LEU B 1 38 ? -0.31 10.102 20.531 1 98.38 38 LEU B CA 1
ATOM 2648 C C . LEU B 1 38 ? -0.789 9.57 19.188 1 98.38 38 LEU B C 1
ATOM 2650 O O . LEU B 1 38 ? -0.572 10.211 18.156 1 98.38 38 LEU B O 1
ATOM 2654 N N . VAL B 1 39 ? -1.367 8.375 19.203 1 98.06 39 VAL B N 1
ATOM 2655 C CA . VAL B 1 39 ? -1.94 7.805 17.984 1 98.06 39 VAL B CA 1
ATOM 2656 C C . VAL B 1 39 ? -3.385 7.387 18.25 1 98.06 39 VAL B C 1
ATOM 2658 O O . VAL B 1 39 ? -3.648 6.539 19.094 1 98.06 39 VAL B O 1
ATOM 2661 N N . MET B 1 40 ? -4.309 8.039 17.562 1 97 40 MET B N 1
ATOM 2662 C CA . MET B 1 40 ? -5.684 7.555 17.594 1 97 40 MET B CA 1
ATOM 2663 C C . MET B 1 40 ? -5.922 6.535 16.484 1 97 40 MET B C 1
ATOM 2665 O O . MET B 1 40 ? -5.715 6.836 15.305 1 97 40 MET B O 1
ATOM 2669 N N . ALA B 1 41 ? -6.25 5.426 16.859 1 93.31 41 ALA B N 1
ATOM 2670 C CA . ALA B 1 41 ? -6.406 4.328 15.906 1 93.31 41 ALA B CA 1
ATOM 2671 C C . ALA B 1 41 ? -7.691 3.547 16.172 1 93.31 41 ALA B C 1
ATOM 2673 O O . ALA B 1 41 ? -8.195 3.543 17.297 1 93.31 41 ALA B O 1
ATOM 2674 N N . ASP B 1 42 ? -8.227 2.986 15.109 1 85.25 42 ASP B N 1
ATOM 2675 C CA . ASP B 1 42 ? -9.414 2.146 15.25 1 85.25 42 ASP B CA 1
ATOM 2676 C C . ASP B 1 42 ? -9.211 0.798 14.555 1 85.25 42 ASP B C 1
ATOM 2678 O O . ASP B 1 42 ? -8.609 0.728 13.484 1 85.25 42 ASP B O 1
ATOM 2682 N N . ASP B 1 43 ? -9.695 -0.316 15.258 1 79 43 ASP B N 1
ATOM 2683 C CA . ASP B 1 43 ? -9.789 -1.671 14.719 1 79 43 ASP B CA 1
ATOM 2684 C C . ASP B 1 43 ? -8.422 -2.182 14.281 1 79 43 ASP B C 1
ATOM 2686 O O . ASP B 1 43 ? -8.273 -2.676 13.156 1 79 43 ASP B O 1
ATOM 2690 N N . TYR B 1 44 ? -7.391 -2.014 15.156 1 80.31 44 TYR B N 1
ATOM 2691 C CA . TYR B 1 44 ? -6.066 -2.533 14.828 1 80.31 44 TYR B CA 1
ATOM 2692 C C . TYR B 1 44 ? -5.699 -3.697 15.742 1 80.31 44 TYR B C 1
ATOM 2694 O O . TYR B 1 44 ? -6.242 -3.828 16.844 1 80.31 44 TYR B O 1
ATOM 2702 N N . LEU B 1 45 ? -4.871 -4.473 15.242 1 81.88 45 LEU B N 1
ATOM 2703 C CA . LEU B 1 45 ? -4.379 -5.625 15.984 1 81.88 45 LEU B CA 1
ATOM 2704 C C . LEU B 1 45 ? -3.447 -5.191 17.109 1 81.88 45 LEU B C 1
ATOM 2706 O O . LEU B 1 45 ? -2.75 -4.18 16.984 1 81.88 45 LEU B O 1
ATOM 2710 N N . ASN B 1 46 ? -3.436 -5.945 18.219 1 90.12 46 ASN B N 1
ATOM 2711 C CA . ASN B 1 46 ? -2.527 -5.672 19.328 1 90.12 46 ASN B CA 1
ATOM 2712 C C . ASN B 1 46 ? -1.073 -5.641 18.859 1 90.12 46 ASN B C 1
ATOM 2714 O O . ASN B 1 46 ? -0.278 -4.84 19.344 1 90.12 46 ASN B O 1
ATOM 2718 N N . GLN B 1 47 ? -0.774 -6.434 17.922 1 91.19 47 GLN B N 1
ATOM 2719 C CA . GLN B 1 47 ? 0.596 -6.504 17.438 1 91.19 47 GLN B CA 1
ATOM 2720 C C . GLN B 1 47 ? 0.998 -5.199 16.75 1 91.19 47 GLN B C 1
ATOM 2722 O O . GLN B 1 47 ? 2.158 -4.789 16.812 1 91.19 47 GLN B O 1
ATOM 2727 N N . ASP B 1 48 ? 0.047 -4.594 16.094 1 92.19 48 ASP B N 1
ATOM 2728 C CA . ASP B 1 48 ? 0.317 -3.305 15.461 1 92.19 48 ASP B CA 1
ATOM 2729 C C . ASP B 1 48 ? 0.559 -2.219 16.516 1 92.19 48 ASP B C 1
ATOM 2731 O O . ASP B 1 48 ? 1.416 -1.353 16.328 1 92.19 48 ASP B O 1
ATOM 2735 N N . ILE B 1 49 ? -0.226 -2.266 17.547 1 93.88 49 ILE B N 1
ATOM 2736 C CA . ILE B 1 49 ? -0.075 -1.314 18.641 1 93.88 49 ILE B CA 1
ATOM 2737 C C . ILE B 1 49 ? 1.306 -1.472 19.281 1 93.88 49 ILE B C 1
ATOM 2739 O O . ILE B 1 49 ? 2.016 -0.484 19.484 1 93.88 49 ILE B O 1
ATOM 2743 N N . PHE B 1 50 ? 1.688 -2.68 19.547 1 94.81 50 PHE B N 1
ATOM 2744 C CA . PHE B 1 50 ? 3 -2.949 20.109 1 94.81 50 PHE B CA 1
ATOM 2745 C C . PHE B 1 50 ? 4.105 -2.486 19.172 1 94.81 50 PHE B C 1
ATOM 2747 O O . PHE B 1 50 ? 5.109 -1.918 19.609 1 94.81 50 PHE B O 1
ATOM 2754 N N . TRP B 1 51 ? 3.865 -2.75 17.922 1 95 51 TRP B N 1
ATOM 2755 C CA . TRP B 1 51 ? 4.82 -2.34 16.891 1 95 51 TRP B CA 1
ATOM 2756 C C . TRP B 1 51 ? 5.02 -0.828 16.906 1 95 51 TRP B C 1
ATOM 2758 O O . TRP B 1 51 ? 6.148 -0.344 17 1 95 51 TRP B O 1
ATOM 2768 N N . LEU B 1 52 ? 4.004 -0.071 16.938 1 96.38 52 LEU B N 1
ATOM 2769 C CA . LEU B 1 52 ? 4.086 1.385 16.953 1 96.38 52 LEU B CA 1
ATOM 2770 C C . LEU B 1 52 ? 4.816 1.864 18.203 1 96.38 52 LEU B C 1
ATOM 2772 O O . LEU B 1 52 ? 5.699 2.721 18.125 1 96.38 52 LEU B O 1
ATOM 2776 N N . LYS B 1 53 ? 4.461 1.318 19.328 1 97 53 LYS B N 1
ATOM 2777 C CA . LYS B 1 53 ? 5 1.736 20.625 1 97 53 LYS B CA 1
ATOM 2778 C C . LYS B 1 53 ? 6.492 1.425 20.719 1 97 53 LYS B C 1
ATOM 2780 O O . LYS B 1 53 ? 7.219 2.074 21.484 1 97 53 LYS B O 1
ATOM 2785 N N . SER B 1 54 ? 6.918 0.481 19.953 1 97.12 54 SER B N 1
ATOM 2786 C CA . SER B 1 54 ? 8.297 0.016 20.078 1 97.12 54 SER B CA 1
ATOM 2787 C C . SER B 1 54 ? 9.25 0.879 19.266 1 97.12 54 SER B C 1
ATOM 2789 O O . SER B 1 54 ? 10.461 0.835 19.453 1 97.12 54 SER B O 1
ATOM 2791 N N . ILE B 1 55 ? 8.773 1.662 18.359 1 97.75 55 ILE B N 1
ATOM 2792 C CA . ILE B 1 55 ? 9.578 2.346 17.359 1 97.75 55 ILE B CA 1
ATOM 2793 C C . ILE B 1 55 ? 10.602 3.25 18.031 1 97.75 55 ILE B C 1
ATOM 2795 O O . ILE B 1 55 ? 11.797 3.182 17.734 1 97.75 55 ILE B O 1
ATOM 2799 N N . PRO B 1 56 ? 10.195 4.082 19.031 1 97.88 56 PRO B N 1
ATOM 2800 C CA . PRO B 1 56 ? 11.188 4.973 19.641 1 97.88 56 PRO B CA 1
ATOM 2801 C C . PRO B 1 56 ? 12.32 4.215 20.328 1 97.88 56 PRO B C 1
ATOM 2803 O O . PRO B 1 56 ? 13.492 4.566 20.156 1 97.88 56 PRO B O 1
ATOM 2806 N N . LYS B 1 57 ? 11.953 3.195 21.047 1 96.69 57 LYS B N 1
ATOM 2807 C CA . LYS B 1 57 ? 12.969 2.414 21.75 1 96.69 57 LYS B CA 1
ATOM 2808 C C . LYS B 1 57 ? 13.922 1.748 20.766 1 96.69 57 LYS B C 1
ATOM 2810 O O . LYS B 1 57 ? 15.133 1.72 20.984 1 96.69 57 LYS B O 1
ATOM 2815 N N . GLN B 1 58 ? 13.367 1.193 19.688 1 96.62 58 GLN B N 1
ATOM 2816 C CA . GLN B 1 58 ? 14.188 0.512 18.688 1 96.62 58 GLN B CA 1
ATOM 2817 C C . GLN B 1 58 ? 15.133 1.486 18 1 96.62 58 GLN B C 1
ATOM 2819 O O . GLN B 1 58 ? 16.203 1.088 17.516 1 96.62 58 GLN B O 1
ATOM 2824 N N . LEU B 1 59 ? 14.758 2.744 18 1 96.88 59 LEU B N 1
ATOM 2825 C CA . LEU B 1 59 ? 15.602 3.768 17.391 1 96.88 59 LEU B CA 1
ATOM 2826 C C . LEU B 1 59 ? 16.469 4.453 18.438 1 96.88 59 LEU B C 1
ATOM 2828 O O . LEU B 1 59 ? 16.984 5.547 18.203 1 96.88 59 LEU B O 1
ATOM 2832 N N . LEU B 1 60 ? 16.5 3.877 19.641 1 96.12 60 LEU B N 1
ATOM 2833 C CA . LEU B 1 60 ? 17.344 4.289 20.75 1 96.12 60 LEU B CA 1
ATOM 2834 C C . LEU B 1 60 ? 16.938 5.66 21.266 1 96.12 60 LEU B C 1
ATOM 2836 O O . LEU B 1 60 ? 17.797 6.5 21.562 1 96.12 60 LEU B O 1
ATOM 2840 N N . ARG B 1 61 ? 15.68 5.945 21.25 1 96.88 61 ARG B N 1
ATOM 2841 C CA . ARG B 1 61 ? 15.094 7.156 21.812 1 96.88 61 ARG B CA 1
ATOM 2842 C C . ARG B 1 61 ? 14.039 6.82 22.859 1 96.88 61 ARG B C 1
ATOM 2844 O O . ARG B 1 61 ? 12.859 7.141 22.688 1 96.88 61 ARG B O 1
ATOM 2851 N N . PRO B 1 62 ? 14.469 6.305 23.969 1 94.44 62 PRO B N 1
ATOM 2852 C CA . PRO B 1 62 ? 13.508 5.797 24.953 1 94.44 62 PRO B CA 1
ATOM 2853 C C . PRO B 1 62 ? 12.719 6.91 25.641 1 94.44 62 PRO B C 1
ATOM 2855 O O . PRO B 1 62 ? 11.711 6.645 26.297 1 94.44 62 PRO B O 1
ATOM 2858 N N . ASN B 1 63 ? 13.164 8.188 25.531 1 96 63 ASN B N 1
ATOM 2859 C CA . ASN B 1 63 ? 12.469 9.312 26.156 1 96 63 ASN B CA 1
ATOM 2860 C C . ASN B 1 63 ? 11.258 9.742 25.328 1 96 63 ASN B C 1
ATOM 2862 O O . ASN B 1 63 ? 10.508 10.625 25.75 1 96 63 ASN B O 1
ATOM 2866 N N . ILE B 1 64 ? 11.125 9.133 24.172 1 97.81 64 ILE B N 1
ATOM 2867 C CA . ILE B 1 64 ? 9.945 9.359 23.359 1 97.81 64 ILE B CA 1
ATOM 2868 C C . ILE B 1 64 ? 8.945 8.219 23.562 1 97.81 64 ILE B C 1
ATOM 2870 O O . ILE B 1 64 ? 9.312 7.043 23.484 1 97.81 64 ILE B O 1
ATOM 2874 N N . THR B 1 65 ? 7.719 8.547 23.891 1 97.94 65 THR B N 1
ATOM 2875 C CA . THR B 1 65 ? 6.699 7.535 24.141 1 97.94 65 THR B CA 1
ATOM 2876 C C . THR B 1 65 ? 5.598 7.605 23.078 1 97.94 65 THR B C 1
ATOM 2878 O O . THR B 1 65 ? 5.328 8.672 22.531 1 97.94 65 THR B O 1
ATOM 2881 N N . VAL B 1 66 ? 5.043 6.453 22.781 1 98.31 66 VAL B N 1
ATOM 2882 C CA . VAL B 1 66 ? 3.898 6.348 21.875 1 98.31 66 VAL B CA 1
ATOM 2883 C C . VAL B 1 66 ? 2.713 5.734 22.625 1 98.31 66 VAL B C 1
ATOM 2885 O O . VAL B 1 66 ? 2.809 4.625 23.141 1 98.31 66 VAL B O 1
ATOM 2888 N N . ASP B 1 67 ? 1.656 6.469 22.703 1 97.31 67 ASP B N 1
ATOM 2889 C CA . ASP B 1 67 ? 0.414 5.996 23.312 1 97.31 67 ASP B CA 1
ATOM 2890 C C . ASP B 1 67 ? -0.699 5.895 22.266 1 97.31 67 ASP B C 1
ATOM 2892 O O . ASP B 1 67 ? -0.971 6.859 21.547 1 97.31 67 ASP B O 1
ATOM 2896 N N . VAL B 1 68 ? -1.34 4.723 22.219 1 96.94 68 VAL B N 1
ATOM 2897 C CA . VAL B 1 68 ? -2.387 4.488 21.234 1 96.94 68 VAL B CA 1
ATOM 2898 C C . VAL B 1 68 ? -3.758 4.59 21.906 1 96.94 68 VAL B C 1
ATOM 2900 O O . VAL B 1 68 ? -3.982 4.012 22.969 1 96.94 68 VAL B O 1
ATOM 2903 N N . TRP B 1 69 ? -4.578 5.359 21.281 1 95.75 69 TRP B N 1
ATOM 2904 C CA . TRP B 1 69 ? -5.922 5.637 21.781 1 95.75 69 TRP B CA 1
ATOM 2905 C C . TRP B 1 69 ? -6.977 5.203 20.766 1 95.75 69 TRP B C 1
ATOM 2907 O O . TRP B 1 69 ? -6.676 5.023 19.594 1 95.75 69 TRP B O 1
ATOM 2917 N N . GLN B 1 70 ? -8.211 4.996 21.25 1 93.25 70 GLN B N 1
ATOM 2918 C CA . GLN B 1 70 ? -9.344 4.734 20.375 1 93.25 70 GLN B CA 1
ATOM 2919 C C . GLN B 1 70 ? -9.812 6.012 19.688 1 93.25 70 GLN B C 1
ATOM 2921 O O . GLN B 1 70 ? -9.445 7.113 20.094 1 93.25 70 GLN B O 1
ATOM 2926 N N . LYS B 1 71 ? -10.562 5.801 18.656 1 92.19 71 LYS B N 1
ATOM 2927 C CA . LYS B 1 71 ? -11.188 6.953 18 1 92.19 71 LYS B CA 1
ATOM 2928 C C . LYS B 1 71 ? -12.062 7.727 18.984 1 92.19 71 LYS B C 1
ATOM 2930 O O . LYS B 1 71 ? -12.531 7.172 19.969 1 92.19 71 LYS B O 1
ATOM 2935 N N . PRO B 1 72 ? -12.297 9.008 18.672 1 93.25 72 PRO B N 1
ATOM 2936 C CA . PRO B 1 72 ? -13.18 9.758 19.578 1 93.25 72 PRO B CA 1
ATOM 2937 C C . PRO B 1 72 ? -14.594 9.188 19.625 1 93.25 72 PRO B C 1
ATOM 2939 O O . PRO B 1 72 ? -15.219 8.969 18.594 1 93.25 72 PRO B O 1
ATOM 2942 N N . SER B 1 73 ? -15.133 9.016 20.812 1 91.81 73 SER B N 1
ATOM 2943 C CA . SER B 1 73 ? -16.469 8.445 20.984 1 91.81 73 SER B CA 1
ATOM 2944 C C . SER B 1 73 ? -17.531 9.336 20.375 1 91.81 73 SER B C 1
ATOM 2946 O O . SER B 1 73 ? -18.578 8.852 19.906 1 91.81 73 SER B O 1
ATOM 2948 N N . ILE B 1 74 ? -17.25 10.602 20.359 1 93.75 74 ILE B N 1
ATOM 2949 C CA . ILE B 1 74 ? -18.203 11.594 19.875 1 93.75 74 ILE B CA 1
ATOM 2950 C C . ILE B 1 74 ? -18.484 11.344 18.391 1 93.75 74 ILE B C 1
ATOM 2952 O O . ILE B 1 74 ? -19.469 11.844 17.844 1 93.75 74 ILE B O 1
ATOM 2956 N N . MET B 1 75 ? -17.594 10.609 17.719 1 91.31 75 MET B N 1
ATOM 2957 C CA . MET B 1 75 ? -17.781 10.297 16.297 1 91.31 75 MET B CA 1
ATOM 2958 C C . MET B 1 75 ? -19.094 9.555 16.062 1 91.31 75 MET B C 1
ATOM 2960 O O . MET B 1 75 ? -19.609 9.547 14.945 1 91.31 75 MET B O 1
ATOM 2964 N N . ASP B 1 76 ? -19.609 8.93 17.078 1 89.88 76 ASP B N 1
ATOM 2965 C CA . ASP B 1 76 ? -20.891 8.227 16.984 1 89.88 76 ASP B CA 1
ATOM 2966 C C . ASP B 1 76 ? -22.031 9.195 16.688 1 89.88 76 ASP B C 1
ATOM 2968 O O . ASP B 1 76 ? -23.094 8.781 16.219 1 89.88 76 ASP B O 1
ATOM 2972 N N . GLN B 1 77 ? -21.812 10.445 17 1 91.31 77 GLN B N 1
ATOM 2973 C CA . GLN B 1 77 ? -22.844 11.461 16.797 1 91.31 77 GLN B CA 1
ATOM 2974 C C . GLN B 1 77 ? -22.688 12.141 15.438 1 91.31 77 GLN B C 1
ATOM 2976 O O . GLN B 1 77 ? -23.5 12.977 15.062 1 91.31 77 GLN B O 1
ATOM 2981 N N . VAL B 1 78 ? -21.609 11.914 14.812 1 89 78 VAL B N 1
ATOM 2982 C CA . VAL B 1 78 ? -21.359 12.477 13.492 1 89 78 VAL B CA 1
ATOM 2983 C C . VAL B 1 78 ? -22.062 11.625 12.43 1 89 78 VAL B C 1
ATOM 2985 O O . VAL B 1 78 ? -21.859 10.414 12.375 1 89 78 VAL B O 1
ATOM 2988 N N . HIS B 1 79 ? -23.078 12.117 11.852 1 78.06 79 HIS B N 1
ATOM 2989 C CA . HIS B 1 79 ? -23.859 11.43 10.828 1 78.06 79 HIS B CA 1
ATOM 2990 C C . HIS B 1 79 ? -23.422 11.859 9.43 1 78.06 79 HIS B C 1
ATOM 2992 O O . HIS B 1 79 ? -23.812 12.93 8.953 1 78.06 79 HIS B O 1
ATOM 2998 N N . THR B 1 80 ? -22.359 11.844 9.273 1 58.41 80 THR B N 1
ATOM 2999 C CA . THR B 1 80 ? -21.938 12.375 7.98 1 58.41 80 THR B CA 1
ATOM 3000 C C . THR B 1 80 ? -22.844 11.836 6.867 1 58.41 80 THR B C 1
ATOM 3002 O O . THR B 1 80 ? -22.812 10.648 6.562 1 58.41 80 THR B O 1
ATOM 3005 N N . ALA B 1 81 ? -24.141 11.93 6.926 1 49.88 81 ALA B N 1
ATOM 3006 C CA . ALA B 1 81 ? -24.844 11.703 5.672 1 49.88 81 ALA B CA 1
ATOM 3007 C C . ALA B 1 81 ? -23.891 11.727 4.484 1 49.88 81 ALA B C 1
ATOM 3009 O O . ALA B 1 81 ? -23.984 10.891 3.582 1 49.88 81 ALA B O 1
ATOM 3010 N N . ASN B 1 82 ? -23.516 12.961 4.32 1 45.81 82 ASN B N 1
ATOM 3011 C CA . ASN B 1 82 ? -22.688 13.352 3.18 1 45.81 82 ASN B CA 1
ATOM 3012 C C . ASN B 1 82 ? -21.281 12.789 3.283 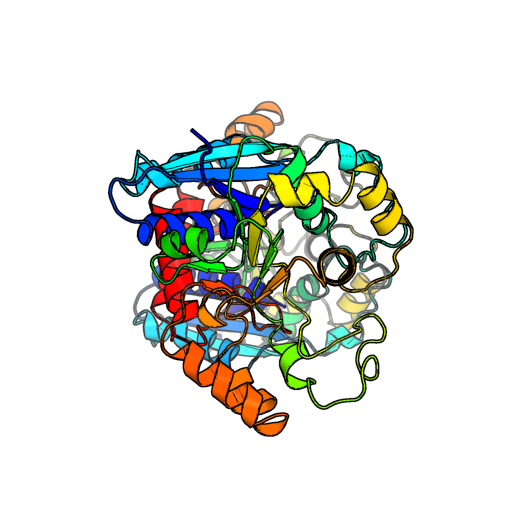1 45.81 82 ASN B C 1
ATOM 3014 O O . ASN B 1 82 ? -20.344 13.344 2.703 1 45.81 82 ASN B O 1
ATOM 3018 N N . THR B 1 83 ? -20.906 12.242 4.387 1 46.88 83 THR B N 1
ATOM 3019 C CA . THR B 1 83 ? -19.578 11.727 4.129 1 46.88 83 THR B CA 1
ATOM 3020 C C . THR B 1 83 ? -19.531 10.945 2.822 1 46.88 83 THR B C 1
ATOM 3022 O O . THR B 1 83 ? -20.203 9.922 2.688 1 46.88 83 THR B O 1
ATOM 3025 N N . ASN B 1 84 ? -19.625 11.672 1.938 1 48.12 84 ASN B N 1
ATOM 3026 C CA . ASN B 1 84 ? -19.312 11.102 0.631 1 48.12 84 ASN B CA 1
ATOM 3027 C C . ASN B 1 84 ? -18.391 9.898 0.748 1 48.12 84 ASN B C 1
ATOM 3029 O O . ASN B 1 84 ? -17.484 9.891 1.583 1 48.12 84 ASN B O 1
ATOM 3033 N N . THR B 1 85 ? -18.922 8.742 0.455 1 51.19 85 THR B N 1
ATOM 3034 C CA . THR B 1 85 ? -18.141 7.523 0.3 1 51.19 85 THR B CA 1
ATOM 3035 C C . THR B 1 85 ? -16.672 7.848 0.035 1 51.19 85 THR B C 1
ATOM 3037 O O . THR B 1 85 ? -15.82 6.961 0.071 1 51.19 85 THR B O 1
ATOM 3040 N N . ARG B 1 86 ? -16.516 9.219 -0.127 1 51.31 86 ARG B N 1
ATOM 3041 C CA . ARG B 1 86 ? -15.211 9.602 -0.664 1 51.31 86 ARG B CA 1
ATOM 3042 C C . ARG B 1 86 ? -14.172 9.711 0.446 1 51.31 86 ARG B C 1
ATOM 3044 O O . ARG B 1 86 ? -12.992 9.43 0.229 1 51.31 86 ARG B O 1
ATOM 3051 N N . TYR B 1 87 ? -14.648 10.406 1.666 1 58.59 87 TYR B N 1
ATOM 3052 C CA . TYR B 1 87 ? -13.586 10.57 2.652 1 58.59 87 TYR B CA 1
ATOM 3053 C C . TYR B 1 87 ? -13.852 9.727 3.891 1 58.59 87 TYR B C 1
ATOM 3055 O O . TYR B 1 87 ? -14.977 9.703 4.402 1 58.59 87 TYR B O 1
ATOM 3063 N N . PRO B 1 88 ? -12.789 9.148 4.305 1 70.88 88 PRO B N 1
ATOM 3064 C CA . PRO B 1 88 ? -12.891 8.297 5.492 1 70.88 88 PRO B CA 1
ATOM 3065 C C . PRO B 1 88 ? -13.109 9.102 6.777 1 70.88 88 PRO B C 1
ATOM 3067 O O . PRO B 1 88 ? -12.648 10.234 6.883 1 70.88 88 PRO B O 1
ATOM 3070 N N . SER B 1 89 ? -13.969 8.703 7.719 1 83.12 89 SER B N 1
ATOM 3071 C CA . SER B 1 89 ? -14.32 9.336 8.984 1 83.12 89 SER B CA 1
ATOM 3072 C C . SER B 1 89 ? -13.07 9.711 9.781 1 83.12 89 SER B C 1
ATOM 3074 O O . SER B 1 89 ? -13.109 10.602 10.625 1 83.12 89 SER B O 1
ATOM 3076 N N . VAL B 1 90 ? -11.984 9.117 9.461 1 90 90 VAL B N 1
ATOM 3077 C CA . VAL B 1 90 ? -10.758 9.305 10.219 1 90 90 VAL B CA 1
ATOM 3078 C C . VAL B 1 90 ? -10.297 10.758 10.117 1 90 90 VAL B C 1
ATOM 3080 O O . VAL B 1 90 ? -9.711 11.297 11.062 1 90 90 VAL B O 1
ATOM 3083 N N . VAL B 1 91 ? -10.633 11.461 9.039 1 90.56 91 VAL B N 1
ATOM 3084 C CA . VAL B 1 91 ? -10.148 12.82 8.836 1 90.56 91 VAL B CA 1
ATOM 3085 C C . VAL B 1 91 ? -10.836 13.766 9.82 1 90.56 91 VAL B C 1
ATOM 3087 O O . VAL B 1 91 ? -10.352 14.867 10.078 1 90.56 91 VAL B O 1
ATOM 3090 N N . LEU B 1 92 ? -11.922 13.367 10.391 1 94.31 92 LEU B N 1
ATOM 3091 C CA . LEU B 1 92 ? -12.688 14.211 11.305 1 94.31 92 LEU B CA 1
ATOM 3092 C C . LEU B 1 92 ? -12.188 14.047 12.734 1 94.31 92 LEU B C 1
ATOM 3094 O O . LEU B 1 92 ? -12.492 14.867 13.602 1 94.31 92 LEU B O 1
ATOM 3098 N N . TRP B 1 93 ? -11.469 12.953 13.008 1 96.06 93 TRP B N 1
ATOM 3099 C CA . TRP B 1 93 ? -11.039 12.672 14.375 1 96.06 93 TRP B CA 1
ATOM 3100 C C . TRP B 1 93 ? -10.195 13.82 14.93 1 96.06 93 TRP B C 1
ATOM 3102 O O . TRP B 1 93 ? -10.312 14.172 16.109 1 96.06 93 TRP B O 1
ATOM 3112 N N . ARG B 1 94 ? -9.391 14.398 14.062 1 96.69 94 ARG B N 1
ATOM 3113 C CA . ARG B 1 94 ? -8.453 15.422 14.492 1 96.69 94 ARG B CA 1
ATOM 3114 C C . ARG B 1 94 ? -9.188 16.641 15.047 1 96.69 94 ARG B C 1
ATOM 3116 O O . ARG B 1 94 ? -8.656 17.359 15.891 1 96.69 94 ARG B O 1
ATOM 3123 N N . LEU B 1 95 ? -10.414 16.844 14.609 1 97.62 95 LEU B N 1
ATOM 3124 C CA . LEU B 1 95 ? -11.195 17.984 15.086 1 97.62 95 LEU B CA 1
ATOM 3125 C C . LEU B 1 95 ? -11.531 17.844 16.562 1 97.62 95 LEU B C 1
ATOM 3127 O O . LEU B 1 95 ? -11.75 18.844 17.25 1 97.62 95 LEU B O 1
ATOM 3131 N N . PHE B 1 96 ? -11.531 16.656 17.047 1 97.88 96 PHE B N 1
ATOM 3132 C CA . PHE B 1 96 ? -12.008 16.406 18.406 1 97.88 96 PHE B CA 1
ATOM 3133 C C . PHE B 1 96 ? -10.852 16.047 19.344 1 97.88 96 PHE B C 1
ATOM 3135 O O . PHE B 1 96 ? -11.023 15.992 20.562 1 97.88 96 PHE B O 1
ATOM 3142 N N . ALA B 1 97 ? -9.688 15.836 18.766 1 97.31 97 ALA B N 1
ATOM 3143 C CA . ALA B 1 97 ? -8.523 15.391 19.531 1 97.31 97 ALA B CA 1
ATOM 3144 C C . ALA B 1 97 ? -8.188 16.375 20.641 1 97.31 97 ALA B C 1
ATOM 3146 O O . ALA B 1 97 ? -7.871 15.969 21.766 1 97.31 97 ALA B O 1
ATOM 3147 N N . PRO B 1 98 ? -8.273 17.734 20.453 1 97.81 98 PRO B N 1
ATOM 3148 C CA . PRO B 1 98 ? -7.918 18.672 21.516 1 97.81 98 PRO B CA 1
ATOM 3149 C C . PRO B 1 98 ? -8.789 18.516 22.75 1 97.81 98 PRO B C 1
ATOM 3151 O O . PRO B 1 98 ? -8.344 18.812 23.875 1 97.81 98 PRO B O 1
ATOM 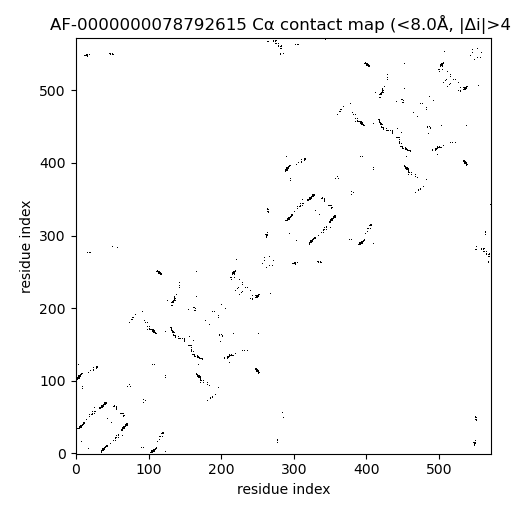3154 N N . TYR B 1 99 ? -10.039 18.031 22.609 1 97.81 99 TYR B N 1
ATOM 3155 C CA . TYR B 1 99 ? -10.93 17.828 23.734 1 97.81 99 TYR B CA 1
ATOM 3156 C C . TYR B 1 99 ? -10.516 16.609 24.547 1 97.81 99 TYR B C 1
ATOM 3158 O O . TYR B 1 99 ? -10.688 16.562 25.766 1 97.81 99 TYR B O 1
ATOM 3166 N N . ILE B 1 100 ? -10.008 15.617 23.875 1 97.12 100 ILE B N 1
ATOM 3167 C CA . ILE B 1 100 ? -9.562 14.375 24.5 1 97.12 100 ILE B CA 1
ATOM 3168 C C . ILE B 1 100 ? -8.219 14.602 25.188 1 97.12 100 ILE B C 1
ATOM 3170 O O . ILE B 1 100 ? -7.996 14.117 26.297 1 97.12 100 ILE B O 1
ATOM 3174 N N . PHE B 1 101 ? -7.418 15.375 24.531 1 97.5 101 PHE B N 1
ATOM 3175 C CA . PHE B 1 101 ? -6.078 15.633 25.047 1 97.5 101 PHE B CA 1
ATOM 3176 C C . PHE B 1 101 ? -5.973 17.062 25.594 1 97.5 101 PHE B C 1
ATOM 3178 O O . PHE B 1 101 ? -5.039 17.781 25.25 1 97.5 101 PHE B O 1
ATOM 3185 N N . SER B 1 102 ? -6.887 17.438 26.406 1 95.69 102 SER B N 1
ATOM 3186 C CA . SER B 1 102 ? -6.996 18.797 26.922 1 95.69 102 SER B CA 1
ATOM 3187 C C . SER B 1 102 ? -5.891 19.094 27.938 1 95.69 102 SER B C 1
ATOM 3189 O O . SER B 1 102 ? -5.68 20.234 28.312 1 95.69 102 SER B O 1
ATOM 3191 N N . ASP B 1 103 ? -5.176 18.094 28.328 1 94.88 103 ASP B N 1
ATOM 3192 C CA . ASP B 1 103 ? -4.078 18.25 29.281 1 94.88 103 ASP B CA 1
ATOM 3193 C C . ASP B 1 103 ? -2.812 18.734 28.578 1 94.88 103 ASP B C 1
ATOM 3195 O O . ASP B 1 103 ? -1.82 19.062 29.234 1 94.88 103 ASP B O 1
ATOM 3199 N N . THR B 1 104 ? -2.846 18.828 27.234 1 96.25 104 THR B N 1
ATOM 3200 C CA . THR B 1 104 ? -1.691 19.297 26.469 1 96.25 104 THR B CA 1
ATOM 3201 C C . THR B 1 104 ? -1.74 20.812 26.297 1 96.25 104 THR B C 1
ATOM 3203 O O . THR B 1 104 ? -2.818 21.391 26.172 1 96.25 104 THR B O 1
ATOM 3206 N N . ASP B 1 105 ? -0.572 21.422 26.344 1 96.12 105 ASP B N 1
ATOM 3207 C CA . ASP B 1 105 ? -0.483 22.844 26.016 1 96.12 105 ASP B CA 1
ATOM 3208 C C . ASP B 1 105 ? -0.572 23.062 24.5 1 96.12 105 ASP B C 1
ATOM 3210 O O . ASP B 1 105 ? -1.423 23.812 24.031 1 96.12 105 ASP B O 1
ATOM 3214 N N . ARG B 1 106 ? 0.373 22.422 23.812 1 97.94 106 ARG B N 1
ATOM 3215 C CA . ARG B 1 106 ? 0.368 22.422 22.344 1 97.94 106 ARG B CA 1
ATOM 3216 C C . ARG B 1 106 ? 0.235 21 21.812 1 97.94 106 ARG B C 1
ATOM 3218 O O . ARG B 1 106 ? 0.904 20.078 22.297 1 97.94 106 ARG B O 1
ATOM 3225 N N . LEU B 1 107 ? -0.68 20.844 20.922 1 98.5 107 LEU B N 1
ATOM 3226 C CA . LEU B 1 107 ? -0.891 19.594 20.219 1 98.5 107 LEU B CA 1
ATOM 3227 C C . LEU B 1 107 ? -0.567 19.75 18.734 1 98.5 107 LEU B C 1
ATOM 3229 O O . LEU B 1 107 ? -1.228 20.516 18.031 1 98.5 107 LEU B O 1
ATOM 3233 N N . LEU B 1 108 ? 0.497 19.078 18.328 1 98.81 108 LEU B N 1
ATOM 3234 C CA . LEU B 1 108 ? 0.843 19.078 16.906 1 98.81 108 LEU B CA 1
ATOM 3235 C C . LEU B 1 108 ? 0.233 17.875 16.188 1 98.81 108 LEU B C 1
ATOM 3237 O O . LEU B 1 108 ? 0.632 16.734 16.438 1 98.81 108 LEU B O 1
ATOM 3241 N N . TYR B 1 109 ? -0.742 18.125 15.391 1 98.81 109 TYR B N 1
ATOM 3242 C CA . TYR B 1 109 ? -1.322 17.078 14.57 1 98.81 109 TYR B CA 1
ATOM 3243 C C . TYR B 1 109 ? -0.548 16.906 13.266 1 98.81 109 TYR B C 1
ATOM 3245 O O . TYR B 1 109 ? -0.237 17.906 12.594 1 98.81 109 TYR B O 1
ATOM 3253 N N . LEU B 1 110 ? -0.265 15.68 12.883 1 98.75 110 LEU B N 1
ATOM 3254 C CA . LEU B 1 110 ? 0.366 15.328 11.609 1 98.75 110 LEU B CA 1
ATOM 3255 C C . LEU B 1 110 ? -0.415 14.227 10.898 1 98.75 110 LEU B C 1
ATOM 3257 O O . LEU B 1 110 ? -0.762 13.219 11.508 1 98.75 110 LEU B O 1
ATOM 3261 N N . ASP B 1 111 ? -0.756 14.445 9.594 1 97.06 111 ASP B N 1
ATOM 3262 C CA . ASP B 1 111 ? -1.187 13.312 8.781 1 97.06 111 ASP B CA 1
ATOM 3263 C C . ASP B 1 111 ? -0.131 12.211 8.781 1 97.06 111 ASP B C 1
ATOM 3265 O O . ASP B 1 111 ? 1.021 12.445 9.148 1 97.06 111 ASP B O 1
ATOM 3269 N N . ASN B 1 112 ? -0.565 11.102 8.32 1 96.19 112 ASN B N 1
ATOM 3270 C CA . ASN B 1 112 ? 0.37 9.977 8.32 1 96.19 112 ASN B CA 1
ATOM 3271 C C . ASN B 1 112 ? 1.242 9.977 7.062 1 96.19 112 ASN B C 1
ATOM 3273 O O . ASN B 1 112 ? 2.277 9.312 7.023 1 96.19 112 ASN B O 1
ATOM 3277 N N . ASP B 1 113 ? 0.856 10.648 6.039 1 96.44 113 ASP B N 1
ATOM 3278 C CA . ASP B 1 113 ? 1.597 10.664 4.781 1 96.44 113 ASP B CA 1
ATOM 3279 C C . ASP B 1 113 ? 2.604 11.812 4.754 1 96.44 113 ASP B C 1
ATOM 3281 O O . ASP B 1 113 ? 2.664 12.57 3.783 1 96.44 113 ASP B O 1
ATOM 3285 N N . VAL B 1 114 ? 3.365 11.898 5.84 1 98.31 114 VAL B N 1
ATOM 3286 C CA . VAL B 1 114 ? 4.398 12.922 5.945 1 98.31 114 VAL B CA 1
ATOM 3287 C C . VAL B 1 114 ? 5.762 12.266 6.156 1 98.31 114 VAL B C 1
ATOM 3289 O O . VAL B 1 114 ? 5.836 11.086 6.531 1 98.31 114 VAL B O 1
ATOM 3292 N N . LEU B 1 115 ? 6.781 12.93 5.867 1 98.69 115 LEU B N 1
ATOM 3293 C CA . LEU B 1 115 ? 8.164 12.641 6.211 1 98.69 115 LEU B CA 1
ATOM 3294 C C . LEU B 1 115 ? 8.805 13.812 6.945 1 98.69 115 LEU B C 1
ATOM 3296 O O . LEU B 1 115 ? 8.883 14.922 6.402 1 98.69 115 LEU B O 1
ATOM 3300 N N . ILE B 1 116 ? 9.203 13.617 8.227 1 98.94 116 ILE B N 1
ATOM 3301 C CA . ILE B 1 116 ? 9.93 14.648 8.961 1 98.94 116 ILE B CA 1
ATOM 3302 C C . ILE B 1 116 ? 11.375 14.695 8.484 1 98.94 116 ILE B C 1
ATOM 3304 O O . ILE B 1 116 ? 12.094 13.688 8.539 1 98.94 116 ILE B O 1
ATOM 3308 N N . CYS B 1 117 ? 11.75 15.844 8.023 1 98.69 117 CYS B N 1
ATOM 3309 C CA . CYS B 1 117 ? 13.039 15.969 7.355 1 98.69 117 CYS B CA 1
ATOM 3310 C C . CYS B 1 117 ? 14.031 16.75 8.219 1 98.69 117 CYS B C 1
ATOM 3312 O O . CYS B 1 117 ? 15.219 16.797 7.91 1 98.69 117 CYS B O 1
ATOM 3314 N N . ASP B 1 118 ? 13.57 17.359 9.203 1 98.31 118 ASP B N 1
ATOM 3315 C CA . ASP B 1 118 ? 14.391 18.156 10.117 1 98.31 118 ASP B CA 1
ATOM 3316 C C . ASP B 1 118 ? 13.734 18.25 11.5 1 98.31 118 ASP B C 1
ATOM 3318 O O . ASP B 1 118 ? 12.625 17.734 11.703 1 98.31 118 ASP B O 1
ATOM 3322 N N . ASP B 1 119 ? 14.484 18.844 12.445 1 98.12 119 ASP B N 1
ATOM 3323 C CA . ASP B 1 119 ? 13.977 19.016 13.805 1 98.12 119 ASP B CA 1
ATOM 3324 C C . ASP B 1 119 ? 12.719 19.891 13.812 1 98.12 119 ASP B C 1
ATOM 3326 O O . ASP B 1 119 ? 12.758 21.047 13.398 1 98.12 119 ASP B O 1
ATOM 3330 N N . ILE B 1 120 ? 11.555 19.312 14.297 1 98.06 120 ILE B N 1
ATOM 3331 C CA . ILE B 1 120 ? 10.305 20.062 14.242 1 98.06 120 ILE B CA 1
ATOM 3332 C C . ILE B 1 120 ? 10.008 20.656 15.617 1 98.06 120 ILE B C 1
ATOM 3334 O O . ILE B 1 120 ? 9.008 21.359 15.789 1 98.06 120 ILE B O 1
ATOM 3338 N N . SER B 1 121 ? 10.875 20.469 16.609 1 97 121 SER B N 1
ATOM 3339 C CA . SER B 1 121 ? 10.609 20.891 17.984 1 97 121 SER B CA 1
ATOM 3340 C C . SER B 1 121 ? 10.391 22.391 18.078 1 97 121 SER B C 1
ATOM 3342 O O . SER B 1 121 ? 9.562 22.859 18.844 1 97 121 SER B O 1
ATOM 3344 N N . PRO B 1 122 ? 11.039 23.234 17.203 1 96.75 122 PRO B N 1
ATOM 3345 C CA . PRO B 1 122 ? 10.82 24.672 17.281 1 96.75 122 PRO B CA 1
ATOM 3346 C C . PRO B 1 122 ? 9.398 25.078 16.922 1 96.75 122 PRO B C 1
ATOM 3348 O O . PRO B 1 122 ? 8.969 26.188 17.234 1 96.75 122 PRO B O 1
ATOM 3351 N N . MET B 1 123 ? 8.633 24.219 16.266 1 97.62 123 MET B N 1
ATOM 3352 C CA . MET B 1 123 ? 7.262 24.531 15.859 1 97.62 123 MET B CA 1
ATOM 3353 C C . MET B 1 123 ? 6.402 24.891 17.062 1 97.62 123 MET B C 1
ATOM 3355 O O . MET B 1 123 ? 5.523 25.75 16.969 1 97.62 123 MET B O 1
ATOM 3359 N N . PHE B 1 124 ? 6.652 24.266 18.172 1 97 124 PHE B N 1
ATOM 3360 C CA . PHE B 1 124 ? 5.801 24.422 19.344 1 97 124 PHE B CA 1
ATOM 3361 C C . PHE B 1 124 ? 5.852 25.844 19.875 1 97 124 PHE B C 1
ATOM 3363 O O . PHE B 1 124 ? 4.91 26.312 20.531 1 97 124 PHE B O 1
ATOM 3370 N N . ASP B 1 125 ? 6.902 26.547 19.484 1 96.56 125 ASP B N 1
ATOM 3371 C CA . ASP B 1 125 ? 7.059 27.922 19.953 1 96.56 125 ASP B CA 1
ATOM 3372 C C . ASP B 1 125 ? 6.531 28.922 18.922 1 96.56 125 ASP B C 1
ATOM 3374 O O . ASP B 1 125 ? 6.527 30.125 19.156 1 96.56 125 ASP B O 1
ATOM 3378 N N . MET B 1 126 ? 6.023 28.422 17.828 1 97.94 126 MET B N 1
ATOM 3379 C CA . MET B 1 126 ? 5.668 29.312 16.734 1 97.94 126 MET B CA 1
ATOM 3380 C C . MET B 1 126 ? 4.238 29.812 16.891 1 97.94 126 MET B C 1
ATOM 3382 O O . MET B 1 126 ? 3.838 30.766 16.219 1 97.94 126 MET B O 1
ATOM 3386 N N . LEU B 1 127 ? 3.451 29.172 17.703 1 98.19 127 LEU B N 1
ATOM 3387 C CA . LEU B 1 127 ? 2.055 29.547 17.906 1 98.19 127 LEU B CA 1
ATOM 3388 C C . LEU B 1 127 ? 1.907 30.469 19.109 1 98.19 127 LEU B C 1
ATOM 3390 O O . LEU B 1 127 ? 2.17 30.078 20.234 1 98.19 127 LEU B O 1
ATOM 3394 N N . PRO B 1 128 ? 1.515 31.719 18.844 1 97.75 128 PRO B N 1
ATOM 3395 C CA . PRO B 1 128 ? 1.286 32.625 19.969 1 97.75 128 PRO B CA 1
ATOM 3396 C C . PRO B 1 128 ? 0.188 32.156 20.906 1 97.75 128 PRO B C 1
ATOM 3398 O O . PRO B 1 128 ? -0.738 31.453 20.469 1 97.75 128 PRO B O 1
ATOM 3401 N N . ASP B 1 129 ? 0.222 32.625 22.141 1 96.69 129 ASP B N 1
ATOM 3402 C CA . ASP B 1 129 ? -0.666 32.125 23.188 1 96.69 129 ASP B CA 1
ATOM 3403 C C . ASP B 1 129 ? -2.1 32.625 22.969 1 96.69 129 ASP B C 1
ATOM 3405 O O . ASP B 1 129 ? -3.041 32.062 23.531 1 96.69 129 ASP B O 1
ATOM 3409 N N . ASP B 1 130 ? -2.252 33.625 22.219 1 97.5 130 ASP B N 1
ATOM 3410 C CA . ASP B 1 130 ? -3.59 34.188 22.031 1 97.5 130 ASP B CA 1
ATOM 3411 C C . ASP B 1 130 ? -4.254 33.625 20.781 1 97.5 130 ASP B C 1
ATOM 3413 O O . ASP B 1 130 ? -5.352 34.031 20.406 1 97.5 130 ASP B O 1
ATOM 3417 N N . LYS B 1 131 ? -3.6 32.719 20.078 1 98.5 131 LYS B N 1
ATOM 3418 C CA . LYS B 1 131 ? -4.137 32.094 18.875 1 98.5 131 LYS B CA 1
ATOM 3419 C C . LYS B 1 131 ? -4.414 30.594 19.109 1 98.5 131 LYS B C 1
ATOM 3421 O O . LYS B 1 131 ? -3.783 29.969 19.953 1 98.5 131 LYS B O 1
ATOM 3426 N N . ALA B 1 132 ? -5.316 30.047 18.344 1 98.69 132 ALA B N 1
ATOM 3427 C CA . ALA B 1 132 ? -5.781 28.672 18.547 1 98.69 132 ALA B CA 1
ATOM 3428 C C . ALA B 1 132 ? -5.043 27.703 17.641 1 98.69 132 ALA B C 1
ATOM 3430 O O . ALA B 1 132 ? -4.77 26.562 18.047 1 98.69 132 ALA B O 1
ATOM 3431 N N . ILE B 1 133 ? -4.742 28.172 16.438 1 98.75 133 ILE B N 1
ATOM 3432 C CA . ILE B 1 133 ? -4.227 27.219 15.453 1 98.75 133 ILE B CA 1
ATOM 3433 C C . ILE B 1 133 ? -3.066 27.859 14.688 1 98.75 133 ILE B C 1
ATOM 3435 O O . ILE B 1 133 ? -3.137 29.031 14.305 1 98.75 133 ILE B O 1
ATOM 3439 N N . GLY B 1 134 ? -1.958 27.188 14.617 1 98.81 134 GLY B N 1
ATOM 3440 C CA . GLY B 1 134 ? -0.93 27.422 13.617 1 98.81 134 GLY B CA 1
ATOM 3441 C C . GLY B 1 134 ? -0.95 26.406 12.492 1 98.81 134 GLY B C 1
ATOM 3442 O O . GLY B 1 134 ? -0.98 25.203 12.742 1 98.81 134 GLY B O 1
ATOM 3443 N N . ALA B 1 135 ? -1.043 26.844 11.242 1 98.81 135 ALA B N 1
ATOM 3444 C CA . ALA B 1 135 ? -1.127 25.953 10.086 1 98.81 135 ALA B CA 1
ATOM 3445 C C . ALA B 1 135 ? -0.408 26.547 8.883 1 98.81 135 ALA B C 1
ATOM 3447 O O . ALA B 1 135 ? -0.009 27.719 8.906 1 98.81 135 ALA B O 1
ATOM 3448 N N . VAL B 1 136 ? -0.146 25.719 7.906 1 98.75 136 VAL B N 1
ATOM 3449 C CA . VAL B 1 136 ? 0.525 26.141 6.684 1 98.75 136 VAL B CA 1
ATOM 3450 C C . VAL B 1 136 ? -0.495 26.281 5.555 1 98.75 136 VAL B C 1
ATOM 3452 O O . VAL B 1 136 ? -1.411 25.469 5.438 1 98.75 136 VAL B O 1
ATOM 3455 N N . ASN B 1 137 ? -0.309 27.266 4.773 1 98.31 137 ASN B N 1
ATOM 3456 C CA . ASN B 1 137 ? -1.181 27.469 3.621 1 98.31 137 ASN B CA 1
ATOM 3457 C C . ASN B 1 137 ? -1.287 26.203 2.771 1 98.31 137 ASN B C 1
ATOM 3459 O O . ASN B 1 137 ? -0.323 25.453 2.656 1 98.31 137 ASN B O 1
ATOM 3463 N N . ASP B 1 138 ? -2.469 26.031 2.229 1 97.5 138 ASP B N 1
ATOM 3464 C CA . ASP B 1 138 ? -2.629 25.016 1.184 1 97.5 138 ASP B CA 1
ATOM 3465 C C . ASP B 1 138 ? -1.953 25.469 -0.113 1 97.5 138 ASP B C 1
ATOM 3467 O O . ASP B 1 138 ? -2.289 26.516 -0.668 1 97.5 138 ASP B O 1
ATOM 3471 N N . PHE B 1 139 ? -1.026 24.625 -0.594 1 96.94 139 PHE B N 1
ATOM 3472 C CA . PHE B 1 139 ? -0.197 25.031 -1.723 1 96.94 139 PHE B CA 1
ATOM 3473 C C . PHE B 1 139 ? -1.046 25.25 -2.969 1 96.94 139 PHE B C 1
ATOM 3475 O O . PHE B 1 139 ? -0.811 26.188 -3.734 1 96.94 139 PHE B O 1
ATOM 3482 N N . GLN B 1 140 ? -1.995 24.391 -3.152 1 94.31 140 GLN B N 1
ATOM 3483 C CA . GLN B 1 140 ? -2.834 24.5 -4.34 1 94.31 140 GLN B CA 1
ATOM 3484 C C . GLN B 1 140 ? -3.668 25.766 -4.309 1 94.31 140 GLN B C 1
ATOM 3486 O O . GLN B 1 140 ? -3.701 26.516 -5.285 1 94.31 140 GLN B O 1
ATOM 3491 N N . THR B 1 141 ? -4.312 26.016 -3.197 1 95.25 141 THR B N 1
ATOM 3492 C CA . THR B 1 141 ? -5.172 27.188 -3.076 1 95.25 141 THR B CA 1
ATOM 3493 C C . THR B 1 141 ? -4.348 28.469 -3.105 1 95.25 141 THR B C 1
ATOM 3495 O O . THR B 1 141 ? -4.805 29.484 -3.611 1 95.25 141 THR B O 1
ATOM 3498 N N . LEU B 1 142 ? -3.164 28.391 -2.568 1 95.69 142 LEU B N 1
ATOM 3499 C CA . LEU B 1 142 ? -2.281 29.547 -2.541 1 95.69 142 LEU B CA 1
ATOM 3500 C C . LEU B 1 142 ? -1.984 30.031 -3.953 1 95.69 142 LEU B C 1
ATOM 3502 O O . LEU B 1 142 ? -1.805 31.234 -4.176 1 95.69 142 LEU B O 1
ATOM 3506 N N . LEU B 1 143 ? -1.991 29.141 -4.938 1 95 143 LEU B N 1
ATOM 3507 C CA . LEU B 1 143 ? -1.758 29.531 -6.324 1 95 143 LEU B CA 1
ATOM 3508 C C . LEU B 1 143 ? -2.902 30.391 -6.852 1 95 143 LEU B C 1
ATOM 3510 O O . LEU B 1 143 ? -2.725 31.156 -7.805 1 95 143 LEU B O 1
ATOM 3514 N N . TYR B 1 144 ? -4.016 30.25 -6.246 1 94.25 144 TYR B N 1
ATOM 3515 C CA . TYR B 1 144 ? -5.191 30.953 -6.738 1 94.25 144 TYR B CA 1
ATOM 3516 C C . TYR B 1 144 ? -5.414 32.25 -5.957 1 94.25 144 TYR B C 1
ATOM 3518 O O . TYR B 1 144 ? -6.488 32.844 -6.039 1 94.25 144 TYR B O 1
ATOM 3526 N N . ALA B 1 145 ? -4.523 32.688 -5.234 1 92.62 145 ALA B N 1
ATOM 3527 C CA . ALA B 1 145 ? -4.621 33.844 -4.348 1 92.62 145 ALA B CA 1
ATOM 3528 C C . ALA B 1 145 ? -5.078 35.094 -5.113 1 92.62 145 ALA B C 1
ATOM 3530 O O . ALA B 1 145 ? -5.723 35.969 -4.547 1 92.62 145 ALA B O 1
ATOM 3531 N N . ASP B 1 146 ? -4.848 35.188 -6.41 1 90.31 146 ASP B N 1
ATOM 3532 C CA . ASP B 1 146 ? -5.148 36.375 -7.188 1 90.31 146 ASP B CA 1
ATOM 3533 C C . ASP B 1 146 ? -6.465 36.219 -7.949 1 90.31 146 ASP B C 1
ATOM 3535 O O . ASP B 1 146 ? -6.848 37.094 -8.727 1 90.31 146 ASP B O 1
ATOM 3539 N N . THR B 1 147 ? -7.055 35.156 -7.707 1 88.94 147 THR B N 1
ATOM 3540 C CA . THR B 1 147 ? -8.32 34.906 -8.391 1 88.94 147 THR B CA 1
ATOM 3541 C C . THR B 1 147 ? -9.5 35.281 -7.508 1 88.94 147 THR B C 1
ATOM 3543 O O . THR B 1 147 ? -9.336 35.5 -6.305 1 88.94 147 THR B O 1
ATOM 3546 N N . LYS B 1 148 ? -10.648 35.5 -8.227 1 87.25 148 LYS B N 1
ATOM 3547 C CA . LYS B 1 148 ? -11.867 35.812 -7.492 1 87.25 148 LYS B CA 1
ATOM 3548 C C . LYS B 1 148 ? -12.211 34.719 -6.48 1 87.25 148 LYS B C 1
ATOM 3550 O O . LYS B 1 148 ? -12.211 33.531 -6.812 1 87.25 148 LYS B O 1
ATOM 3555 N N . GLU B 1 149 ? -12.438 35.156 -5.262 1 84.38 149 GLU B N 1
ATOM 3556 C CA . GLU B 1 149 ? -12.758 34.219 -4.191 1 84.38 149 GLU B CA 1
ATOM 3557 C C . GLU B 1 149 ? -13.945 33.344 -4.57 1 84.38 149 GLU B C 1
ATOM 3559 O O . GLU B 1 149 ? -14.922 33.812 -5.148 1 84.38 149 GLU B O 1
ATOM 3564 N N . GLY B 1 150 ? -13.828 32.094 -4.242 1 83.94 150 GLY B N 1
ATOM 3565 C CA . GLY B 1 150 ? -14.906 31.141 -4.461 1 83.94 150 GLY B CA 1
ATOM 3566 C C . GLY B 1 150 ? -15.078 30.766 -5.922 1 83.94 150 GLY B C 1
ATOM 3567 O O . GLY B 1 150 ? -15.953 29.969 -6.258 1 83.94 150 GLY B O 1
ATOM 3568 N N . SER B 1 151 ? -14.281 31.281 -6.852 1 84.19 151 SER B N 1
ATOM 3569 C CA . SER B 1 151 ? -14.453 31.078 -8.289 1 84.19 151 SER B CA 1
ATOM 3570 C C . SER B 1 151 ? -14.031 29.672 -8.695 1 84.19 151 SER B C 1
ATOM 3572 O O . SER B 1 151 ? -14.562 29.125 -9.664 1 84.19 151 SER B O 1
ATOM 3574 N N . ILE B 1 152 ? -13.109 29.141 -7.973 1 86.75 152 ILE B N 1
ATOM 3575 C CA . ILE B 1 152 ? -12.602 27.812 -8.305 1 86.75 152 ILE B CA 1
ATOM 3576 C C . ILE B 1 152 ? -13.258 26.766 -7.41 1 86.75 152 ILE B C 1
ATOM 3578 O O . ILE B 1 152 ? -13.789 25.766 -7.895 1 86.75 152 ILE B O 1
ATOM 3582 N N . TRP B 1 153 ? -13.234 27.047 -6.086 1 88.81 153 TRP B N 1
ATOM 3583 C CA . TRP B 1 153 ? -13.922 26.25 -5.07 1 88.81 153 TRP B CA 1
ATOM 3584 C C . TRP B 1 153 ? -14.867 27.125 -4.25 1 88.81 153 TRP B C 1
ATOM 3586 O O . TRP B 1 153 ? -14.43 27.922 -3.424 1 88.81 153 TRP B O 1
ATOM 3596 N N . PRO B 1 154 ? -16.125 26.906 -4.441 1 89.06 154 PRO B N 1
ATOM 3597 C CA . PRO B 1 154 ? -17.094 27.781 -3.787 1 89.06 154 PRO B CA 1
ATOM 3598 C C . PRO B 1 154 ? -17 27.75 -2.266 1 89.06 154 PRO B C 1
ATOM 3600 O O . PRO B 1 154 ? -17.328 28.719 -1.597 1 89.06 154 PRO B O 1
ATOM 3603 N N . GLU B 1 155 ? -16.469 26.688 -1.707 1 90 155 GLU B N 1
ATOM 3604 C CA . GLU B 1 155 ? -16.453 26.531 -0.256 1 90 155 GLU B CA 1
ATOM 3605 C C . GLU B 1 155 ? -15.258 27.25 0.361 1 90 155 GLU B C 1
ATOM 3607 O O . GLU B 1 155 ? -15.203 27.438 1.579 1 90 155 GLU B O 1
ATOM 3612 N N . ILE B 1 156 ? -14.344 27.703 -0.474 1 92.44 156 ILE B N 1
ATOM 3613 C CA . ILE B 1 156 ? -13.148 28.375 0.013 1 92.44 156 ILE B CA 1
ATOM 3614 C C . ILE B 1 156 ? -13.32 29.891 -0.102 1 92.44 156 ILE B C 1
ATOM 3616 O O . ILE B 1 156 ? -13.328 30.438 -1.207 1 92.44 156 ILE B O 1
ATOM 3620 N N . LYS B 1 157 ? -13.414 30.531 0.996 1 89.25 157 LYS B N 1
ATOM 3621 C CA . LYS B 1 157 ? -13.68 31.969 1.061 1 89.25 157 LYS B CA 1
ATOM 3622 C C . LYS B 1 157 ? -12.469 32.781 0.621 1 89.25 157 LYS B C 1
ATOM 3624 O O . LYS B 1 157 ? -12.594 33.719 -0.166 1 89.25 157 LYS B O 1
ATOM 3629 N N . HIS B 1 158 ? -11.305 32.406 1.185 1 91.75 158 HIS B N 1
ATOM 3630 C CA . HIS B 1 158 ? -10.055 33.125 0.898 1 91.75 158 HIS B CA 1
ATOM 3631 C C . HIS B 1 158 ? -8.977 32.125 0.443 1 91.75 158 HIS B C 1
ATOM 3633 O O . HIS B 1 158 ? -8.477 31.344 1.242 1 91.75 158 HIS B O 1
ATOM 3639 N N . PHE B 1 159 ? -8.57 32.281 -0.797 1 93.81 159 PHE B N 1
ATOM 3640 C CA . PHE B 1 159 ? -7.586 31.359 -1.35 1 93.81 159 PHE B CA 1
ATOM 3641 C C . PHE B 1 159 ? -6.211 31.594 -0.732 1 93.81 159 PHE B C 1
ATOM 3643 O O . PHE B 1 159 ? -5.469 30.641 -0.476 1 93.81 159 PHE B O 1
ATOM 3650 N N . ASP B 1 160 ? -5.871 32.812 -0.478 1 92.62 160 ASP B N 1
ATOM 3651 C CA . ASP B 1 160 ? -4.523 33.188 -0.056 1 92.62 160 ASP B CA 1
ATOM 3652 C C . ASP B 1 160 ? -4.281 32.812 1.404 1 92.62 160 ASP B C 1
ATOM 3654 O O . ASP B 1 160 ? -3.137 32.625 1.827 1 92.62 160 ASP B O 1
ATOM 3658 N N . SER B 1 161 ? -5.363 32.688 2.195 1 95.44 161 SER B N 1
ATOM 3659 C CA . SER B 1 161 ? -5.188 32.406 3.617 1 95.44 161 SER B CA 1
ATOM 3660 C C . SER B 1 161 ? -5.613 31 3.955 1 95.44 161 SER B C 1
ATOM 3662 O O . SER B 1 161 ? -5.344 30.5 5.055 1 95.44 161 SER B O 1
ATOM 3664 N N . TYR B 1 162 ? -6.23 30.266 3.031 1 97.31 162 TYR B N 1
ATOM 3665 C CA . TYR B 1 162 ? -6.703 28.906 3.256 1 97.31 162 TYR B CA 1
ATOM 3666 C C . TYR B 1 162 ? -5.547 27.969 3.59 1 97.31 162 TYR B C 1
ATOM 3668 O O . TYR B 1 162 ? -4.547 27.938 2.867 1 97.31 162 TYR B O 1
ATOM 3676 N N . PHE B 1 163 ? -5.668 27.297 4.762 1 98.25 163 PHE B N 1
ATOM 3677 C CA . PHE B 1 163 ? -4.559 26.453 5.172 1 98.25 163 PHE B CA 1
ATOM 3678 C C . PHE B 1 163 ? -4.926 24.984 5.027 1 98.25 163 PHE B C 1
ATOM 3680 O O . PHE B 1 163 ? -6.105 24.625 4.949 1 98.25 163 PHE B O 1
ATOM 3687 N N . ASN B 1 164 ? -3.945 24.125 4.809 1 97.75 164 ASN B N 1
ATOM 3688 C CA . ASN B 1 164 ? -4.055 22.672 4.781 1 97.75 164 ASN B CA 1
ATOM 3689 C C . ASN B 1 164 ? -4.145 22.094 6.191 1 97.75 164 ASN B C 1
ATOM 3691 O O . ASN B 1 164 ? -3.418 22.531 7.09 1 97.75 164 ASN B O 1
ATOM 3695 N N . SER B 1 165 ? -4.969 21.125 6.387 1 97.69 165 SER B N 1
ATOM 3696 C CA . SER B 1 165 ? -5.242 20.625 7.73 1 97.69 165 SER B CA 1
ATOM 3697 C C . SER B 1 165 ? -4.414 19.375 8.039 1 97.69 165 SER B C 1
ATOM 3699 O O . SER B 1 165 ? -4.648 18.703 9.047 1 97.69 165 SER B O 1
ATOM 3701 N N . GLY B 1 166 ? -3.422 19.031 7.207 1 97.81 166 GLY B N 1
ATOM 3702 C CA . GLY B 1 166 ? -2.639 17.828 7.422 1 97.81 166 GLY B CA 1
ATOM 3703 C C . GLY B 1 166 ? -1.519 18.016 8.43 1 97.81 166 GLY B C 1
ATOM 3704 O O . GLY B 1 166 ? -0.934 17.031 8.906 1 97.81 166 GLY B O 1
ATOM 3705 N N . VAL B 1 167 ? -1.155 19.234 8.695 1 98.81 167 VAL B N 1
ATOM 3706 C CA . VAL B 1 167 ? -0.231 19.625 9.75 1 98.81 167 VAL B CA 1
ATOM 3707 C C . VAL B 1 167 ? -0.816 20.797 10.539 1 98.81 167 VAL B C 1
ATOM 3709 O O . VAL B 1 167 ? -0.94 21.906 10.008 1 98.81 167 VAL B O 1
ATOM 3712 N N . LEU B 1 168 ? -1.143 20.578 11.797 1 98.88 168 LEU B N 1
ATOM 3713 C CA . LEU B 1 168 ? -1.786 21.594 12.617 1 98.88 168 LEU B CA 1
ATOM 3714 C C . LEU B 1 168 ? -1.106 21.703 13.984 1 98.88 168 LEU B C 1
ATOM 3716 O O . LEU B 1 168 ? -0.951 20.703 14.68 1 98.88 168 LEU B O 1
ATOM 3720 N N . LEU B 1 169 ? -0.641 22.875 14.281 1 98.88 169 LEU B N 1
ATOM 3721 C CA . LEU B 1 169 ? -0.245 23.172 15.656 1 98.88 169 LEU B CA 1
ATOM 3722 C C . LEU B 1 169 ? -1.4 23.797 16.422 1 98.88 169 LEU B C 1
ATOM 3724 O O . LEU B 1 169 ? -1.896 24.859 16.062 1 98.88 169 LEU B O 1
ATOM 3728 N N . ILE B 1 170 ? -1.794 23.188 17.531 1 98.81 170 ILE B N 1
ATOM 3729 C CA . ILE B 1 170 ? -3.039 23.547 18.203 1 98.81 170 ILE B CA 1
ATOM 3730 C C . ILE B 1 170 ? -2.748 24 19.625 1 98.81 170 ILE B C 1
ATOM 3732 O O . ILE B 1 170 ? -2.053 23.312 20.375 1 98.81 170 ILE B O 1
ATOM 3736 N N . ASN B 1 171 ? -3.15 25.203 19.891 1 98.44 171 ASN B N 1
ATOM 3737 C CA . ASN B 1 171 ? -3.314 25.625 21.266 1 98.44 171 ASN B CA 1
ATOM 3738 C C . ASN B 1 171 ? -4.562 25.016 21.906 1 98.44 171 ASN B C 1
ATOM 3740 O O . ASN B 1 171 ? -5.676 25.5 21.688 1 98.44 171 ASN B O 1
ATOM 3744 N N . THR B 1 172 ? -4.352 23.984 22.688 1 97.88 172 THR B N 1
ATOM 3745 C CA . THR B 1 172 ? -5.461 23.141 23.125 1 97.88 172 THR B CA 1
ATOM 3746 C C . THR B 1 172 ? -6.48 23.953 23.906 1 97.88 172 THR B C 1
ATOM 3748 O O . THR B 1 172 ? -7.684 23.859 23.672 1 97.88 172 THR B O 1
ATOM 3751 N N . HIS B 1 173 ? -6.031 24.766 24.781 1 97.19 173 HIS B N 1
ATOM 3752 C CA . HIS B 1 173 ? -6.918 25.578 25.609 1 97.19 173 HIS B CA 1
ATOM 3753 C C . HIS B 1 173 ? -7.75 26.531 24.781 1 97.19 173 HIS B C 1
ATOM 3755 O O . HIS B 1 173 ? -8.969 26.594 24.922 1 97.19 173 HIS B O 1
ATOM 3761 N N . LYS B 1 174 ? -7.086 27.266 23.906 1 98.19 174 LYS B N 1
ATOM 3762 C CA . LYS B 1 174 ? -7.793 28.234 23.062 1 98.19 174 LYS B CA 1
ATOM 3763 C C . LYS B 1 174 ? -8.766 27.531 22.125 1 98.19 174 LYS B C 1
ATOM 3765 O O . LYS B 1 174 ? -9.875 28.016 21.891 1 98.19 174 LYS B O 1
ATOM 3770 N N . TYR B 1 175 ? -8.383 26.406 21.656 1 98.56 175 TYR B N 1
ATOM 3771 C CA . TYR B 1 175 ? -9.211 25.641 20.734 1 98.56 175 TYR B CA 1
ATOM 3772 C C . TYR B 1 175 ? -10.508 25.203 21.406 1 98.56 175 TYR B C 1
ATOM 3774 O O . TYR B 1 175 ? -11.594 25.422 20.875 1 98.56 175 TYR B O 1
ATOM 3782 N N . ILE B 1 176 ? -10.398 24.609 22.594 1 97.94 176 ILE B N 1
ATOM 3783 C CA . ILE B 1 176 ? -11.547 24.047 23.297 1 97.94 176 ILE B CA 1
ATOM 3784 C C . ILE B 1 176 ? -12.445 25.156 23.812 1 97.94 176 ILE B C 1
ATOM 3786 O O . ILE B 1 176 ? -13.664 24.984 23.922 1 97.94 176 ILE B O 1
ATOM 3790 N N . GLN B 1 177 ? -11.859 26.297 24.016 1 97.44 177 GLN B N 1
ATOM 3791 C CA . GLN B 1 177 ? -12.633 27.453 24.5 1 97.44 177 GLN B CA 1
ATOM 3792 C C . GLN B 1 177 ? -13.43 28.078 23.375 1 97.44 177 GLN B C 1
ATOM 3794 O O . GLN B 1 177 ? -14.484 28.688 23.609 1 97.44 177 GLN B O 1
ATOM 3799 N N . ALA B 1 178 ? -12.953 27.953 22.234 1 97.5 178 ALA B N 1
ATOM 3800 C CA . ALA B 1 178 ? -13.562 28.625 21.094 1 97.5 178 ALA B CA 1
ATOM 3801 C C . ALA B 1 178 ? -14.883 27.969 20.703 1 97.5 178 ALA B C 1
ATOM 3803 O O . ALA B 1 178 ? -15.852 28.656 20.375 1 97.5 178 ALA B O 1
ATOM 3804 N N . TYR B 1 179 ? -14.945 26.641 20.719 1 97.19 179 TYR B N 1
ATOM 3805 C CA . TYR B 1 179 ? -16.141 25.891 20.328 1 97.19 179 TYR B CA 1
ATOM 3806 C C . TYR B 1 179 ? -16.312 24.656 21.188 1 97.19 179 TYR B C 1
ATOM 3808 O O . TYR B 1 179 ? -15.32 24.031 21.594 1 97.19 179 TYR B O 1
ATOM 3816 N N . THR B 1 180 ? -17.547 24.281 21.391 1 97.31 180 THR B N 1
ATOM 3817 C CA . THR B 1 180 ? -17.828 23.016 22.062 1 97.31 180 THR B CA 1
ATOM 3818 C C . THR B 1 180 ? -17.812 21.859 21.062 1 97.31 180 THR B C 1
ATOM 3820 O O . THR B 1 180 ? -17.938 22.062 19.859 1 97.31 180 THR B O 1
ATOM 3823 N N . GLN B 1 181 ? -17.656 20.641 21.578 1 97.19 181 GLN B N 1
ATOM 3824 C CA . GLN B 1 181 ? -17.734 19.469 20.719 1 97.19 181 GLN B CA 1
ATOM 3825 C C . GLN B 1 181 ? -19.062 19.391 19.984 1 97.19 181 GLN B C 1
ATOM 3827 O O . GLN B 1 181 ? -19.109 19.031 18.812 1 97.19 181 GLN B O 1
ATOM 3832 N N . ASP B 1 182 ? -20.094 19.734 20.703 1 96.31 182 ASP B N 1
ATOM 3833 C CA . ASP B 1 182 ? -21.438 19.672 20.125 1 96.31 182 ASP B CA 1
ATOM 3834 C C . ASP B 1 182 ? -21.562 20.656 18.953 1 96.31 182 ASP B C 1
ATOM 3836 O O . ASP B 1 182 ? -22.203 20.344 17.953 1 96.31 182 ASP B O 1
ATOM 3840 N N . GLN B 1 183 ? -21.031 21.797 19.109 1 96.69 183 GLN B N 1
ATOM 3841 C CA . GLN B 1 183 ? -21.031 22.766 18.031 1 96.69 183 GLN B CA 1
ATOM 3842 C C . GLN B 1 183 ? -20.297 22.234 16.812 1 96.69 183 GLN B C 1
ATOM 3844 O O . GLN B 1 183 ? -20.734 22.438 15.672 1 96.69 183 GLN B O 1
ATOM 3849 N N . LEU B 1 184 ? -19.156 21.594 17.047 1 96 184 LEU B N 1
ATOM 3850 C CA . LEU B 1 184 ? -18.406 21.016 15.945 1 96 184 LEU B CA 1
ATOM 3851 C C . LEU B 1 184 ? -19.203 19.922 15.258 1 96 184 LEU B C 1
ATOM 3853 O O . LEU B 1 184 ? -19.266 19.859 14.023 1 96 184 LEU B O 1
ATOM 3857 N N . VAL B 1 185 ? -19.859 19.047 16.016 1 94.94 185 VAL B N 1
ATOM 3858 C CA . VAL B 1 185 ? -20.688 17.969 15.469 1 94.94 185 VAL B CA 1
ATOM 3859 C C . VAL B 1 185 ? -21.781 18.562 14.586 1 94.94 185 VAL B C 1
ATOM 3861 O O . VAL B 1 185 ? -22 18.094 13.461 1 94.94 185 VAL B O 1
ATOM 3864 N N . ASN B 1 186 ? -22.422 19.578 15.102 1 94.56 186 ASN B N 1
ATOM 3865 C CA . ASN B 1 186 ? -23.484 20.234 14.344 1 94.56 186 ASN B CA 1
ATOM 3866 C C . ASN B 1 186 ? -22.969 20.828 13.039 1 94.56 186 ASN B C 1
ATOM 3868 O O . ASN B 1 186 ? -23.609 20.688 11.992 1 94.56 186 ASN B O 1
ATOM 3872 N N . THR B 1 187 ? -21.828 21.484 13.156 1 94.19 187 THR B N 1
ATOM 3873 C CA . THR B 1 187 ? -21.203 22.062 11.969 1 94.19 187 THR B CA 1
ATOM 3874 C C . THR B 1 187 ? -20.891 20.969 10.938 1 94.19 187 THR B C 1
ATOM 3876 O O . THR B 1 187 ? -21.188 21.141 9.75 1 94.19 187 THR B O 1
ATOM 3879 N N . ILE B 1 188 ? -20.297 19.844 11.359 1 93.44 188 ILE B N 1
ATOM 3880 C CA . ILE B 1 188 ? -19.953 18.734 10.484 1 93.44 188 ILE B CA 1
ATOM 3881 C C . ILE B 1 188 ? -21.219 18.172 9.828 1 93.44 188 ILE B C 1
ATOM 3883 O O . ILE B 1 188 ? -21.266 18 8.609 1 93.44 188 ILE B O 1
ATOM 3887 N N . ASN B 1 189 ? -22.203 17.984 10.609 1 91.25 189 ASN B N 1
ATOM 3888 C CA . ASN B 1 189 ? -23.422 17.312 10.156 1 91.25 189 ASN B CA 1
ATOM 3889 C C . ASN B 1 189 ? -24.219 18.172 9.188 1 91.25 189 ASN B C 1
ATOM 3891 O O . ASN B 1 189 ? -25.078 17.672 8.453 1 91.25 189 ASN B O 1
ATOM 3895 N N . THR B 1 190 ? -23.953 19.484 9.156 1 90.75 190 THR B N 1
ATOM 3896 C CA . THR B 1 190 ? -24.719 20.391 8.297 1 90.75 190 THR B CA 1
ATOM 3897 C C . THR B 1 190 ? -23.859 20.891 7.148 1 90.75 190 THR B C 1
ATOM 3899 O O . THR B 1 190 ? -24.297 21.75 6.367 1 90.75 190 THR B O 1
ATOM 3902 N N . SER B 1 191 ? -22.641 20.406 7.09 1 88.56 191 SER B N 1
ATOM 3903 C CA . SER B 1 191 ? -21.719 20.859 6.047 1 88.56 191 SER B CA 1
ATOM 3904 C C . SER B 1 191 ? -21.734 19.922 4.852 1 88.56 191 SER B C 1
ATOM 3906 O O . SER B 1 191 ? -21.922 18.703 5.012 1 88.56 191 SER B O 1
ATOM 3908 N N . ASP B 1 192 ? -21.484 20.453 3.65 1 84.94 192 ASP B N 1
ATOM 3909 C CA . ASP B 1 192 ? -21.359 19.688 2.42 1 84.94 192 ASP B CA 1
ATOM 3910 C C . ASP B 1 192 ? -20.047 19.984 1.71 1 84.94 192 ASP B C 1
ATOM 3912 O O . ASP B 1 192 ? -19.969 19.969 0.479 1 84.94 192 ASP B O 1
ATOM 3916 N N . TYR B 1 193 ? -19.078 20.281 2.529 1 87.75 193 TYR B N 1
ATOM 3917 C CA . TYR B 1 193 ? -17.781 20.656 1.974 1 87.75 193 TYR B CA 1
ATOM 3918 C C . TYR B 1 193 ? -17.047 19.438 1.425 1 87.75 193 TYR B C 1
ATOM 3920 O O . TYR B 1 193 ? -17.125 18.359 2.002 1 87.75 193 TYR B O 1
ATOM 3928 N N . SER B 1 194 ? -16.266 19.547 0.332 1 83.38 194 SER B N 1
ATOM 3929 C CA . SER B 1 194 ? -15.414 18.484 -0.223 1 83.38 194 SER B CA 1
ATOM 3930 C C . SER B 1 194 ? -14.258 18.172 0.71 1 83.38 194 SER B C 1
ATOM 3932 O O . SER B 1 194 ? -13.922 17 0.91 1 83.38 194 SER B O 1
ATOM 3934 N N . PHE B 1 195 ? -13.68 19.188 1.236 1 88.62 195 PHE B N 1
ATOM 3935 C CA . PHE B 1 195 ? -12.617 19.062 2.232 1 88.62 195 PHE B CA 1
ATOM 3936 C C . PHE B 1 195 ? -13.133 19.438 3.617 1 88.62 195 PHE B C 1
ATOM 3938 O O . PHE B 1 195 ? -12.75 20.484 4.164 1 88.62 195 PHE B O 1
ATOM 3945 N N . ILE B 1 196 ? -13.93 18.625 4.156 1 90.12 196 ILE B N 1
ATOM 3946 C CA . ILE B 1 196 ? -14.844 18.953 5.242 1 90.12 196 ILE B CA 1
ATOM 3947 C C . ILE B 1 196 ? -14.047 19.422 6.465 1 90.12 196 ILE B C 1
ATOM 3949 O O . ILE B 1 196 ? -14.266 20.516 6.984 1 90.12 196 ILE B O 1
ATOM 3953 N N . ASP B 1 197 ? -13.086 18.625 6.91 1 94.31 197 ASP B N 1
ATOM 3954 C CA . ASP B 1 197 ? -12.328 18.984 8.102 1 94.31 197 ASP B CA 1
ATOM 3955 C C . ASP B 1 197 ? -11.539 20.266 7.883 1 94.31 197 ASP B C 1
ATOM 3957 O O . ASP B 1 197 ? -11.594 21.188 8.703 1 94.31 197 ASP B O 1
ATOM 3961 N N . GLN B 1 198 ? -10.922 20.312 6.727 1 95.81 198 GLN B N 1
ATOM 3962 C CA . GLN B 1 198 ? -10.07 21.453 6.383 1 95.81 198 GLN B CA 1
ATOM 3963 C C . GLN B 1 198 ? -10.883 22.734 6.266 1 95.81 198 GLN B C 1
ATOM 3965 O O . GLN B 1 198 ? -10.5 23.766 6.816 1 95.81 198 GLN B O 1
ATOM 3970 N N . THR B 1 199 ? -12 22.625 5.574 1 95.5 199 THR B N 1
ATOM 3971 C CA . THR B 1 199 ? -12.828 23.812 5.371 1 95.5 199 THR B CA 1
ATOM 3972 C C . THR B 1 199 ? -13.477 24.25 6.684 1 95.5 199 THR B C 1
ATOM 3974 O O . THR B 1 199 ? -13.531 25.438 6.98 1 95.5 199 THR B O 1
ATOM 3977 N N . ILE B 1 200 ? -13.859 23.344 7.48 1 95.56 200 ILE B N 1
ATOM 3978 C CA . ILE B 1 200 ? -14.453 23.672 8.773 1 95.56 200 ILE B CA 1
ATOM 3979 C C . ILE B 1 200 ? -13.43 24.422 9.633 1 95.56 200 ILE B C 1
ATOM 3981 O O . ILE B 1 200 ? -13.742 25.453 10.219 1 95.56 200 ILE B O 1
ATOM 3985 N N . LEU B 1 201 ? -12.242 23.938 9.711 1 97.69 201 LEU B N 1
ATOM 3986 C CA . LEU B 1 201 ? -11.203 24.562 10.523 1 97.69 201 LEU B CA 1
ATOM 3987 C C . LEU B 1 201 ? -10.898 25.969 10.008 1 97.69 201 LEU B C 1
ATOM 3989 O O . LEU B 1 201 ? -10.773 26.906 10.797 1 97.69 201 LEU B O 1
ATOM 3993 N N . ASN B 1 202 ? -10.781 26.094 8.688 1 97.75 202 ASN B N 1
ATOM 3994 C CA . ASN B 1 202 ? -10.508 27.391 8.102 1 97.75 202 ASN B CA 1
ATOM 3995 C C . ASN B 1 202 ? -11.617 28.406 8.422 1 97.75 202 ASN B C 1
ATOM 3997 O O . ASN B 1 202 ? -11.336 29.562 8.703 1 97.75 202 ASN B O 1
ATOM 4001 N N . ASN B 1 203 ? -12.828 27.953 8.383 1 96 203 ASN B N 1
ATOM 4002 C CA . ASN B 1 203 ? -13.969 28.828 8.633 1 96 203 ASN B CA 1
ATOM 4003 C C . ASN B 1 203 ? -14.086 29.188 10.109 1 96 203 ASN B C 1
ATOM 4005 O O . ASN B 1 203 ? -14.25 30.359 10.453 1 96 203 ASN B O 1
ATOM 4009 N N . LEU B 1 204 ? -13.984 28.281 10.922 1 96.38 204 LEU B N 1
ATOM 4010 C CA . LEU B 1 204 ? -14.219 28.469 12.344 1 96.38 204 LEU B CA 1
ATOM 4011 C C . LEU B 1 204 ? -13.086 29.281 12.977 1 96.38 204 LEU B C 1
ATOM 4013 O O . LEU B 1 204 ? -13.312 30.062 13.898 1 96.38 204 LEU B O 1
ATOM 4017 N N . PHE B 1 205 ? -11.875 29.094 12.484 1 97.31 205 PHE B N 1
ATOM 4018 C CA . PHE B 1 205 ? -10.742 29.656 13.195 1 97.31 205 PHE B CA 1
ATOM 4019 C C . PHE B 1 205 ? -10.062 30.75 12.359 1 97.31 205 PHE B C 1
ATOM 4021 O O . PHE B 1 205 ? -8.883 31.031 12.555 1 97.31 205 PHE B O 1
ATOM 4028 N N . GLU B 1 206 ? -10.719 31.297 11.492 1 94.88 206 GLU B N 1
ATOM 4029 C CA . GLU B 1 206 ? -10.195 32.312 10.578 1 94.88 206 GLU B CA 1
ATOM 4030 C C . GLU B 1 206 ? -9.438 33.375 11.328 1 94.88 206 GLU B C 1
ATOM 4032 O O . GLU B 1 206 ? -8.305 33.719 10.977 1 94.88 206 GLU B O 1
ATOM 4037 N N . SER B 1 207 ? -9.977 33.906 12.422 1 95.06 207 SER B N 1
ATOM 4038 C CA . SER B 1 207 ? -9.359 35.031 13.156 1 95.06 207 SER B CA 1
ATOM 4039 C C . SER B 1 207 ? -8.445 34.531 14.258 1 95.06 207 SER B C 1
ATOM 4041 O O . SER B 1 207 ? -7.738 35.312 14.898 1 95.06 207 SER B O 1
ATOM 4043 N N . GLN B 1 208 ? -8.391 33.25 14.43 1 97.5 208 GLN B N 1
ATOM 4044 C CA . GLN B 1 208 ? -7.652 32.656 15.547 1 97.5 208 GLN B CA 1
ATOM 4045 C C . GLN B 1 208 ? -6.527 31.75 15.055 1 97.5 208 GLN B C 1
ATOM 4047 O O . GLN B 1 208 ? -6.008 30.938 15.812 1 97.5 208 GLN B O 1
ATOM 4052 N N . SER B 1 209 ? -6.211 31.891 13.781 1 98.19 209 SER B N 1
ATOM 4053 C CA . SER B 1 209 ? -5.133 31.078 13.227 1 98.19 209 SER B CA 1
ATOM 4054 C C . SER B 1 209 ? -3.992 31.953 12.711 1 98.19 209 SER B C 1
ATOM 4056 O O . SER B 1 209 ? -4.191 33.125 12.422 1 98.19 209 SER B O 1
ATOM 4058 N N . ILE B 1 210 ? -2.822 31.422 12.758 1 98.44 210 ILE B N 1
ATOM 4059 C CA . ILE B 1 210 ? -1.666 32.031 12.125 1 98.44 210 ILE B CA 1
ATOM 4060 C C . ILE B 1 210 ? -1.081 31.094 11.078 1 98.44 210 ILE B C 1
ATOM 4062 O O . ILE B 1 210 ? -1.286 29.875 11.148 1 98.44 210 ILE B O 1
ATOM 4066 N N . HIS B 1 211 ? -0.373 31.656 10.148 1 98.5 211 HIS B N 1
ATOM 4067 C CA . HIS B 1 211 ? 0.294 30.859 9.125 1 98.5 211 HIS B CA 1
ATOM 4068 C C . HIS B 1 211 ? 1.737 30.562 9.516 1 98.5 211 HIS B C 1
ATOM 4070 O O . HIS B 1 211 ? 2.506 31.484 9.82 1 98.5 211 HIS B O 1
ATOM 4076 N N . LEU B 1 212 ? 2.043 29.359 9.531 1 98.69 212 LEU B N 1
ATOM 4077 C CA . LEU B 1 212 ? 3.412 28.906 9.742 1 98.69 212 LEU B CA 1
ATOM 4078 C C . LEU B 1 212 ? 4.195 28.906 8.438 1 98.69 212 LEU B C 1
ATOM 4080 O O . LEU B 1 212 ? 3.604 28.984 7.355 1 98.69 212 LEU B O 1
ATOM 4084 N N . PRO B 1 213 ? 5.559 28.938 8.555 1 98.5 213 PRO B N 1
ATOM 4085 C CA . PRO B 1 213 ? 6.352 28.875 7.32 1 98.5 213 PRO B CA 1
ATOM 4086 C C . PRO B 1 213 ? 6.02 27.656 6.457 1 98.5 213 PRO B C 1
ATOM 4088 O O . PRO B 1 213 ? 5.754 26.578 6.988 1 98.5 213 PRO B O 1
ATOM 4091 N N . LEU B 1 214 ? 6.121 27.812 5.121 1 98.69 214 LEU B N 1
ATOM 4092 C CA . LEU B 1 214 ? 5.695 26.812 4.152 1 98.69 214 LEU B CA 1
ATOM 4093 C C . LEU B 1 214 ? 6.488 25.516 4.332 1 98.69 214 LEU B C 1
ATOM 4095 O O . LEU B 1 214 ? 5.977 24.422 4.062 1 98.69 214 LEU B O 1
ATOM 4099 N N . GLN B 1 215 ? 7.668 25.625 4.93 1 98.56 215 GLN B N 1
ATOM 4100 C CA . GLN B 1 215 ? 8.586 24.5 5.086 1 98.56 215 GLN B CA 1
ATOM 4101 C C . GLN B 1 215 ? 8.016 23.453 6.043 1 98.56 215 GLN B C 1
ATOM 4103 O O . GLN B 1 215 ? 8.477 22.312 6.066 1 98.56 215 GLN B O 1
ATOM 4108 N N . TYR B 1 216 ? 7.055 23.797 6.816 1 98.88 216 TYR B N 1
ATOM 4109 C CA . TYR B 1 216 ? 6.582 22.938 7.898 1 98.88 216 TYR B CA 1
ATOM 4110 C C . TYR B 1 216 ? 5.391 22.109 7.453 1 98.88 216 TYR B C 1
ATOM 4112 O O . TYR B 1 216 ? 4.848 21.312 8.234 1 98.88 216 TYR B O 1
ATOM 4120 N N . ASN B 1 217 ? 4.922 22.219 6.273 1 98.75 217 ASN B N 1
ATOM 4121 C CA . ASN B 1 217 ? 3.926 21.406 5.57 1 98.75 217 ASN B CA 1
ATOM 4122 C C . ASN B 1 217 ? 4.102 21.5 4.055 1 98.75 217 ASN B C 1
ATOM 4124 O O . ASN B 1 217 ? 3.199 21.953 3.348 1 98.75 217 ASN B O 1
ATOM 4128 N N . TYR B 1 218 ? 5.285 21.062 3.596 1 98.5 218 TYR B N 1
ATOM 4129 C CA . TYR B 1 218 ? 5.621 21.156 2.18 1 98.5 218 TYR B CA 1
ATOM 4130 C C . TYR B 1 218 ? 4.898 20.094 1.371 1 98.5 218 TYR B C 1
ATOM 4132 O O . TYR B 1 218 ? 5.242 18.906 1.445 1 98.5 218 TYR B O 1
ATOM 4140 N N . GLN B 1 219 ? 4.035 20.422 0.422 1 97.56 219 GLN B N 1
ATOM 4141 C CA . GLN B 1 219 ? 2.934 19.562 -0.004 1 97.56 219 GLN B CA 1
ATOM 4142 C C . GLN B 1 219 ? 3.168 19.031 -1.413 1 97.56 219 GLN B C 1
ATOM 4144 O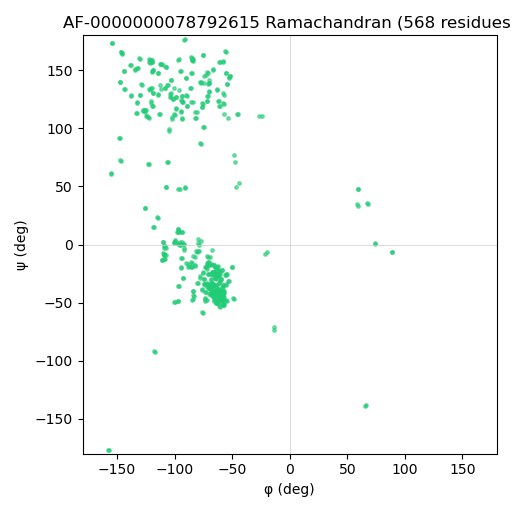 O . GLN B 1 219 ? 2.49 18.094 -1.848 1 97.56 219 GLN B O 1
ATOM 4149 N N . LYS B 1 220 ? 4.102 19.562 -2.162 1 94.75 220 LYS B N 1
ATOM 4150 C CA . LYS B 1 220 ? 4.137 19.234 -3.588 1 94.75 220 LYS B CA 1
ATOM 4151 C C . LYS B 1 220 ? 5.539 18.828 -4.023 1 94.75 220 LYS B C 1
ATOM 4153 O O . LYS B 1 220 ? 6.508 19.016 -3.289 1 94.75 220 LYS B O 1
ATOM 4158 N N . ASP B 1 221 ? 5.535 18.141 -5.148 1 92.38 221 ASP B N 1
ATOM 4159 C CA . ASP B 1 221 ? 6.812 17.672 -5.672 1 92.38 221 ASP B CA 1
ATOM 4160 C C . ASP B 1 221 ? 7.422 18.672 -6.637 1 92.38 221 ASP B C 1
ATOM 4162 O O . ASP B 1 221 ? 6.812 19.703 -6.938 1 92.38 221 ASP B O 1
ATOM 4166 N N . ASP B 1 222 ? 8.633 18.359 -7.109 1 92.75 222 ASP B N 1
ATOM 4167 C CA . ASP B 1 222 ? 9.391 19.281 -7.941 1 92.75 222 ASP B CA 1
ATOM 4168 C C . ASP B 1 222 ? 8.742 19.438 -9.32 1 92.75 222 ASP B C 1
ATOM 4170 O O . ASP B 1 222 ? 8.805 20.516 -9.922 1 92.75 222 ASP B O 1
ATOM 4174 N N . GLU B 1 223 ? 8.148 18.375 -9.812 1 90.25 223 GLU B N 1
ATOM 4175 C CA . GLU B 1 223 ? 7.492 18.453 -11.109 1 90.25 223 GLU B CA 1
ATOM 4176 C C . GLU B 1 223 ? 6.344 19.453 -11.086 1 90.25 223 GLU B C 1
ATOM 4178 O O . GLU B 1 223 ? 6.227 20.297 -11.992 1 90.25 223 GLU B O 1
ATOM 4183 N N . TRP B 1 224 ? 5.527 19.344 -10.094 1 93.12 224 TRP B N 1
ATOM 4184 C CA . TRP B 1 224 ? 4.418 20.281 -9.922 1 93.12 224 TRP B CA 1
ATOM 4185 C C . TRP B 1 224 ? 4.93 21.703 -9.742 1 93.12 224 TRP B C 1
ATOM 4187 O O . TRP B 1 224 ? 4.418 22.641 -10.367 1 93.12 224 TRP B O 1
ATOM 4197 N N . LEU B 1 225 ? 5.961 21.922 -8.852 1 95.06 225 LEU B N 1
ATOM 4198 C CA . LEU B 1 225 ? 6.516 23.234 -8.484 1 95.06 225 LEU B CA 1
ATOM 4199 C C . LEU B 1 225 ? 7.121 23.922 -9.703 1 95.06 225 LEU B C 1
ATOM 4201 O O . LEU B 1 225 ? 6.855 25.094 -9.953 1 95.06 225 LEU B O 1
ATOM 4205 N N . ASN B 1 226 ? 7.855 23.141 -10.5 1 94.25 226 ASN B N 1
ATOM 4206 C CA . ASN B 1 226 ? 8.609 23.719 -11.609 1 94.25 226 ASN B CA 1
ATOM 4207 C C . ASN B 1 226 ? 7.797 23.703 -12.906 1 94.25 226 ASN B C 1
ATOM 4209 O O . ASN B 1 226 ? 8.289 24.141 -13.953 1 94.25 226 ASN B O 1
ATOM 4213 N N . GLY B 1 227 ? 6.625 23.234 -12.875 1 94.44 227 GLY B N 1
ATOM 4214 C CA . GLY B 1 227 ? 5.707 23.203 -14.008 1 94.44 227 GLY B CA 1
ATOM 4215 C C . GLY B 1 227 ? 4.449 24.016 -13.766 1 94.44 227 GLY B C 1
ATOM 4216 O O . GLY B 1 227 ? 4.449 25.234 -13.922 1 94.44 227 GLY B O 1
ATOM 4217 N N . TYR B 1 228 ? 3.52 23.297 -13.258 1 94.06 228 TYR B N 1
ATOM 4218 C CA . TYR B 1 228 ? 2.193 23.891 -13.109 1 94.06 228 TYR B CA 1
ATOM 4219 C C . TYR B 1 228 ? 2.254 25.156 -12.25 1 94.06 228 TYR B C 1
ATOM 4221 O O . TYR B 1 228 ? 1.7 26.188 -12.625 1 94.06 228 TYR B O 1
ATOM 4229 N N . ALA B 1 229 ? 2.855 25.109 -11.094 1 96.19 229 ALA B N 1
ATOM 4230 C CA . ALA B 1 229 ? 2.867 26.219 -10.141 1 96.19 229 ALA B CA 1
ATOM 4231 C C . ALA B 1 229 ? 3.527 27.453 -10.75 1 96.19 229 ALA B C 1
ATOM 4233 O O . ALA B 1 229 ? 2.99 28.562 -10.656 1 96.19 229 ALA B O 1
ATOM 4234 N N . LEU B 1 230 ? 4.691 27.266 -11.383 1 96.12 230 LEU B N 1
ATOM 4235 C CA . LEU B 1 230 ? 5.422 28.375 -11.984 1 96.12 230 LEU B CA 1
ATOM 4236 C C . LEU B 1 230 ? 4.594 29.047 -13.086 1 96.12 230 LEU B C 1
ATOM 4238 O O . LEU B 1 230 ? 4.617 30.266 -13.227 1 96.12 230 LEU B O 1
ATOM 4242 N N . HIS B 1 231 ? 3.895 28.25 -13.828 1 96.25 231 HIS B N 1
ATOM 4243 C CA . HIS B 1 231 ? 3.102 28.734 -14.945 1 96.25 231 HIS B CA 1
ATOM 4244 C C . HIS B 1 231 ? 1.863 29.484 -14.453 1 96.25 231 HIS B C 1
ATOM 4246 O O . HIS B 1 231 ? 1.432 30.453 -15.078 1 96.25 231 HIS B O 1
ATOM 4252 N N . TYR B 1 232 ? 1.307 29.062 -13.414 1 95.69 232 TYR B N 1
ATOM 4253 C CA . TYR B 1 232 ? 0.03 29.609 -12.969 1 95.69 232 TYR B CA 1
ATOM 4254 C C . TYR B 1 232 ? 0.234 30.875 -12.148 1 95.69 232 TYR B C 1
ATOM 4256 O O . TYR B 1 232 ? -0.498 31.859 -12.32 1 95.69 232 TYR B O 1
ATOM 4264 N N . ASN B 1 233 ? 1.159 30.906 -11.164 1 97.19 233 ASN B N 1
ATOM 4265 C CA . ASN B 1 233 ? 1.397 32.031 -10.273 1 97.19 233 ASN B CA 1
ATOM 4266 C C . ASN B 1 233 ? 2.863 32.125 -9.852 1 97.19 233 ASN B C 1
ATOM 4268 O O . ASN B 1 233 ? 3.262 31.516 -8.852 1 97.19 233 ASN B O 1
ATOM 4272 N N . LEU B 1 234 ? 3.613 32.875 -10.594 1 97 234 LEU B N 1
ATOM 4273 C CA . LEU B 1 234 ? 5.062 32.969 -10.438 1 97 234 LEU B CA 1
ATOM 4274 C C . LEU B 1 234 ? 5.434 33.406 -9.031 1 97 234 LEU B C 1
ATOM 4276 O O . LEU B 1 234 ? 6.355 32.844 -8.422 1 97 234 LEU B O 1
ATOM 4280 N N . LYS B 1 235 ? 4.781 34.375 -8.539 1 96.75 235 LYS B N 1
ATOM 4281 C CA . LYS B 1 235 ? 5.078 34.938 -7.223 1 96.75 235 LYS B CA 1
ATOM 4282 C C . LYS B 1 235 ? 4.945 33.875 -6.137 1 96.75 235 LYS B C 1
ATOM 4284 O O . LYS B 1 235 ? 5.859 33.688 -5.332 1 96.75 235 LYS B O 1
ATOM 4289 N N . GLN B 1 236 ? 3.844 33.188 -6.113 1 97.31 236 GLN B N 1
ATOM 4290 C CA . GLN B 1 236 ? 3.611 32.156 -5.121 1 97.31 236 GLN B CA 1
ATOM 4291 C C . GLN B 1 236 ? 4.555 30.969 -5.328 1 97.31 236 GLN B C 1
ATOM 4293 O O . GLN B 1 236 ? 5.035 30.359 -4.363 1 97.31 236 GLN B O 1
ATOM 4298 N N . ALA B 1 237 ? 4.781 30.594 -6.578 1 97.56 237 ALA B N 1
ATOM 4299 C CA . ALA B 1 237 ? 5.703 29.516 -6.895 1 97.56 237 ALA B CA 1
ATOM 4300 C C . ALA B 1 237 ? 7.098 29.797 -6.348 1 97.56 237 ALA B C 1
ATOM 4302 O O . ALA B 1 237 ? 7.766 28.906 -5.828 1 97.56 237 ALA B O 1
ATOM 4303 N N . LYS B 1 238 ? 7.547 31.016 -6.48 1 97.62 238 LYS B N 1
ATOM 4304 C CA . LYS B 1 238 ? 8.867 31.391 -5.984 1 97.62 238 LYS B CA 1
ATOM 4305 C C . LYS B 1 238 ? 8.93 31.281 -4.461 1 97.62 238 LYS B C 1
ATOM 4307 O O . LYS B 1 238 ? 9.969 30.906 -3.906 1 97.62 238 LYS B O 1
ATOM 4312 N N . LYS B 1 239 ? 7.879 31.672 -3.814 1 97.38 239 LYS B N 1
ATOM 4313 C CA . LYS B 1 239 ? 7.797 31.484 -2.369 1 97.38 239 LYS B CA 1
ATOM 4314 C C . LYS B 1 239 ? 7.941 30.016 -1.988 1 97.38 239 LYS B C 1
ATOM 4316 O O . LYS B 1 239 ? 8.664 29.688 -1.046 1 97.38 239 LYS B O 1
ATOM 4321 N N . MET B 1 240 ? 7.277 29.172 -2.73 1 97.94 240 MET B N 1
ATOM 4322 C CA . MET B 1 240 ? 7.344 27.734 -2.477 1 97.94 240 MET B CA 1
ATOM 4323 C C . MET B 1 240 ? 8.727 27.188 -2.803 1 97.94 240 MET B C 1
ATOM 4325 O O . MET B 1 240 ? 9.219 26.266 -2.131 1 97.94 240 MET B O 1
ATOM 4329 N N . GLN B 1 241 ? 9.359 27.719 -3.818 1 97.69 241 GLN B N 1
ATOM 4330 C CA . GLN B 1 241 ? 10.719 27.328 -4.16 1 97.69 241 GLN B CA 1
ATOM 4331 C C . GLN B 1 241 ? 11.695 27.672 -3.035 1 97.69 241 GLN B C 1
ATOM 4333 O O . GLN B 1 241 ? 12.633 26.922 -2.768 1 97.69 241 GLN B O 1
ATOM 4338 N N . ALA B 1 242 ? 11.477 28.812 -2.467 1 98.06 242 ALA B N 1
ATOM 4339 C CA . ALA B 1 242 ? 12.305 29.203 -1.329 1 98.06 242 ALA B CA 1
ATOM 4340 C C . ALA B 1 242 ? 12.148 28.219 -0.175 1 98.06 242 ALA B C 1
ATOM 4342 O O . ALA B 1 242 ? 13.133 27.844 0.463 1 98.06 242 ALA B O 1
ATOM 4343 N N . ALA B 1 243 ? 10.945 27.828 0.076 1 98.06 243 ALA B N 1
ATOM 4344 C CA . ALA B 1 243 ? 10.664 26.859 1.136 1 98.06 243 ALA B CA 1
ATOM 4345 C C . ALA B 1 243 ? 11.266 25.5 0.81 1 98.06 243 ALA B C 1
ATOM 4347 O O . ALA B 1 243 ? 11.641 24.734 1.712 1 98.06 243 ALA B O 1
ATOM 4348 N N . ARG B 1 244 ? 11.281 25.141 -0.496 1 97.62 244 ARG B N 1
ATOM 4349 C CA . ARG B 1 244 ? 11.82 23.875 -0.971 1 97.62 244 ARG B CA 1
ATOM 4350 C C . ARG B 1 244 ? 13.266 23.688 -0.526 1 97.62 244 ARG B C 1
ATOM 4352 O O . ARG B 1 244 ? 13.727 22.562 -0.321 1 97.62 244 ARG B O 1
ATOM 4359 N N . LYS B 1 245 ? 14.008 24.734 -0.292 1 96.94 245 LYS B N 1
ATOM 4360 C CA . LYS B 1 245 ? 15.438 24.703 0.027 1 96.94 245 LYS B CA 1
ATOM 4361 C C . LYS B 1 245 ? 15.68 24.094 1.403 1 96.94 245 LYS B C 1
ATOM 4363 O O . LYS B 1 245 ? 16.75 23.531 1.662 1 96.94 245 LYS B O 1
ATOM 4368 N N . LYS B 1 246 ? 14.656 24.188 2.268 1 97.31 246 LYS B N 1
ATOM 4369 C CA . LYS B 1 246 ? 14.797 23.625 3.607 1 97.31 246 LYS B CA 1
ATOM 4370 C C . LYS B 1 246 ? 13.461 23.094 4.121 1 97.31 246 LYS B C 1
ATOM 4372 O O . LYS B 1 246 ? 12.898 23.625 5.078 1 97.31 246 LYS B O 1
ATOM 4377 N N . VAL B 1 247 ? 13.086 22.031 3.561 1 98.5 247 VAL B N 1
ATOM 4378 C CA . VAL B 1 247 ? 11.836 21.391 3.938 1 98.5 247 VAL B CA 1
ATOM 4379 C C . VAL B 1 247 ? 11.969 20.766 5.32 1 98.5 247 VAL B C 1
ATOM 4381 O O . VAL B 1 247 ? 12.93 20.031 5.582 1 98.5 247 VAL B O 1
ATOM 4384 N N . VAL B 1 248 ? 11.086 21.047 6.227 1 98.81 248 VAL B N 1
ATOM 4385 C CA . VAL B 1 248 ? 11.086 20.484 7.574 1 98.81 248 VAL B CA 1
ATOM 4386 C C . VAL B 1 248 ? 10.133 19.297 7.633 1 98.81 248 VAL B C 1
ATOM 4388 O O . VAL B 1 248 ? 10.492 18.234 8.141 1 98.81 248 VAL B O 1
ATOM 4391 N N . ILE B 1 249 ? 8.953 19.422 7.156 1 98.88 249 ILE B N 1
ATOM 4392 C CA . ILE B 1 249 ? 7.98 18.359 7.016 1 98.88 249 ILE B CA 1
ATOM 4393 C C . ILE B 1 249 ? 7.551 18.234 5.555 1 98.88 249 ILE B C 1
ATOM 4395 O O . ILE B 1 249 ? 6.938 19.156 5.004 1 98.88 249 ILE B O 1
ATOM 4399 N N . ARG B 1 250 ? 7.957 17.188 4.859 1 98.75 250 ARG B N 1
ATOM 4400 C CA . ARG B 1 250 ? 7.43 16.875 3.539 1 98.75 250 ARG B CA 1
ATOM 4401 C C . ARG B 1 250 ? 6.086 16.156 3.645 1 98.75 250 ARG B C 1
ATOM 4403 O O . ARG B 1 250 ? 5.992 15.086 4.258 1 98.75 250 ARG B O 1
ATOM 4410 N N . HIS B 1 251 ? 5.02 16.719 3.213 1 98.5 251 HIS B N 1
ATOM 4411 C CA . HIS B 1 251 ? 3.664 16.188 3.227 1 98.5 251 HIS B CA 1
ATOM 4412 C C . HIS B 1 251 ? 3.264 15.672 1.847 1 98.5 251 HIS B C 1
ATOM 4414 O O . HIS B 1 251 ? 3.115 16.453 0.907 1 98.5 251 HIS B O 1
ATOM 4420 N N . PHE B 1 252 ? 3.166 14.391 1.673 1 96.44 252 PHE B N 1
ATOM 4421 C CA . PHE B 1 252 ? 2.824 13.789 0.388 1 96.44 252 PHE B CA 1
ATOM 4422 C C . PHE B 1 252 ? 1.329 13.906 0.117 1 96.44 252 PHE B C 1
ATOM 4424 O O . PHE B 1 252 ? 0.567 12.977 0.389 1 96.44 252 PHE B O 1
ATOM 4431 N N . VAL B 1 253 ? 0.893 14.961 -0.437 1 92.38 253 VAL B N 1
ATOM 4432 C CA . VAL B 1 253 ? -0.516 15.234 -0.699 1 92.38 253 VAL B CA 1
ATOM 4433 C C . VAL B 1 253 ? -0.9 14.695 -2.074 1 92.38 253 VAL B C 1
ATOM 4435 O O . VAL B 1 253 ? -0.186 14.914 -3.057 1 92.38 253 VAL B O 1
ATOM 4438 N N . SER B 1 254 ? -1.909 13.961 -1.996 1 74.5 254 SER B N 1
ATOM 4439 C CA . SER B 1 254 ? -2.357 13.133 -3.111 1 74.5 254 SER B CA 1
ATOM 4440 C C . SER B 1 254 ? -2.635 13.977 -4.352 1 74.5 254 SER B C 1
ATOM 4442 O O . SER B 1 254 ? -3.236 15.047 -4.254 1 74.5 254 SER B O 1
ATOM 4444 N N . GLU B 1 255 ? -2.051 13.711 -5.285 1 74.12 255 GLU B N 1
ATOM 4445 C CA . GLU B 1 255 ? -2.428 13.945 -6.676 1 74.12 255 GLU B CA 1
ATOM 4446 C C . GLU B 1 255 ? -2.455 12.641 -7.469 1 74.12 255 GLU B C 1
ATOM 4448 O O . GLU B 1 255 ? -1.997 11.602 -6.98 1 74.12 255 GLU B O 1
ATOM 4453 N N . ILE B 1 256 ? -3.133 12.586 -8.469 1 63.47 256 ILE B N 1
ATOM 4454 C CA . ILE B 1 256 ? -3.271 11.344 -9.227 1 63.47 256 ILE B CA 1
ATOM 4455 C C . ILE B 1 256 ? -1.901 10.688 -9.398 1 63.47 256 ILE B C 1
ATOM 4457 O O . ILE B 1 256 ? -1.025 11.242 -10.07 1 63.47 256 ILE B O 1
ATOM 4461 N N . ARG B 1 257 ? -1.641 9.516 -8.766 1 70.56 257 ARG B N 1
ATOM 4462 C CA . ARG B 1 257 ? -0.481 8.641 -8.859 1 70.56 257 ARG B CA 1
ATOM 4463 C C . ARG B 1 257 ? 0.8 9.375 -8.492 1 70.56 257 ARG B C 1
ATOM 4465 O O . ARG B 1 257 ? 1.847 9.164 -9.109 1 70.56 257 ARG B O 1
ATOM 4472 N N . SER B 1 258 ? 0.653 10.25 -7.559 1 80.75 258 SER B N 1
ATOM 4473 C CA . SER B 1 258 ? 1.81 11.086 -7.242 1 80.75 258 SER B CA 1
ATOM 4474 C C . SER B 1 258 ? 2.402 10.711 -5.887 1 80.75 258 SER B C 1
ATOM 4476 O O . SER B 1 258 ? 3.441 11.25 -5.492 1 80.75 258 SER B O 1
ATOM 4478 N N . LEU B 1 259 ? 1.793 9.805 -5.23 1 90.75 259 LEU B N 1
ATOM 4479 C CA . LEU B 1 259 ? 2.295 9.414 -3.918 1 90.75 259 LEU B CA 1
ATOM 4480 C C . LEU B 1 259 ? 3.383 8.352 -4.047 1 90.75 259 LEU B C 1
ATOM 4482 O O . LEU B 1 259 ? 3.332 7.508 -4.949 1 90.75 259 LEU B O 1
ATOM 4486 N N . PRO B 1 260 ? 4.367 8.375 -3.121 1 92.06 260 PRO B N 1
ATOM 4487 C CA . PRO B 1 260 ? 5.492 7.438 -3.227 1 92.06 260 PRO B CA 1
ATOM 4488 C C . PRO B 1 260 ? 5.039 5.984 -3.352 1 92.06 260 PRO B C 1
ATOM 4490 O O . PRO B 1 260 ? 5.707 5.18 -4.004 1 92.06 260 PRO B O 1
ATOM 4493 N N . TRP B 1 261 ? 3.932 5.625 -2.775 1 92.12 261 TRP B N 1
ATOM 4494 C CA . TRP B 1 261 ? 3.498 4.234 -2.725 1 92.12 261 TRP B CA 1
ATOM 4495 C C . TRP B 1 261 ? 2.564 3.908 -3.885 1 92.12 261 TRP B C 1
ATOM 4497 O O . TRP B 1 261 ? 1.952 2.84 -3.918 1 92.12 261 TRP B O 1
ATOM 4507 N N . GLU B 1 262 ? 2.465 4.836 -4.875 1 90.38 262 GLU B N 1
ATOM 4508 C CA . GLU B 1 262 ? 1.598 4.621 -6.031 1 90.38 262 GLU B CA 1
ATOM 4509 C C . GLU B 1 262 ? 2.414 4.352 -7.293 1 90.38 262 GLU B C 1
ATOM 4511 O O . GLU B 1 262 ? 1.852 4.129 -8.367 1 90.38 262 GLU B O 1
ATOM 4516 N N . HIS B 1 263 ? 3.738 4.375 -7.184 1 90.69 263 HIS B N 1
ATOM 4517 C CA . HIS B 1 263 ? 4.613 4.105 -8.32 1 90.69 263 HIS B CA 1
ATOM 4518 C C . HIS B 1 263 ? 5.895 3.408 -7.871 1 90.69 263 HIS B C 1
ATOM 4520 O O . HIS B 1 263 ? 6.203 3.371 -6.68 1 90.69 263 HIS B O 1
ATOM 4526 N N . GLY B 1 264 ? 6.609 2.859 -8.812 1 90.44 264 GLY B N 1
ATOM 4527 C CA . GLY B 1 264 ? 7.789 2.064 -8.5 1 90.44 264 GLY B CA 1
ATOM 4528 C C . GLY B 1 264 ? 9.039 2.9 -8.297 1 90.44 264 GLY B C 1
ATOM 4529 O O . GLY B 1 264 ? 9.836 2.633 -7.398 1 90.44 264 GLY B O 1
ATOM 4530 N N . TYR B 1 265 ? 9.203 3.898 -9.102 1 88.62 265 TYR B N 1
ATOM 4531 C CA . TYR B 1 265 ? 10.406 4.719 -9.078 1 88.62 265 TYR B CA 1
ATOM 4532 C C . TYR B 1 265 ? 10.305 5.805 -8.016 1 88.62 265 TYR B C 1
ATOM 4534 O O . TYR B 1 265 ? 9.219 6.082 -7.5 1 88.62 265 TYR B O 1
ATOM 4542 N N . SER B 1 266 ? 11.406 6.309 -7.59 1 90.94 266 SER B N 1
ATOM 4543 C CA . SER B 1 266 ? 11.414 7.465 -6.703 1 90.94 266 SER B CA 1
ATOM 4544 C C . SER B 1 266 ? 11.539 8.766 -7.496 1 90.94 266 SER B C 1
ATOM 4546 O O . SER B 1 266 ? 12.469 8.938 -8.281 1 90.94 266 SER B O 1
ATOM 4548 N N . ARG B 1 267 ? 10.68 9.711 -7.285 1 88.38 267 ARG B N 1
ATOM 4549 C CA . ARG B 1 267 ? 10.586 10.938 -8.07 1 88.38 267 ARG B CA 1
ATOM 4550 C C . ARG B 1 267 ? 11.641 11.953 -7.637 1 88.38 267 ARG B C 1
ATOM 4552 O O . ARG B 1 267 ? 12.086 12.781 -8.438 1 88.38 267 ARG B O 1
ATOM 4559 N N . ASP B 1 268 ? 11.961 11.945 -6.383 1 91 268 ASP B N 1
ATOM 4560 C CA . ASP B 1 268 ? 12.898 12.938 -5.855 1 91 268 ASP B CA 1
ATOM 4561 C C . ASP B 1 268 ? 13.547 12.438 -4.562 1 91 268 ASP B C 1
ATOM 4563 O O . ASP B 1 268 ? 13.367 11.281 -4.176 1 91 268 ASP B O 1
ATOM 4567 N N . GLU B 1 269 ? 14.344 13.289 -3.977 1 94.25 269 GLU B N 1
ATOM 4568 C CA . GLU B 1 269 ? 15.102 12.906 -2.785 1 94.25 269 GLU B CA 1
ATOM 4569 C C . GLU B 1 269 ? 14.164 12.617 -1.612 1 94.25 269 GLU B C 1
ATOM 4571 O O . GLU B 1 269 ? 14.492 11.812 -0.735 1 94.25 269 GLU B O 1
ATOM 4576 N N . PHE B 1 270 ? 13.008 13.234 -1.564 1 96.31 270 PHE B N 1
ATOM 4577 C CA . PHE B 1 270 ? 12.07 13.031 -0.468 1 96.31 270 PHE B CA 1
ATOM 4578 C C . PHE B 1 270 ? 11.469 11.625 -0.524 1 96.31 270 PHE B C 1
ATOM 4580 O O . PHE B 1 270 ? 11.32 10.969 0.507 1 96.31 270 PHE B O 1
ATOM 4587 N N . GLU B 1 271 ? 11.117 11.188 -1.719 1 95.12 271 GLU B N 1
ATOM 4588 C CA . GLU B 1 271 ? 10.609 9.82 -1.854 1 95.12 271 GLU B CA 1
ATOM 4589 C C . GLU B 1 271 ? 11.695 8.797 -1.527 1 95.12 271 GLU B C 1
ATOM 4591 O O . GLU B 1 271 ? 11.414 7.773 -0.899 1 95.12 271 GLU B O 1
ATOM 4596 N N . GLN B 1 272 ? 12.945 9.07 -1.995 1 95.56 272 GLN B N 1
ATOM 4597 C CA . GLN B 1 272 ? 14.055 8.188 -1.643 1 95.56 272 GLN B CA 1
ATOM 4598 C C . GLN B 1 272 ? 14.203 8.07 -0.129 1 95.56 272 GLN B C 1
ATOM 4600 O O . GLN B 1 272 ? 14.344 6.969 0.404 1 95.56 272 GLN B O 1
ATOM 4605 N N . ASN B 1 273 ? 14.188 9.242 0.522 1 97.31 273 ASN B N 1
ATOM 4606 C CA . ASN B 1 273 ? 14.312 9.258 1.976 1 97.31 273 ASN B CA 1
ATOM 4607 C C . ASN B 1 273 ? 13.125 8.578 2.648 1 97.31 273 ASN B C 1
ATOM 4609 O O . ASN B 1 273 ? 13.273 7.934 3.686 1 97.31 273 ASN B O 1
ATOM 4613 N N . PHE B 1 274 ? 11.977 8.719 2.088 1 97.44 274 PHE B N 1
ATOM 4614 C CA . PHE B 1 274 ? 10.781 8.039 2.59 1 97.44 274 PHE B CA 1
ATOM 4615 C C . PHE B 1 274 ? 10.992 6.531 2.619 1 97.44 274 PHE B C 1
ATOM 4617 O O . PHE B 1 274 ? 10.766 5.891 3.646 1 97.44 274 PHE B O 1
ATOM 4624 N N . TRP B 1 275 ? 11.398 5.965 1.545 1 96.81 275 TRP B N 1
ATOM 4625 C CA . TRP B 1 275 ? 11.562 4.516 1.457 1 96.81 275 TRP B CA 1
ATOM 4626 C C . TRP B 1 275 ? 12.711 4.043 2.342 1 96.81 275 TRP B C 1
ATOM 4628 O O . TRP B 1 275 ? 12.672 2.938 2.887 1 96.81 275 TRP B O 1
ATOM 4638 N N . ARG B 1 276 ? 13.75 4.934 2.529 1 96.75 276 ARG B N 1
ATOM 4639 C CA . ARG B 1 276 ? 14.82 4.598 3.467 1 96.75 276 ARG B CA 1
ATOM 4640 C C . ARG B 1 276 ? 14.281 4.465 4.887 1 96.75 276 ARG B C 1
ATOM 4642 O O . ARG B 1 276 ? 14.594 3.504 5.59 1 96.75 276 ARG B O 1
ATOM 4649 N N . VAL B 1 277 ? 13.5 5.438 5.273 1 97.94 277 VAL B N 1
ATOM 4650 C CA . VAL B 1 277 ? 12.922 5.41 6.613 1 97.94 277 VAL B CA 1
ATOM 4651 C C . VAL B 1 277 ? 11.938 4.25 6.734 1 97.94 277 VAL B C 1
ATOM 4653 O O . VAL B 1 277 ? 11.914 3.553 7.754 1 97.94 277 VAL B O 1
ATOM 4656 N N . PHE B 1 278 ? 11.125 4.02 5.719 1 96.88 278 PHE B N 1
ATOM 4657 C CA . PHE B 1 278 ? 10.195 2.896 5.668 1 96.88 278 PHE B CA 1
ATOM 4658 C C . PHE B 1 278 ? 10.93 1.576 5.879 1 96.88 278 PHE B C 1
ATOM 4660 O O . PHE B 1 278 ? 10.516 0.757 6.703 1 96.88 278 PHE B O 1
ATOM 4667 N N . SER B 1 279 ? 12.031 1.395 5.152 1 95.81 279 SER B N 1
ATOM 4668 C CA . SER B 1 279 ? 12.844 0.186 5.266 1 95.81 279 SER B CA 1
ATOM 4669 C C . SER B 1 279 ? 13.406 0.03 6.676 1 95.81 279 SER B C 1
ATOM 4671 O O . SER B 1 279 ? 13.453 -1.079 7.211 1 95.81 279 SER B O 1
ATOM 4673 N N . LEU B 1 280 ? 13.844 1.139 7.172 1 95.88 280 LEU B N 1
ATOM 4674 C CA . LEU B 1 280 ? 14.391 1.125 8.523 1 95.88 280 LEU B CA 1
ATOM 4675 C C . LEU B 1 280 ? 13.359 0.626 9.523 1 95.88 280 LEU B C 1
ATOM 4677 O O . LEU B 1 280 ? 13.648 -0.271 10.32 1 95.88 280 LEU B O 1
ATOM 4681 N N . VAL B 1 281 ? 12.195 1.129 9.469 1 95.38 281 VAL B N 1
ATOM 4682 C CA . VAL B 1 281 ? 11.164 0.792 10.445 1 95.38 281 VAL B CA 1
ATOM 4683 C C . VAL B 1 281 ? 10.742 -0.664 10.266 1 95.38 281 VAL B C 1
ATOM 4685 O O . VAL B 1 281 ? 10.484 -1.368 11.242 1 95.38 281 VAL B O 1
ATOM 4688 N N . LYS B 1 282 ? 10.688 -1.179 9.023 1 93.88 282 LYS B N 1
ATOM 4689 C CA . LYS B 1 282 ? 10.273 -2.555 8.766 1 93.88 282 LYS B CA 1
ATOM 4690 C C . LYS B 1 282 ? 11.359 -3.541 9.18 1 93.88 282 LYS B C 1
ATOM 4692 O O . LYS B 1 282 ? 11.078 -4.711 9.445 1 93.88 282 LYS B O 1
ATOM 4697 N N . SER B 1 283 ? 12.586 -3.029 9.312 1 90.81 283 SER B N 1
ATOM 4698 C CA . SER B 1 283 ? 13.711 -3.906 9.625 1 90.81 283 SER B CA 1
ATOM 4699 C C . SER B 1 283 ? 13.945 -3.996 11.125 1 90.81 283 SER B C 1
ATOM 4701 O O . SER B 1 283 ? 14.453 -5.004 11.625 1 90.81 283 SER B O 1
ATOM 4703 N N . ILE B 1 284 ? 13.617 -3.008 11.797 1 84.69 284 ILE B N 1
ATOM 4704 C CA . ILE B 1 284 ? 14.008 -2.959 13.203 1 84.69 284 ILE B CA 1
ATOM 4705 C C . ILE B 1 284 ? 12.875 -3.5 14.07 1 84.69 284 ILE B C 1
ATOM 4707 O O . ILE B 1 284 ? 13.062 -3.75 15.266 1 84.69 284 ILE B O 1
ATOM 4711 N N . THR B 1 285 ? 11.703 -3.531 13.555 1 69.56 285 THR B N 1
ATOM 4712 C CA . THR B 1 285 ? 10.57 -3.902 14.391 1 69.56 285 THR B CA 1
ATOM 4713 C C . THR B 1 285 ? 10.102 -5.32 14.078 1 69.56 285 THR B C 1
ATOM 4715 O O . THR B 1 285 ? 9.773 -5.633 12.93 1 69.56 285 THR B O 1
ATOM 4718 N N . ARG B 1 286 ? 10.438 -6.363 14.797 1 62.53 286 ARG B N 1
ATOM 4719 C CA . ARG B 1 286 ? 10.078 -7.773 14.695 1 62.53 286 ARG B CA 1
ATOM 4720 C C . ARG B 1 286 ? 8.805 -8.07 15.469 1 62.53 286 ARG B C 1
ATOM 4722 O O . ARG B 1 286 ? 8.539 -7.449 16.5 1 62.53 286 ARG B O 1
#

Foldseek 3Di:
DAAEAEEEEDEDPLLLLQLLQVLLQLVAADAPDAYEYEYAYADDDPLSVVLSQCNNVLVVRPSYGYDYHYQDPCLVLQPCVLPPVPDDSRLCSVLCVLVVVVSHQKYKYAYSQKGFDHHCVCVLVVADLQFFKEFAADLVLCLCQVPDACPVPVLGRGSNQQGDPRIMIGRSVNSCVQDPPVRVSVQNNPDNHPSRNSSVCCVSRVVRYDYDQCLAELEDDPCCLVPVSCVRHVVSSVSSVVSVVHRRMYHHHDDPQRGLVSDDDQPDPRSVVSVVSSVVSVPSRD/DAAEAEEEEDEDPLLLLQLLQVLLQLVAADAPDAYEYEYAYADDDPLSVVLSQCNNVLVVRPSYGYDYHYQDPCLVLQPLPQPPVPDDSRLCSVLCVLVVVVSHQKYKYAYSQKGFDHHCVCVLVVADLQFFKEFAADLVLCLCQVPDACPVPVLGRGSNQQGDPRIMIGRSVNSCVQDPPVRVSVQSNPDNHPSRNSSVCCVSRVVRYDYDQCLAELEDDPCCLVPVSCVRHVVSSVSSVVSVVHRRMYHHHDDPQRGLVSDDDQPDPRSVVSVVSSVVSVPSRD

pLDDT: mean 92.75, std 9.86, range [41.62, 98.94]

Solvent-accessible surface area (backbone atoms only — not comparable to full-atom values): 30677 Å² total; per-residue (Å²): 130,70,42,59,35,39,37,36,62,44,56,69,51,45,44,44,39,36,46,29,24,49,48,26,40,57,74,32,43,65,84,92,54,68,39,43,34,38,34,31,36,53,97,71,54,70,61,41,54,53,40,54,42,41,49,33,49,72,70,72,34,70,59,38,44,54,47,80,40,66,60,62,73,68,56,77,70,47,54,57,76,74,48,45,95,77,58,67,74,65,65,52,45,68,78,50,43,43,69,76,47,52,73,27,45,34,40,34,38,38,51,32,58,35,40,41,65,34,65,59,73,68,57,75,72,67,52,56,89,89,32,22,34,27,25,18,52,23,70,73,42,37,52,42,44,87,48,67,63,33,69,86,47,70,84,42,72,47,33,62,71,35,41,37,68,52,34,33,39,28,26,17,63,51,43,54,68,72,49,53,71,66,56,50,39,54,51,56,52,72,51,86,56,92,53,44,55,37,48,50,50,46,64,75,34,57,91,32,46,46,77,45,64,55,19,61,43,31,49,73,55,67,67,50,47,74,39,60,36,41,72,72,25,50,71,52,29,50,54,50,53,58,26,62,77,58,46,30,21,40,29,64,55,82,46,92,72,62,37,67,78,38,43,53,43,45,90,46,70,65,42,48,50,44,51,51,44,39,41,48,53,57,67,67,42,112,130,74,40,59,35,38,36,36,60,44,55,70,51,44,45,44,39,36,46,28,26,50,48,29,41,57,74,33,43,64,84,91,54,67,40,44,35,39,33,31,36,52,97,70,57,69,62,40,53,53,43,53,43,40,49,33,50,73,69,73,34,72,58,38,46,54,47,79,39,65,60,62,75,69,56,78,69,46,54,54,78,68,49,43,96,77,58,67,73,64,67,53,43,68,76,51,42,43,69,76,47,54,73,26,44,37,40,34,37,37,51,34,58,35,40,40,64,36,65,60,73,70,55,74,72,69,50,57,90,89,33,23,34,27,26,19,52,23,70,72,43,37,51,43,44,87,48,66,61,34,71,86,47,71,83,42,71,50,32,62,71,35,40,37,68,52,35,32,38,28,27,19,63,52,43,53,69,72,48,51,71,66,55,49,40,52,50,56,53,72,50,85,56,90,52,46,54,35,47,48,49,46,64,76,34,58,90,30,46,47,74,45,65,55,19,62,44,32,47,73,53,68,68,50,48,75,38,60,37,41,73,71,25,51,71,53,29,50,54,50,52,60,28,63,77,59,48,29,22,40,29,62,57,80,46,92,74,61,37,67,77,38,44,53,43,46,91,47,72,64,42,48,50,46,52,52,44,40,40,48,54,58,68,67,41,112

Nearest PDB structures (foldseek):
  6u4b-assembly1_A  TM=8.131E-01  e=2.069E-19  Klebsiella pneumoniae
  1ga8-assembly1_A  TM=7.545E-01  e=9.170E-16  Neisseria meningitidis
  1ss9-assembly1_A  TM=7.643E-01  e=1.749E-15  Neisseria meningitidis
  3tzt-assembly1_B  TM=8.074E-01  e=1.018E-14  Anaerococcus prevotii DSM 20548
  6scy-assembly1_A  TM=2.806E-01  e=2.084E-01  Methanococcus maripaludis S2